Protein AF-0000000084683099 (afdb_homodimer)

Structure (mmCIF, N/CA/C/O backbone):
data_AF-0000000084683099-model_v1
#
loop_
_entity.id
_entity.type
_entity.pdbx_description
1 polymer 'Molybdenum transport system permease'
#
loop_
_atom_site.group_PDB
_atom_site.id
_atom_site.type_symbol
_atom_site.label_atom_id
_atom_site.label_alt_id
_atom_site.label_comp_id
_atom_site.label_asym_id
_atom_site.label_entity_id
_atom_site.label_seq_id
_atom_site.pdbx_PDB_ins_code
_atom_site.Cartn_x
_atom_site.Cartn_y
_atom_site.Cartn_z
_atom_site.occupancy
_atom_site.B_iso_or_equiv
_atom_site.auth_seq_id
_atom_site.auth_comp_id
_atom_site.auth_asym_id
_atom_site.auth_atom_id
_atom_site.pdbx_PDB_model_num
ATOM 1 N N . MET A 1 1 ? -29.109 8.812 14.789 1 76 1 MET A N 1
ATOM 2 C CA . MET A 1 1 ? -28.219 8.734 13.641 1 76 1 MET A CA 1
ATOM 3 C C . MET A 1 1 ? -29 8.383 12.375 1 76 1 MET A C 1
ATOM 5 O O . MET A 1 1 ? -29.906 7.551 12.406 1 76 1 MET A O 1
ATOM 9 N N . PRO A 1 2 ? -28.844 9.148 11.367 1 84.19 2 PRO A N 1
ATOM 10 C CA . PRO A 1 2 ? -29.641 8.844 10.172 1 84.19 2 PRO A CA 1
ATOM 11 C C . PRO A 1 2 ? -29.359 7.445 9.617 1 84.19 2 PRO A C 1
ATOM 13 O O . PRO A 1 2 ? -28.203 7.086 9.391 1 84.19 2 PRO A O 1
ATOM 16 N N . LEU A 1 3 ? -30.359 6.676 9.523 1 85.44 3 LEU A N 1
ATOM 17 C CA . LEU A 1 3 ? -30.297 5.273 9.117 1 85.44 3 LEU A CA 1
ATOM 18 C C . LEU A 1 3 ? -29.531 5.121 7.805 1 85.44 3 LEU A C 1
ATOM 20 O O . LEU A 1 3 ? -28.734 4.191 7.648 1 85.44 3 LEU A O 1
ATOM 24 N N . PRO A 1 4 ? -29.719 6.059 6.949 1 89.31 4 PRO A N 1
ATOM 25 C CA . PRO A 1 4 ? -29.047 5.914 5.664 1 89.31 4 PRO A CA 1
ATOM 26 C C . PRO A 1 4 ? -27.516 6.016 5.793 1 89.31 4 PRO A C 1
ATOM 28 O O . PRO A 1 4 ? -26.797 5.629 4.875 1 89.31 4 PRO A O 1
ATOM 31 N N . LEU A 1 5 ? -27.047 6.52 6.82 1 91.62 5 LEU A N 1
ATOM 32 C CA . LEU A 1 5 ? -25.609 6.578 7.066 1 91.62 5 LEU A CA 1
ATOM 33 C C . LEU A 1 5 ? -25.172 5.449 7.996 1 91.62 5 LEU A C 1
ATOM 35 O O . LEU A 1 5 ? -24.078 4.891 7.828 1 91.62 5 LEU A O 1
ATOM 39 N N . LEU A 1 6 ? -26 5.094 8.875 1 93.75 6 LEU A N 1
ATOM 40 C CA . LEU A 1 6 ? -25.656 4.082 9.875 1 93.75 6 LEU A CA 1
ATOM 41 C C . LEU A 1 6 ? -25.516 2.709 9.227 1 93.75 6 LEU A C 1
ATOM 43 O O . LEU A 1 6 ? -24.531 2.002 9.477 1 93.75 6 LEU A O 1
ATOM 47 N N . VAL A 1 7 ? -26.391 2.312 8.391 1 96.25 7 VAL A N 1
ATOM 48 C CA . VAL A 1 7 ? -26.438 0.964 7.836 1 96.25 7 VAL A CA 1
ATOM 49 C C . VAL A 1 7 ? -25.219 0.741 6.945 1 96.25 7 VAL A C 1
ATOM 51 O O . VAL A 1 7 ? -24.422 -0.183 7.172 1 96.25 7 VAL A O 1
ATOM 54 N N . PRO A 1 8 ? -24.969 1.624 5.988 1 96.81 8 PRO A N 1
ATOM 55 C CA . PRO A 1 8 ? -23.766 1.396 5.176 1 96.81 8 PRO A CA 1
ATOM 56 C C . PRO A 1 8 ? -22.469 1.484 5.988 1 96.81 8 PRO A C 1
ATOM 58 O O . PRO A 1 8 ? -21.516 0.77 5.703 1 96.81 8 PRO A O 1
ATOM 61 N N . GLY A 1 9 ? -22.438 2.375 6.957 1 97.06 9 GLY A N 1
ATOM 62 C CA . GLY A 1 9 ? -21.281 2.459 7.832 1 97.06 9 GLY A CA 1
ATOM 63 C C . GLY A 1 9 ? -21 1.171 8.586 1 97.06 9 GLY A C 1
ATOM 64 O O . GLY A 1 9 ? -19.859 0.729 8.68 1 97.06 9 GLY A O 1
ATOM 65 N N . LEU A 1 10 ? -22.078 0.554 9.086 1 96.75 10 LEU A N 1
ATOM 66 C CA . LEU A 1 10 ? -21.953 -0.705 9.805 1 96.75 10 LEU A CA 1
ATOM 67 C C . LEU A 1 10 ? -21.562 -1.838 8.859 1 96.75 10 LEU A C 1
ATOM 69 O O . LEU A 1 10 ? -20.812 -2.736 9.234 1 96.75 10 LEU A O 1
ATOM 73 N N . VAL A 1 11 ? -22.062 -1.804 7.699 1 97.94 11 VAL A N 1
ATOM 74 C CA . VAL A 1 11 ? -21.703 -2.797 6.691 1 97.94 11 VAL A CA 1
ATOM 75 C C . VAL A 1 11 ? -20.234 -2.67 6.34 1 97.94 11 VAL A C 1
ATOM 77 O O . VAL A 1 11 ? -19.531 -3.676 6.184 1 97.94 11 VAL A O 1
ATOM 80 N N . ALA A 1 12 ? -19.766 -1.422 6.242 1 98.44 12 ALA A N 1
ATOM 81 C CA . ALA A 1 12 ? -18.344 -1.188 5.98 1 98.44 12 ALA A CA 1
ATOM 82 C C . ALA A 1 12 ? -17.484 -1.75 7.102 1 98.44 12 ALA A C 1
ATOM 84 O O . ALA A 1 12 ? -16.453 -2.371 6.848 1 98.44 12 ALA A O 1
ATOM 85 N N . LEU A 1 13 ? -17.938 -1.525 8.281 1 97.69 13 LEU A N 1
ATOM 86 C CA . LEU A 1 13 ? -17.219 -2.023 9.438 1 97.69 13 LEU A CA 1
ATOM 87 C C . LEU A 1 13 ? -17.156 -3.547 9.438 1 97.69 13 LEU A C 1
ATOM 89 O O . LEU A 1 13 ? -16.094 -4.133 9.656 1 97.69 13 LEU A O 1
ATOM 93 N N . ALA A 1 14 ? -18.281 -4.152 9.188 1 97.75 14 ALA A N 1
ATOM 94 C CA . ALA A 1 14 ? -18.328 -5.609 9.094 1 97.75 14 ALA A CA 1
ATOM 95 C C . ALA A 1 14 ? -17.438 -6.121 7.965 1 97.75 14 ALA A C 1
ATOM 97 O O . ALA A 1 14 ? -16.766 -7.141 8.109 1 97.75 14 ALA A O 1
ATOM 98 N N . PHE A 1 15 ? -17.516 -5.434 6.879 1 98.19 15 PHE A N 1
ATOM 99 C CA . PHE A 1 15 ? -16.734 -5.789 5.699 1 98.19 15 PHE A CA 1
ATOM 100 C C . PHE A 1 15 ? -15.25 -5.82 6.023 1 98.19 15 PHE A C 1
ATOM 102 O O . PHE A 1 15 ? -14.523 -6.711 5.574 1 98.19 15 PHE A O 1
ATOM 109 N N . LEU A 1 16 ? -14.719 -4.895 6.816 1 98.25 16 LEU A N 1
ATOM 110 C CA . LEU A 1 16 ? -13.305 -4.777 7.148 1 98.25 16 LEU A CA 1
ATOM 111 C C . LEU A 1 16 ? -12.93 -5.742 8.266 1 98.25 16 LEU A C 1
ATOM 113 O O . LEU A 1 16 ? -11.82 -6.273 8.289 1 98.25 16 LEU A O 1
ATOM 117 N N . LEU A 1 17 ? -13.898 -6.086 9.188 1 97.62 17 LEU A N 1
ATOM 118 C CA . LEU A 1 17 ? -13.562 -6.848 10.383 1 97.62 17 LEU A CA 1
ATOM 119 C C . LEU A 1 17 ? -13.82 -8.336 10.172 1 97.62 17 LEU A C 1
ATOM 121 O O . LEU A 1 17 ? -13.125 -9.18 10.75 1 97.62 17 LEU A O 1
ATOM 125 N N . LEU A 1 18 ? -14.766 -8.688 9.352 1 97.81 18 LEU A N 1
ATOM 126 C CA . LEU A 1 18 ? -15.188 -10.078 9.188 1 97.81 18 LEU A CA 1
ATOM 127 C C . LEU A 1 18 ? -14.023 -10.945 8.727 1 97.81 18 LEU A C 1
ATOM 129 O O . LEU A 1 18 ? -13.805 -12.031 9.266 1 97.81 18 LEU A O 1
ATOM 133 N N . PRO A 1 19 ? -13.258 -10.516 7.719 1 98.19 19 PRO A N 1
ATOM 134 C CA . PRO A 1 19 ? -12.133 -11.352 7.301 1 98.19 19 PRO A CA 1
ATOM 135 C C . PRO A 1 19 ? -11.109 -11.57 8.414 1 98.19 19 PRO A C 1
ATOM 137 O O . PRO A 1 19 ? -10.555 -12.664 8.547 1 98.19 19 PRO A O 1
ATOM 140 N N . LEU A 1 20 ? -10.875 -10.562 9.188 1 97.56 20 LEU A N 1
ATOM 141 C CA . LEU A 1 20 ? -9.906 -10.672 10.281 1 97.56 20 LEU A CA 1
ATOM 142 C C . LEU A 1 20 ? -10.406 -11.641 11.352 1 97.56 20 LEU A C 1
ATOM 144 O O . LEU A 1 20 ? -9.641 -12.445 11.875 1 97.56 20 LEU A O 1
ATOM 148 N N . VAL A 1 21 ? -11.688 -11.555 11.656 1 97.44 21 VAL A N 1
ATOM 149 C CA . VAL A 1 21 ? -12.305 -12.469 12.617 1 97.44 21 VAL A CA 1
ATOM 150 C C . VAL A 1 21 ? -12.258 -13.891 12.062 1 97.44 21 VAL A C 1
ATOM 152 O O . VAL A 1 21 ? -11.992 -14.844 12.805 1 97.44 21 VAL A O 1
ATOM 155 N N . ALA A 1 22 ? -12.531 -14.039 10.773 1 98.06 22 ALA A N 1
ATOM 156 C CA . ALA A 1 22 ? -12.492 -15.352 10.141 1 98.06 22 ALA A CA 1
ATOM 157 C C . ALA A 1 22 ? -11.102 -15.977 10.25 1 98.06 22 ALA A C 1
ATOM 159 O O . ALA A 1 22 ? -10.969 -17.188 10.469 1 98.06 22 ALA A O 1
ATOM 160 N N . LEU A 1 23 ? -10.109 -15.148 10.047 1 97.5 23 LEU A N 1
ATOM 161 C CA . LEU A 1 23 ? -8.734 -15.625 10.188 1 97.5 23 LEU A CA 1
ATOM 162 C C . LEU A 1 23 ? -8.484 -16.172 11.586 1 97.5 23 LEU A C 1
ATOM 164 O O . LEU A 1 23 ? -7.859 -17.219 11.75 1 97.5 23 LEU A O 1
ATOM 168 N N . LEU A 1 24 ? -9 -15.516 12.641 1 96.88 24 LEU A N 1
ATOM 169 C CA . LEU A 1 24 ? -8.836 -15.945 14.023 1 96.88 24 LEU A CA 1
ATOM 170 C C . LEU A 1 24 ? -9.641 -17.203 14.305 1 96.88 24 LEU A C 1
ATOM 172 O O . LEU A 1 24 ? -9.148 -18.141 14.953 1 96.88 24 LEU A O 1
ATOM 176 N N . VAL A 1 25 ? -10.82 -17.281 13.766 1 96 25 VAL A N 1
ATOM 177 C CA . VAL A 1 25 ? -11.742 -18.375 14.039 1 96 25 VAL A CA 1
ATOM 178 C C . VAL A 1 25 ? -11.242 -19.656 13.359 1 96 25 VAL A C 1
ATOM 180 O O . VAL A 1 25 ? -11.359 -20.75 13.914 1 96 25 VAL A O 1
ATOM 183 N N . ARG A 1 26 ? -10.617 -19.484 12.203 1 95.31 26 ARG A N 1
ATOM 184 C CA . ARG A 1 26 ? -10.25 -20.641 11.406 1 95.31 26 ARG A CA 1
ATOM 185 C C . ARG A 1 26 ? -8.797 -21.031 11.641 1 95.31 26 ARG A C 1
ATOM 187 O O . ARG A 1 26 ? -8.281 -21.953 11.008 1 95.31 26 ARG A O 1
ATOM 194 N N . ALA A 1 27 ? -8.156 -20.344 12.508 1 94.62 27 ALA A N 1
ATOM 195 C CA . ALA A 1 27 ? -6.758 -20.641 12.812 1 94.62 27 ALA A CA 1
ATOM 196 C C . ALA A 1 27 ? -6.621 -22.016 13.445 1 94.62 27 ALA A C 1
ATOM 198 O O . ALA A 1 27 ? -7.465 -22.438 14.25 1 94.62 27 ALA A O 1
ATOM 199 N N . PRO A 1 28 ? -5.566 -22.734 13.055 1 92.88 28 PRO A N 1
ATOM 200 C CA . PRO A 1 28 ? -5.285 -24.016 13.711 1 92.88 28 PRO A CA 1
ATOM 201 C C . PRO A 1 28 ? -4.645 -23.844 15.086 1 92.88 28 PRO A C 1
ATOM 203 O O . PRO A 1 28 ? -3.479 -24.203 15.273 1 92.88 28 PRO A O 1
ATOM 206 N N . TRP A 1 29 ? -5.402 -23.547 16 1 94.44 29 TRP A N 1
ATOM 207 C CA . TRP A 1 29 ? -4.902 -23.156 17.312 1 94.44 29 TRP A CA 1
ATOM 208 C C . TRP A 1 29 ? -4.207 -24.328 18 1 94.44 29 TRP A C 1
ATOM 210 O O . TRP A 1 29 ? -3.191 -24.156 18.672 1 94.44 29 TRP A O 1
ATOM 220 N N . ARG A 1 30 ? -4.621 -25.5 17.812 1 93.06 30 ARG A N 1
ATOM 221 C CA . ARG A 1 30 ? -4.059 -26.688 18.453 1 93.06 30 ARG A CA 1
ATOM 222 C C . ARG A 1 30 ? -2.689 -27.031 17.875 1 93.06 30 ARG A C 1
ATOM 224 O O . ARG A 1 30 ? -1.77 -27.391 18.609 1 93.06 30 ARG A O 1
ATOM 231 N N . SER A 1 31 ? -2.6 -26.859 16.594 1 91.81 31 SER A N 1
ATOM 232 C CA . SER A 1 31 ? -1.352 -27.25 15.938 1 91.81 31 SER A CA 1
ATOM 233 C C . SER A 1 31 ? -0.467 -26.031 15.688 1 91.81 31 SER A C 1
ATOM 235 O O . SER A 1 31 ? 0.607 -26.141 15.094 1 91.81 31 SER A O 1
ATOM 237 N N . LEU A 1 32 ? -0.895 -24.906 16.109 1 92.44 32 LEU A N 1
ATOM 238 C CA . LEU A 1 32 ? -0.211 -23.641 15.828 1 92.44 32 LEU A CA 1
ATOM 239 C C . LEU A 1 32 ? 1.23 -23.688 16.328 1 92.44 32 LEU A C 1
ATOM 241 O O . LEU A 1 32 ? 2.152 -23.312 15.602 1 92.44 32 LEU A O 1
ATOM 245 N N . PRO A 1 33 ? 1.473 -24.203 17.562 1 91.31 33 PRO A N 1
ATOM 246 C CA . PRO A 1 33 ? 2.865 -24.234 18.016 1 91.31 33 PRO A CA 1
ATOM 247 C C . PRO A 1 33 ? 3.752 -25.094 17.109 1 91.31 33 PRO A C 1
ATOM 249 O O . PRO A 1 33 ? 4.898 -24.719 16.828 1 91.31 33 PRO A O 1
ATOM 252 N N . GLU A 1 34 ? 3.219 -26.172 16.625 1 90.12 34 GLU A N 1
ATOM 253 C CA . GLU A 1 34 ? 3.959 -27.031 15.703 1 90.12 34 GLU A CA 1
ATOM 254 C C . GLU A 1 34 ? 4.195 -26.344 14.359 1 90.12 34 GLU A C 1
ATOM 256 O O . GLU A 1 34 ? 5.266 -26.469 13.773 1 90.12 34 GLU A O 1
ATOM 261 N N . GLN A 1 35 ? 3.168 -25.641 13.891 1 87.5 35 GLN A N 1
ATOM 262 C CA . GLN A 1 35 ? 3.297 -24.906 12.633 1 87.5 35 GLN A CA 1
ATOM 263 C C . GLN A 1 35 ? 4.359 -23.812 12.742 1 87.5 35 GLN A C 1
ATOM 265 O O . GLN A 1 35 ? 5.117 -23.578 11.797 1 87.5 35 GLN A O 1
ATOM 270 N N . LEU A 1 36 ? 4.438 -23.203 13.867 1 89.88 36 LEU A N 1
ATOM 271 C CA . LEU A 1 36 ? 5.324 -22.062 14.055 1 89.88 36 LEU A CA 1
ATOM 272 C C . LEU A 1 36 ? 6.742 -22.516 14.375 1 89.88 36 LEU A C 1
ATOM 274 O O . LEU A 1 36 ? 7.688 -21.734 14.281 1 89.88 36 LEU A O 1
ATOM 278 N N . ALA A 1 37 ? 6.887 -23.719 14.758 1 86.94 37 ALA A N 1
ATOM 279 C CA . ALA A 1 37 ? 8.188 -24.25 15.141 1 86.94 37 ALA A CA 1
ATOM 280 C C . ALA A 1 37 ? 8.992 -24.672 13.914 1 86.94 37 ALA A C 1
ATOM 282 O O . ALA A 1 37 ? 10.195 -24.922 14.008 1 86.94 37 ALA A O 1
ATOM 283 N N . GLY A 1 38 ? 8.406 -24.703 12.82 1 87.25 38 GLY A N 1
ATOM 284 C CA . GLY A 1 38 ? 9.117 -25.094 11.617 1 87.25 38 GLY A CA 1
ATOM 285 C C . GLY A 1 38 ? 10.227 -24.141 11.234 1 87.25 38 GLY A C 1
ATOM 286 O O . GLY A 1 38 ? 10.078 -22.922 11.383 1 87.25 38 GLY A O 1
ATOM 287 N N . ALA A 1 39 ? 11.305 -24.719 10.75 1 85.5 39 ALA A N 1
ATOM 288 C CA . ALA A 1 39 ? 12.484 -23.938 10.375 1 85.5 39 ALA A CA 1
ATOM 289 C C . ALA A 1 39 ? 12.148 -22.938 9.281 1 85.5 39 ALA A C 1
ATOM 291 O O . ALA A 1 39 ? 12.664 -21.812 9.281 1 85.5 39 ALA A O 1
ATOM 292 N N . GLU A 1 40 ? 11.25 -23.312 8.445 1 85.62 40 GLU A N 1
ATOM 293 C CA . GLU A 1 40 ? 10.898 -22.438 7.32 1 85.62 40 GLU A CA 1
ATOM 294 C C . GLU A 1 40 ? 10.164 -21.188 7.793 1 85.62 40 GLU A C 1
ATOM 296 O O . GLU A 1 40 ? 10.383 -20.109 7.266 1 85.62 40 GLU A O 1
ATOM 301 N N . VAL A 1 41 ? 9.328 -21.391 8.758 1 87.94 41 VAL A N 1
ATOM 302 C CA . VAL A 1 41 ? 8.562 -20.281 9.297 1 87.94 41 VAL A CA 1
ATOM 303 C C . VAL A 1 41 ? 9.508 -19.297 10.008 1 87.94 41 VAL A C 1
ATOM 305 O O . VAL A 1 41 ? 9.43 -18.094 9.789 1 87.94 41 VAL A O 1
ATOM 308 N N . TRP A 1 42 ? 10.438 -19.828 10.695 1 90.81 42 TRP A N 1
ATOM 309 C CA . TRP A 1 42 ? 11.367 -18.984 11.438 1 90.81 42 TRP A CA 1
ATOM 310 C C . TRP A 1 42 ? 12.312 -18.25 10.5 1 90.81 42 TRP A C 1
ATOM 312 O O . TRP A 1 42 ? 12.641 -17.078 10.727 1 90.81 42 TRP A O 1
ATOM 322 N N . GLN A 1 43 ? 12.727 -18.922 9.484 1 93.94 43 GLN A N 1
ATOM 323 C CA . GLN A 1 43 ? 13.602 -18.297 8.5 1 93.94 43 GLN A CA 1
ATOM 324 C C . GLN A 1 43 ? 12.898 -17.141 7.797 1 93.94 43 GLN A C 1
ATOM 326 O O . GLN A 1 43 ? 13.484 -16.062 7.617 1 93.94 43 GLN A O 1
ATOM 331 N N . ALA A 1 44 ? 11.68 -17.359 7.426 1 95.75 44 ALA A N 1
ATOM 332 C CA . ALA A 1 44 ? 10.898 -16.312 6.762 1 95.75 44 ALA A CA 1
ATOM 333 C C . ALA A 1 44 ? 10.648 -15.141 7.699 1 95.75 44 ALA A C 1
ATOM 335 O O . ALA A 1 44 ? 10.75 -13.984 7.289 1 95.75 44 ALA A O 1
ATOM 336 N N . LEU A 1 45 ? 10.352 -15.484 8.953 1 94.81 45 LEU A N 1
ATOM 337 C CA . LEU A 1 45 ? 10.094 -14.445 9.945 1 94.81 45 LEU A CA 1
ATOM 338 C C . LEU A 1 45 ? 11.344 -13.609 10.195 1 94.81 45 LEU A C 1
ATOM 340 O O . LEU A 1 45 ? 11.289 -12.383 10.18 1 94.81 45 LEU A O 1
ATOM 344 N N . ARG A 1 46 ? 12.438 -14.273 10.406 1 96.31 46 ARG A N 1
ATOM 345 C CA . ARG A 1 46 ? 13.695 -13.578 10.656 1 96.31 46 ARG A CA 1
ATOM 346 C C . ARG A 1 46 ? 14.078 -12.703 9.469 1 96.31 46 ARG A C 1
ATOM 348 O O . ARG A 1 46 ? 14.445 -11.539 9.641 1 96.31 46 ARG A O 1
ATOM 355 N N . LEU A 1 47 ? 14.008 -13.258 8.289 1 97.94 47 LEU A N 1
ATOM 356 C CA . LEU A 1 47 ? 14.344 -12.5 7.094 1 97.94 47 LEU A CA 1
ATOM 357 C C . LEU A 1 47 ? 13.445 -11.273 6.953 1 97.94 47 LEU A C 1
ATOM 359 O O . LEU A 1 47 ? 13.922 -10.188 6.609 1 97.94 47 LEU A O 1
ATOM 363 N N . SER A 1 48 ? 12.133 -11.453 7.195 1 98.12 48 SER A N 1
ATOM 364 C CA . SER A 1 48 ? 11.188 -10.352 7.086 1 98.12 48 SER A CA 1
ATOM 365 C C . SER A 1 48 ? 11.516 -9.234 8.07 1 98.12 48 SER A C 1
ATOM 367 O O . SER A 1 48 ? 11.5 -8.055 7.719 1 98.12 48 SER A O 1
ATOM 369 N N . LEU A 1 49 ? 11.828 -9.594 9.312 1 97.25 49 LEU A N 1
ATOM 370 C CA . LEU A 1 49 ? 12.141 -8.609 10.344 1 97.25 49 LEU A CA 1
ATOM 371 C C . LEU A 1 49 ? 13.445 -7.895 10.039 1 97.25 49 LEU A C 1
ATOM 373 O O . LEU A 1 49 ? 13.531 -6.668 10.141 1 97.25 49 LEU A O 1
ATOM 377 N N . VAL A 1 50 ? 14.43 -8.625 9.602 1 98.25 50 VAL A N 1
ATOM 378 C CA . VAL A 1 50 ? 15.742 -8.062 9.312 1 98.25 50 VAL A CA 1
ATOM 379 C C . VAL A 1 50 ? 15.664 -7.16 8.086 1 98.25 50 VAL A C 1
ATOM 381 O O . VAL A 1 50 ? 16.172 -6.035 8.094 1 98.25 50 VAL A O 1
ATOM 384 N N . SER A 1 51 ? 15.055 -7.625 7.059 1 98.62 51 SER A N 1
ATOM 385 C CA . SER A 1 51 ? 15.008 -6.852 5.82 1 98.62 51 SER A CA 1
ATOM 386 C C . SER A 1 51 ? 14.141 -5.605 5.977 1 98.62 51 SER A C 1
ATOM 388 O O . SER A 1 51 ? 14.508 -4.527 5.508 1 98.62 51 SER A O 1
ATOM 390 N N . ALA A 1 52 ? 12.961 -5.734 6.648 1 98.62 52 ALA A N 1
ATOM 391 C CA . ALA A 1 52 ? 12.109 -4.57 6.863 1 98.62 52 ALA A CA 1
ATOM 392 C C . ALA A 1 52 ? 12.82 -3.512 7.699 1 98.62 52 ALA A C 1
ATOM 394 O O . ALA A 1 52 ? 12.703 -2.314 7.422 1 98.62 52 ALA A O 1
ATOM 395 N N . THR A 1 53 ? 13.539 -3.973 8.703 1 98.62 53 THR A N 1
ATOM 396 C CA . THR A 1 53 ? 14.266 -3.049 9.562 1 98.62 53 THR A CA 1
ATOM 397 C C . THR A 1 53 ? 15.414 -2.395 8.805 1 98.62 53 THR A C 1
ATOM 399 O O . THR A 1 53 ? 15.633 -1.186 8.922 1 98.62 53 THR A O 1
ATOM 402 N N . ALA A 1 54 ? 16.141 -3.174 8.055 1 98.88 54 ALA A N 1
ATOM 403 C CA . ALA A 1 54 ? 17.234 -2.629 7.234 1 98.88 54 ALA A CA 1
ATOM 404 C C . ALA A 1 54 ? 16.688 -1.646 6.199 1 98.88 54 ALA A C 1
ATOM 406 O O . ALA A 1 54 ? 17.297 -0.596 5.961 1 98.88 54 ALA A O 1
ATOM 407 N N . ALA A 1 55 ? 15.609 -1.997 5.562 1 98.88 55 ALA A N 1
ATOM 408 C CA . ALA A 1 55 ? 14.977 -1.103 4.59 1 98.88 55 ALA A CA 1
ATOM 409 C C . ALA A 1 55 ? 14.555 0.209 5.246 1 98.88 55 ALA A C 1
ATOM 411 O O . ALA A 1 55 ? 14.742 1.285 4.676 1 98.88 55 ALA A O 1
ATOM 412 N N . THR A 1 56 ? 14.008 0.107 6.441 1 98.75 56 THR A N 1
ATOM 413 C CA . THR A 1 56 ? 13.594 1.3 7.168 1 98.75 56 THR A CA 1
ATOM 414 C C . THR A 1 56 ? 14.797 2.16 7.531 1 98.75 56 THR A C 1
ATOM 416 O O . THR A 1 56 ? 14.75 3.387 7.434 1 98.75 56 THR A O 1
ATOM 419 N N . ALA A 1 57 ? 15.883 1.525 7.938 1 98.81 57 ALA A N 1
ATOM 420 C CA . ALA A 1 57 ? 17.125 2.252 8.227 1 98.81 57 ALA A CA 1
ATOM 421 C C . ALA A 1 57 ? 17.609 2.996 6.988 1 98.81 57 ALA A C 1
ATOM 423 O O . ALA A 1 57 ? 18.031 4.156 7.078 1 98.81 57 ALA A O 1
ATOM 424 N N . LEU A 1 58 ? 17.578 2.33 5.902 1 98.81 58 LEU A N 1
ATOM 425 C CA . LEU A 1 58 ? 17.953 2.955 4.641 1 98.81 58 LEU A CA 1
ATOM 426 C C . LEU A 1 58 ? 17.062 4.148 4.332 1 98.81 58 LEU A C 1
ATOM 428 O O . LEU A 1 58 ? 17.547 5.195 3.898 1 98.81 58 LEU A O 1
ATOM 432 N N . CYS A 1 59 ? 15.75 4.016 4.531 1 98.81 59 CYS A N 1
ATOM 433 C CA . CYS A 1 59 ? 14.797 5.094 4.312 1 98.81 59 CYS A CA 1
ATOM 434 C C . CYS A 1 59 ? 15.086 6.273 5.238 1 98.81 59 CYS A C 1
ATOM 436 O O . CYS A 1 59 ? 14.938 7.43 4.844 1 98.81 59 CYS A O 1
ATOM 438 N N . LEU A 1 60 ? 15.477 5.961 6.473 1 98.62 60 LEU A N 1
ATOM 439 C CA . LEU A 1 60 ? 15.781 7.027 7.418 1 98.62 60 LEU A CA 1
ATOM 440 C C . LEU A 1 60 ? 17.016 7.809 6.973 1 98.62 60 LEU A C 1
ATOM 442 O O . LEU A 1 60 ? 17 9.039 6.957 1 98.62 60 LEU A O 1
ATOM 446 N N . VAL A 1 61 ? 18.016 7.137 6.566 1 98.31 61 VAL A N 1
ATOM 447 C CA . VAL A 1 61 ? 19.297 7.75 6.215 1 98.31 61 VAL A CA 1
ATOM 448 C C . VAL A 1 61 ? 19.141 8.57 4.938 1 98.31 61 VAL A C 1
ATOM 450 O O . VAL A 1 61 ? 19.703 9.664 4.824 1 98.31 61 VAL A O 1
ATOM 453 N N . LEU A 1 62 ? 18.344 8.117 4.012 1 98.62 62 LEU A N 1
ATOM 454 C CA . LEU A 1 62 ? 18.234 8.773 2.713 1 98.62 62 LEU A CA 1
ATOM 455 C C . LEU A 1 62 ? 16.984 9.641 2.637 1 98.62 62 LEU A C 1
ATOM 457 O O . LEU A 1 62 ? 17.016 10.742 2.084 1 98.62 62 LEU A O 1
ATOM 461 N N . GLY A 1 63 ? 15.906 9.164 3.211 1 98.5 63 GLY A N 1
ATOM 462 C CA . GLY A 1 63 ? 14.609 9.805 3.068 1 98.5 63 GLY A CA 1
ATOM 463 C C . GLY A 1 63 ? 14.477 11.062 3.906 1 98.5 63 GLY A C 1
ATOM 464 O O . GLY A 1 63 ? 13.812 12.016 3.498 1 98.5 63 GLY A O 1
ATOM 465 N N . VAL A 1 64 ? 15.039 11.055 5.109 1 97.88 64 VAL A N 1
ATOM 466 C CA . VAL A 1 64 ? 14.945 12.227 5.977 1 97.88 64 VAL A CA 1
ATOM 467 C C . VAL A 1 64 ? 15.648 13.414 5.32 1 97.88 64 VAL A C 1
ATOM 469 O O . VAL A 1 64 ? 15.078 14.5 5.203 1 97.88 64 VAL A O 1
ATOM 472 N N . PRO A 1 65 ? 16.906 13.242 4.828 1 97.12 65 PRO A N 1
ATOM 473 C CA . PRO A 1 65 ? 17.531 14.344 4.102 1 97.12 65 PRO A CA 1
ATOM 474 C C . PRO A 1 65 ? 16.734 14.789 2.883 1 97.12 65 PRO A C 1
ATOM 476 O O . PRO A 1 65 ? 16.641 15.984 2.598 1 97.12 65 PRO A O 1
ATOM 479 N N . LEU A 1 66 ? 16.125 13.844 2.156 1 97.81 66 LEU A N 1
ATOM 480 C CA . LEU A 1 66 ? 15.32 14.203 1 1 97.81 66 LEU A CA 1
ATOM 481 C C . LEU A 1 66 ? 14.117 15.039 1.422 1 97.81 66 LEU A C 1
ATOM 483 O O . LEU A 1 66 ? 13.805 16.047 0.787 1 97.81 66 LEU A O 1
ATOM 487 N N . ALA A 1 67 ? 13.461 14.594 2.48 1 97.19 67 ALA A N 1
ATOM 488 C CA . ALA A 1 67 ? 12.328 15.359 3.002 1 97.19 67 ALA A CA 1
ATOM 489 C C . ALA A 1 67 ? 12.75 16.766 3.393 1 97.19 67 ALA A C 1
ATOM 491 O O . ALA A 1 67 ? 12.023 17.734 3.139 1 97.19 67 ALA A O 1
ATOM 492 N N . TRP A 1 68 ? 13.852 16.891 4.008 1 94.5 68 TRP A N 1
ATOM 493 C CA . TRP A 1 68 ? 14.383 18.203 4.398 1 94.5 68 TRP A CA 1
ATOM 494 C C . TRP A 1 68 ? 14.617 19.078 3.174 1 94.5 68 TRP A C 1
ATOM 496 O O . TRP A 1 68 ? 14.242 20.25 3.166 1 94.5 68 TRP A O 1
ATOM 506 N N . LEU A 1 69 ? 15.219 18.484 2.176 1 94.19 69 LEU A N 1
ATOM 507 C CA . LEU A 1 69 ? 15.484 19.234 0.95 1 94.19 69 LEU A CA 1
ATOM 508 C C . LEU A 1 69 ? 14.188 19.75 0.334 1 94.19 69 LEU A C 1
ATOM 510 O O . LEU A 1 69 ? 14.109 20.891 -0.095 1 94.19 69 LEU A O 1
ATOM 514 N N . LEU A 1 70 ? 13.219 18.984 0.352 1 94.62 70 LEU A N 1
ATOM 515 C CA . LEU A 1 70 ? 11.945 19.328 -0.269 1 94.62 70 LEU A CA 1
ATOM 516 C C . LEU A 1 70 ? 11.203 20.375 0.568 1 94.62 70 LEU A C 1
ATOM 518 O O . LEU A 1 70 ? 10.492 21.219 0.025 1 94.62 70 LEU A O 1
ATOM 522 N N . ALA A 1 71 ? 11.414 20.344 1.851 1 92.94 71 ALA A N 1
ATOM 523 C CA . ALA A 1 71 ? 10.664 21.219 2.752 1 92.94 71 ALA A CA 1
ATOM 524 C C . ALA A 1 71 ? 11.367 22.562 2.93 1 92.94 71 ALA A C 1
ATOM 526 O O . ALA A 1 71 ? 10.719 23.578 3.141 1 92.94 71 ALA A O 1
ATOM 527 N N . ARG A 1 72 ? 12.695 22.578 2.852 1 89.62 72 ARG A N 1
ATOM 528 C CA . ARG A 1 72 ? 13.414 23.766 3.316 1 89.62 72 ARG A CA 1
ATOM 529 C C . ARG A 1 72 ? 14.156 24.438 2.17 1 89.62 72 ARG A C 1
ATOM 531 O O . ARG A 1 72 ? 14.75 25.5 2.35 1 89.62 72 ARG A O 1
ATOM 538 N N . THR A 1 73 ? 14.18 23.859 1.065 1 89.06 73 THR A N 1
ATOM 539 C CA . THR A 1 73 ? 14.883 24.469 -0.057 1 89.06 73 THR A CA 1
ATOM 540 C C . THR A 1 73 ? 13.898 24.875 -1.154 1 89.06 73 THR A C 1
ATOM 542 O O . THR A 1 73 ? 12.93 24.156 -1.42 1 89.06 73 THR A O 1
ATOM 545 N N . ASP A 1 74 ? 14.156 26.062 -1.677 1 89.25 74 ASP A N 1
ATOM 546 C CA . ASP A 1 74 ? 13.367 26.531 -2.814 1 89.25 74 ASP A CA 1
ATOM 547 C C . ASP A 1 74 ? 14.172 26.438 -4.109 1 89.25 74 ASP A C 1
ATOM 549 O O . ASP A 1 74 ? 15.297 26.938 -4.188 1 89.25 74 ASP A O 1
ATOM 553 N N . PHE A 1 75 ? 13.758 25.594 -5.012 1 91.25 75 PHE A N 1
ATOM 554 C CA . PHE A 1 75 ? 14.414 25.469 -6.305 1 91.25 75 PHE A CA 1
ATOM 555 C C . PHE A 1 75 ? 13.398 25.234 -7.41 1 91.25 75 PHE A C 1
ATOM 557 O O . PHE A 1 75 ? 12.289 24.75 -7.152 1 91.25 75 PHE A O 1
ATOM 564 N N . PRO A 1 76 ? 13.797 25.734 -8.633 1 92.62 76 PRO A N 1
ATOM 565 C CA . PRO A 1 76 ? 12.898 25.484 -9.758 1 92.62 76 PRO A CA 1
ATOM 566 C C . PRO A 1 76 ? 12.625 24 -9.992 1 92.62 76 PRO A C 1
ATOM 568 O O . PRO A 1 76 ? 13.547 23.188 -9.93 1 92.62 76 PRO A O 1
ATOM 571 N N . GLY A 1 77 ? 11.312 23.578 -10.148 1 92.88 77 GLY A N 1
ATOM 572 C CA . GLY A 1 77 ? 10.938 22.188 -10.414 1 92.88 77 GLY A CA 1
ATOM 573 C C . GLY A 1 77 ? 10.617 21.406 -9.156 1 92.88 77 GLY A C 1
ATOM 574 O O . GLY A 1 77 ? 10.422 20.188 -9.211 1 92.88 77 GLY A O 1
ATOM 575 N N . ARG A 1 78 ? 10.617 22.047 -8.078 1 93.12 78 ARG A N 1
ATOM 576 C CA . ARG A 1 78 ? 10.367 21.391 -6.797 1 93.12 78 ARG A CA 1
ATOM 577 C C . ARG A 1 78 ? 9.047 20.641 -6.809 1 93.12 78 ARG A C 1
ATOM 579 O O . ARG A 1 78 ? 8.961 19.531 -6.289 1 93.12 78 ARG A O 1
ATOM 586 N N . ARG A 1 79 ? 8.062 21.203 -7.418 1 90.31 79 ARG A N 1
ATOM 587 C CA . ARG A 1 79 ? 6.754 20.562 -7.5 1 90.31 79 ARG A CA 1
ATOM 588 C C . ARG A 1 79 ? 6.84 19.25 -8.273 1 90.31 79 ARG A C 1
ATOM 590 O O . ARG A 1 79 ? 6.211 18.25 -7.902 1 90.31 79 ARG A O 1
ATOM 597 N N . LEU A 1 80 ? 7.602 19.297 -9.336 1 92.88 80 LEU A N 1
ATOM 598 C CA . LEU A 1 80 ? 7.785 18.109 -10.141 1 92.88 80 LEU A CA 1
ATOM 599 C C . LEU A 1 80 ? 8.539 17.031 -9.359 1 92.88 80 LEU A C 1
ATOM 601 O O . LEU A 1 80 ? 8.195 15.852 -9.422 1 92.88 80 LEU A O 1
ATOM 605 N N . VAL A 1 81 ? 9.531 17.453 -8.656 1 94.44 81 VAL A N 1
ATOM 606 C CA . VAL A 1 81 ? 10.32 16.516 -7.863 1 94.44 81 VAL A CA 1
ATOM 607 C C . VAL A 1 81 ? 9.438 15.875 -6.793 1 94.44 81 VAL A C 1
ATOM 609 O O . VAL A 1 81 ? 9.5 14.656 -6.566 1 94.44 81 VAL A O 1
ATOM 612 N N . ARG A 1 82 ? 8.602 16.625 -6.184 1 93.31 82 ARG A N 1
ATOM 613 C CA . ARG A 1 82 ? 7.68 16.109 -5.18 1 93.31 82 ARG A CA 1
ATOM 614 C C . ARG A 1 82 ? 6.734 15.07 -5.781 1 93.31 82 ARG A C 1
ATOM 616 O O . ARG A 1 82 ? 6.484 14.031 -5.18 1 93.31 82 ARG A O 1
ATOM 623 N N . ALA A 1 83 ? 6.289 15.352 -6.957 1 92.62 83 ALA A N 1
ATOM 624 C CA . ALA A 1 83 ? 5.406 14.422 -7.648 1 92.62 83 ALA A CA 1
ATOM 625 C C . ALA A 1 83 ? 6.121 13.109 -7.949 1 92.62 83 ALA A C 1
ATOM 627 O O . ALA A 1 83 ? 5.562 12.023 -7.738 1 92.62 83 ALA A O 1
ATOM 628 N N . LEU A 1 84 ? 7.324 13.234 -8.336 1 94 84 LEU A N 1
ATOM 629 C CA . LEU A 1 84 ? 8.094 12.055 -8.719 1 94 84 LEU A CA 1
ATOM 630 C C . LEU A 1 84 ? 8.438 11.211 -7.496 1 94 84 LEU A C 1
ATOM 632 O O . LEU A 1 84 ? 8.477 9.977 -7.578 1 94 84 LEU A O 1
ATOM 636 N N . VAL A 1 85 ? 8.672 11.867 -6.414 1 95.44 85 VAL A N 1
ATOM 637 C CA . VAL A 1 85 ? 8.992 11.18 -5.164 1 95.44 85 VAL A CA 1
ATOM 638 C C . VAL A 1 85 ? 7.777 10.398 -4.676 1 95.44 85 VAL A C 1
ATOM 640 O O . VAL A 1 85 ? 7.918 9.336 -4.07 1 95.44 85 VAL A O 1
ATOM 643 N N . THR A 1 86 ? 6.582 10.844 -5.031 1 93 86 THR A N 1
ATOM 644 C CA . THR A 1 86 ? 5.359 10.195 -4.559 1 93 86 THR A CA 1
ATOM 645 C C . THR A 1 86 ? 4.867 9.172 -5.574 1 93 86 THR A C 1
ATOM 647 O O . THR A 1 86 ? 3.912 8.438 -5.309 1 93 86 THR A O 1
ATOM 650 N N . LEU A 1 87 ? 5.523 9.016 -6.648 1 95.19 87 LEU A N 1
ATOM 651 C CA . LEU A 1 87 ? 5.086 8.125 -7.723 1 95.19 87 LEU A CA 1
ATOM 652 C C . LEU A 1 87 ? 5.055 6.68 -7.25 1 95.19 87 LEU A C 1
ATOM 654 O O . LEU A 1 87 ? 4.102 5.949 -7.535 1 95.19 87 LEU A O 1
ATOM 658 N N . PRO A 1 88 ? 6.047 6.184 -6.445 1 94.94 88 PRO A N 1
ATOM 659 C CA . PRO A 1 88 ? 6 4.789 -5.992 1 94.94 88 PRO A CA 1
ATOM 660 C C . PRO A 1 88 ? 4.797 4.5 -5.102 1 94.94 88 PRO A C 1
ATOM 662 O O . PRO A 1 88 ? 4.414 3.338 -4.93 1 94.94 88 PRO A O 1
ATOM 665 N N . LEU A 1 89 ? 4.16 5.559 -4.512 1 92 89 LEU A N 1
ATOM 666 C CA . LEU A 1 89 ? 2.969 5.367 -3.691 1 92 89 LEU A CA 1
ATOM 667 C C . LEU A 1 89 ? 1.787 4.922 -4.547 1 92 89 LEU A C 1
ATOM 669 O O . LEU A 1 89 ? 0.902 4.207 -4.062 1 92 89 LEU A O 1
ATOM 673 N N . VAL A 1 90 ? 1.763 5.375 -5.797 1 93.31 90 VAL A N 1
ATOM 674 C CA . VAL A 1 90 ? 0.636 5.117 -6.688 1 93.31 90 VAL A CA 1
ATOM 675 C C . VAL A 1 90 ? 0.985 3.984 -7.648 1 93.31 90 VAL A C 1
ATOM 677 O O . VAL A 1 90 ? 0.095 3.334 -8.203 1 93.31 90 VAL A O 1
ATOM 680 N N . LEU A 1 91 ? 2.295 3.768 -7.816 1 96.81 91 LEU A N 1
ATOM 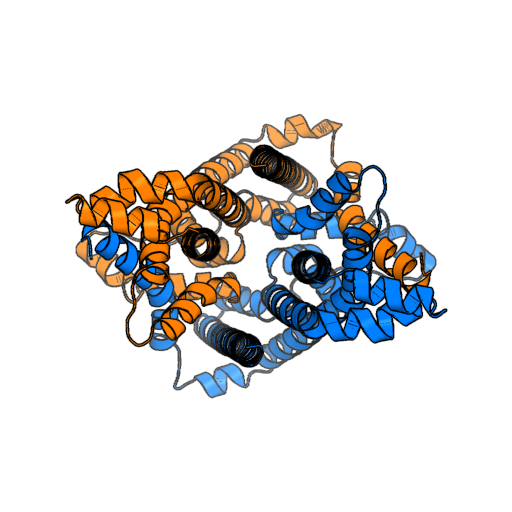681 C CA . LEU A 1 91 ? 2.795 2.74 -8.727 1 96.81 91 LEU A CA 1
ATOM 682 C C . LEU A 1 91 ? 2.57 1.349 -8.141 1 96.81 91 LEU A C 1
ATOM 684 O O . LEU A 1 91 ? 2.947 1.078 -7 1 96.81 91 LEU A O 1
ATOM 688 N N . PRO A 1 92 ? 1.894 0.469 -8.93 1 97.44 92 PRO A N 1
ATOM 689 C CA . PRO A 1 92 ? 1.8 -0.909 -8.445 1 97.44 92 PRO A CA 1
ATOM 690 C C . PRO A 1 92 ? 3.162 -1.505 -8.094 1 97.44 92 PRO A C 1
ATOM 692 O O . PRO A 1 92 ? 4.113 -1.376 -8.867 1 97.44 92 PRO A O 1
ATOM 695 N N . PRO A 1 93 ? 3.262 -2.143 -6.988 1 97.75 93 PRO A N 1
ATOM 696 C CA . PRO A 1 93 ? 4.559 -2.654 -6.539 1 97.75 93 PRO A CA 1
ATOM 697 C C . PRO A 1 93 ? 5.191 -3.615 -7.547 1 97.75 93 PRO A C 1
ATOM 699 O O . PRO A 1 93 ? 6.418 -3.639 -7.695 1 97.75 93 PRO A O 1
ATOM 702 N N . VAL A 1 94 ? 4.41 -4.379 -8.258 1 97.88 94 VAL A N 1
ATOM 703 C CA . VAL A 1 94 ? 4.941 -5.309 -9.25 1 97.88 94 VAL A CA 1
ATOM 704 C C . VAL A 1 94 ? 5.691 -4.535 -10.328 1 97.88 94 VAL A C 1
ATOM 706 O O . VAL A 1 94 ? 6.727 -4.992 -10.82 1 97.88 94 VAL A O 1
ATOM 709 N N . VAL A 1 95 ? 5.168 -3.402 -10.672 1 97.88 95 VAL A N 1
ATOM 710 C CA . VAL A 1 95 ? 5.816 -2.551 -11.664 1 97.88 95 VAL A CA 1
ATOM 711 C C . VAL A 1 95 ? 7.117 -1.989 -11.086 1 97.88 95 VAL A C 1
ATOM 713 O O . VAL A 1 95 ? 8.117 -1.881 -11.797 1 97.88 95 VAL A O 1
ATOM 716 N N . GLY A 1 96 ? 7.062 -1.607 -9.828 1 98.19 96 GLY A N 1
ATOM 717 C CA . GLY A 1 96 ? 8.289 -1.196 -9.156 1 98.19 96 GLY A CA 1
ATOM 718 C C . GLY A 1 96 ? 9.375 -2.252 -9.203 1 98.19 96 GLY A C 1
ATOM 719 O O . GLY A 1 96 ? 10.547 -1.934 -9.422 1 98.19 96 GLY A O 1
ATOM 720 N N . GLY A 1 97 ? 8.977 -3.496 -9.023 1 98.31 97 GLY A N 1
ATOM 721 C CA . GLY A 1 97 ? 9.93 -4.59 -9.102 1 98.31 97 GLY A CA 1
ATOM 722 C C . GLY A 1 97 ? 10.539 -4.75 -10.484 1 98.31 97 GLY A C 1
ATOM 723 O O . GLY A 1 97 ? 11.75 -4.965 -10.617 1 98.31 97 GLY A O 1
ATOM 724 N N . VAL A 1 98 ? 9.695 -4.66 -11.484 1 97.94 98 VAL A N 1
ATOM 725 C CA . VAL A 1 98 ? 10.18 -4.738 -12.859 1 97.94 98 VAL A CA 1
ATOM 726 C C . VAL A 1 98 ? 11.164 -3.598 -13.125 1 97.94 98 VAL A C 1
ATOM 728 O O . VAL A 1 98 ? 12.227 -3.809 -13.711 1 97.94 98 VAL A O 1
ATOM 731 N N . ALA A 1 99 ? 10.789 -2.434 -12.719 1 98.44 99 ALA A N 1
ATOM 732 C CA . ALA A 1 99 ? 11.641 -1.259 -12.898 1 98.44 99 ALA A CA 1
ATOM 733 C C . ALA A 1 99 ? 12.984 -1.44 -12.195 1 98.44 99 ALA A C 1
ATOM 735 O O . ALA A 1 99 ? 14.031 -1.111 -12.75 1 98.44 99 ALA A O 1
ATOM 736 N N . LEU A 1 100 ? 12.953 -1.945 -11 1 98.56 100 LEU A N 1
ATOM 737 C CA . LEU A 1 100 ? 14.18 -2.199 -10.25 1 98.56 100 LEU A CA 1
ATOM 738 C C . LEU A 1 100 ? 15.062 -3.209 -10.977 1 98.56 100 LEU A C 1
ATOM 740 O O . LEU A 1 100 ? 16.281 -3.057 -11.008 1 98.56 100 LEU A O 1
ATOM 744 N N . LEU A 1 101 ? 14.406 -4.25 -11.539 1 97.75 101 LEU A N 1
ATOM 745 C CA . LEU A 1 101 ? 15.156 -5.258 -12.281 1 97.75 101 LEU A CA 1
ATOM 746 C C . LEU A 1 101 ? 15.883 -4.629 -13.461 1 97.75 101 LEU A C 1
ATOM 748 O O . LEU A 1 101 ? 17.062 -4.926 -13.703 1 97.75 101 LEU A O 1
ATOM 752 N N . LEU A 1 102 ? 15.234 -3.746 -14.125 1 97.69 102 LEU A N 1
ATOM 753 C CA . LEU A 1 102 ? 15.805 -3.115 -15.312 1 97.69 102 LEU A CA 1
ATOM 754 C C . LEU A 1 102 ? 16.891 -2.115 -14.93 1 97.69 102 LEU A C 1
ATOM 756 O O . LEU A 1 102 ? 17.781 -1.833 -15.727 1 97.69 102 LEU A O 1
ATOM 760 N N . ALA A 1 103 ? 16.844 -1.623 -13.742 1 98.38 103 ALA A N 1
ATOM 761 C CA . ALA A 1 103 ? 17.828 -0.646 -13.281 1 98.38 103 ALA A CA 1
ATOM 762 C C . ALA A 1 103 ? 19.031 -1.335 -12.633 1 98.38 103 ALA A C 1
ATOM 764 O O . ALA A 1 103 ? 20.172 -1.019 -12.945 1 98.38 103 ALA A O 1
ATOM 765 N N . LEU A 1 104 ? 18.703 -2.312 -11.789 1 98.25 104 LEU A N 1
ATOM 766 C CA . LEU A 1 104 ? 19.734 -2.791 -10.875 1 98.25 104 LEU A CA 1
ATOM 767 C C . LEU A 1 104 ? 20.016 -4.273 -11.102 1 98.25 104 LEU A C 1
ATOM 769 O O . LEU A 1 104 ? 20.891 -4.852 -10.438 1 98.25 104 LEU A O 1
ATOM 773 N N . GLY A 1 105 ? 19.266 -4.906 -11.984 1 97.06 105 GLY A N 1
ATOM 774 C CA . GLY A 1 105 ? 19.625 -6.27 -12.352 1 97.06 105 GLY A CA 1
ATOM 775 C C . GLY A 1 105 ? 21.016 -6.383 -12.945 1 97.06 105 GLY A C 1
ATOM 776 O O . GLY A 1 105 ? 21.656 -5.371 -13.227 1 97.06 105 GLY A O 1
ATOM 777 N N . ARG A 1 106 ? 21.422 -7.629 -13.094 1 95 106 ARG A N 1
ATOM 778 C CA . ARG A 1 106 ? 22.781 -7.875 -13.562 1 95 106 ARG A CA 1
ATOM 779 C C . ARG A 1 106 ? 23.031 -7.164 -14.891 1 95 106 ARG A C 1
ATOM 781 O O . ARG A 1 106 ? 24.125 -6.645 -15.117 1 95 106 ARG A O 1
ATOM 788 N N . ASN A 1 107 ? 22.062 -7.113 -15.758 1 93.94 107 ASN A N 1
ATOM 789 C CA . ASN A 1 107 ? 22.203 -6.449 -17.047 1 93.94 107 ASN A CA 1
ATOM 790 C C . ASN A 1 107 ? 21.438 -5.129 -17.094 1 93.94 107 ASN A C 1
ATOM 792 O O . ASN A 1 107 ? 21.109 -4.625 -18.172 1 93.94 107 ASN A O 1
ATOM 796 N N . GLY A 1 108 ? 21.047 -4.629 -15.898 1 96.31 108 GLY A N 1
ATOM 797 C CA . GLY A 1 108 ? 20.297 -3.385 -15.82 1 96.31 108 GLY A CA 1
ATOM 798 C C . GLY A 1 108 ? 21.156 -2.16 -16.125 1 96.31 108 GLY A C 1
ATOM 799 O O . GLY A 1 108 ? 22.359 -2.268 -16.297 1 96.31 108 GLY A O 1
ATOM 800 N N . VAL A 1 109 ? 20.562 -1.031 -16.156 1 96.19 109 VAL A N 1
ATOM 801 C CA . VAL A 1 109 ? 21.188 0.233 -16.531 1 96.19 109 VAL A CA 1
ATOM 802 C C . VAL A 1 109 ? 22.359 0.53 -15.602 1 96.19 109 VAL A C 1
ATOM 804 O O . VAL A 1 109 ? 23.453 0.852 -16.062 1 96.19 109 VAL A O 1
ATOM 807 N N . VAL A 1 110 ? 22.141 0.336 -14.344 1 96.81 110 VAL A N 1
ATOM 808 C CA . VAL A 1 110 ? 23.188 0.595 -13.359 1 96.81 110 VAL A CA 1
ATOM 809 C C . VAL A 1 110 ? 23.766 -0.728 -12.859 1 96.81 110 VAL A C 1
ATOM 811 O O . VAL A 1 110 ? 24.953 -0.805 -12.523 1 96.81 110 VAL A O 1
ATOM 814 N N . GLY A 1 111 ? 22.938 -1.761 -12.891 1 96.75 111 GLY A N 1
ATOM 815 C CA . GLY A 1 111 ? 23.375 -3.059 -12.391 1 96.75 111 GLY A CA 1
ATOM 816 C C . GLY A 1 111 ? 24.547 -3.635 -13.156 1 96.75 111 GLY A C 1
ATOM 817 O O . GLY A 1 111 ? 25.422 -4.285 -12.57 1 96.75 111 GLY A O 1
ATOM 818 N N . ALA A 1 112 ? 24.594 -3.344 -14.422 1 95.94 112 ALA A N 1
ATOM 819 C CA . ALA A 1 112 ? 25.688 -3.836 -15.25 1 95.94 112 ALA A CA 1
ATOM 820 C C . ALA A 1 112 ? 27.031 -3.252 -14.797 1 95.94 112 ALA A C 1
ATOM 822 O O . ALA A 1 112 ? 28.047 -3.947 -14.789 1 95.94 112 ALA A O 1
ATOM 823 N N . TRP A 1 113 ? 26.984 -2.033 -14.445 1 96.12 113 TRP A N 1
ATOM 824 C CA . TRP A 1 113 ? 28.188 -1.38 -13.969 1 96.12 113 TRP A CA 1
ATOM 825 C C . TRP A 1 113 ? 28.562 -1.874 -12.57 1 96.12 113 TRP A C 1
ATOM 827 O O . TRP A 1 113 ? 29.734 -2.084 -12.273 1 96.12 113 TRP A O 1
ATOM 837 N N . LEU A 1 114 ? 27.594 -2.064 -11.75 1 95.94 114 LEU A N 1
ATOM 838 C CA . LEU A 1 114 ? 27.844 -2.59 -10.414 1 95.94 114 LEU A CA 1
ATOM 839 C C . LEU A 1 114 ? 28.5 -3.969 -10.484 1 95.94 114 LEU A C 1
ATOM 841 O O . LEU A 1 114 ? 29.438 -4.258 -9.734 1 95.94 114 LEU A O 1
ATOM 845 N N . ASP A 1 115 ? 27.953 -4.758 -11.383 1 95.38 115 ASP A N 1
ATOM 846 C CA . ASP A 1 115 ? 28.5 -6.109 -11.547 1 95.38 115 ASP A CA 1
ATOM 847 C C . ASP A 1 115 ? 29.906 -6.07 -12.117 1 95.38 115 ASP A C 1
ATOM 849 O O . ASP A 1 115 ? 30.812 -6.727 -11.586 1 95.38 115 ASP A O 1
ATOM 853 N N . SER A 1 116 ? 30.156 -5.262 -13.125 1 96.19 116 SER A N 1
ATOM 854 C CA . SER A 1 116 ? 31.438 -5.223 -13.812 1 96.19 116 SER A CA 1
ATOM 855 C C . SER A 1 116 ? 32.531 -4.621 -12.93 1 96.19 116 SER A C 1
ATOM 857 O O . SER A 1 116 ? 33.656 -5.09 -12.93 1 96.19 116 SER A O 1
ATOM 859 N N . TRP A 1 117 ? 32.125 -3.625 -12.156 1 96.81 117 TRP A N 1
ATOM 860 C CA . TRP A 1 117 ? 33.156 -2.896 -11.398 1 96.81 117 TRP A CA 1
ATOM 861 C C . TRP A 1 117 ? 33.375 -3.537 -10.039 1 96.81 117 TRP A C 1
ATOM 863 O O . TRP A 1 117 ? 34.5 -3.545 -9.523 1 96.81 117 TRP A O 1
ATOM 873 N N . PHE A 1 118 ? 32.344 -4.133 -9.453 1 96.25 118 PHE A N 1
ATOM 874 C CA . PHE A 1 118 ? 32.438 -4.547 -8.062 1 96.25 118 PHE A CA 1
ATOM 875 C C . PHE A 1 118 ? 32 -5.996 -7.891 1 96.25 118 PHE A C 1
ATOM 877 O O . PHE A 1 118 ? 32.156 -6.574 -6.812 1 96.25 118 PHE A O 1
ATOM 884 N N . GLY A 1 119 ? 31.406 -6.586 -8.914 1 94.88 119 GLY A N 1
ATOM 885 C CA . GLY A 1 119 ? 30.906 -7.949 -8.828 1 94.88 119 GLY A CA 1
ATOM 886 C C . GLY A 1 119 ? 29.641 -8.062 -8.008 1 94.88 119 GLY A C 1
ATOM 887 O O . GLY A 1 119 ? 29.328 -9.133 -7.477 1 94.88 119 GLY A O 1
ATOM 888 N N . ILE A 1 120 ? 28.953 -6.957 -7.91 1 94.69 120 ILE A N 1
ATOM 889 C CA . ILE A 1 120 ? 27.75 -6.922 -7.07 1 94.69 120 ILE A CA 1
ATOM 890 C C . ILE A 1 120 ? 26.516 -7.105 -7.934 1 94.69 120 ILE A C 1
ATOM 892 O O . ILE A 1 120 ? 26.312 -6.383 -8.914 1 94.69 120 ILE A O 1
ATOM 896 N N . THR A 1 121 ? 25.688 -8.164 -7.633 1 96.31 121 THR A N 1
ATOM 897 C CA . THR A 1 121 ? 24.375 -8.391 -8.227 1 96.31 121 THR A CA 1
ATOM 898 C C . THR A 1 121 ? 23.297 -8.438 -7.148 1 96.31 121 THR A C 1
ATOM 900 O O . THR A 1 121 ? 23.406 -9.203 -6.188 1 96.31 121 THR A O 1
ATOM 903 N N . LEU A 1 122 ? 22.25 -7.699 -7.309 1 96.69 122 LEU A N 1
ATOM 904 C CA . LEU A 1 122 ? 21.281 -7.5 -6.227 1 96.69 122 LEU A CA 1
ATOM 905 C C . LEU A 1 122 ? 20.125 -8.484 -6.34 1 96.69 122 LEU A C 1
ATOM 907 O O . LEU A 1 122 ? 19.688 -9.047 -5.332 1 96.69 122 LEU A O 1
ATOM 911 N N . PRO A 1 123 ? 19.562 -8.805 -7.562 1 95 123 PRO A N 1
ATOM 912 C CA . PRO A 1 123 ? 18.438 -9.734 -7.633 1 95 123 PRO A CA 1
ATOM 913 C C . PRO A 1 123 ? 18.75 -11.078 -6.961 1 95 123 PRO A C 1
ATOM 915 O O . PRO A 1 123 ? 19.875 -11.547 -6.996 1 95 123 PRO A O 1
ATOM 918 N N . PHE A 1 124 ? 17.766 -11.625 -6.238 1 95.75 124 PHE A N 1
ATOM 919 C CA . PHE A 1 124 ? 17.766 -12.938 -5.609 1 95.75 124 PHE A CA 1
ATOM 920 C C . PHE A 1 124 ? 18.641 -12.938 -4.363 1 95.75 124 PHE A C 1
ATOM 922 O O . PHE A 1 124 ? 19.047 -14 -3.879 1 95.75 124 PHE A O 1
ATOM 929 N N . THR A 1 125 ? 18.969 -11.75 -3.879 1 98.06 125 THR A N 1
ATOM 930 C CA . THR A 1 125 ? 19.719 -11.633 -2.635 1 98.06 125 THR A CA 1
ATOM 931 C C . THR A 1 125 ? 18.891 -10.93 -1.565 1 98.06 125 THR A C 1
ATOM 933 O O . THR A 1 125 ? 17.906 -10.273 -1.876 1 98.06 125 THR A O 1
ATOM 936 N N . THR A 1 126 ? 19.375 -11.117 -0.307 1 98.31 126 THR A N 1
ATOM 937 C CA . THR A 1 126 ? 18.734 -10.414 0.803 1 98.31 126 THR A CA 1
ATOM 938 C C . THR A 1 126 ? 18.859 -8.898 0.626 1 98.31 126 THR A C 1
ATOM 940 O O . THR A 1 126 ? 17.938 -8.156 0.956 1 98.31 126 THR A O 1
ATOM 943 N N . ALA A 1 127 ? 19.953 -8.461 0.087 1 98.44 127 ALA A N 1
ATOM 944 C CA . ALA A 1 127 ? 20.125 -7.039 -0.201 1 98.44 127 ALA A CA 1
ATOM 945 C C . ALA A 1 127 ? 19.094 -6.562 -1.232 1 98.44 127 ALA A C 1
ATOM 947 O O . ALA A 1 127 ? 18.625 -5.43 -1.161 1 98.44 127 ALA A O 1
ATOM 948 N N . GLY A 1 128 ? 18.828 -7.445 -2.219 1 98.62 128 GLY A N 1
ATOM 949 C CA . GLY A 1 128 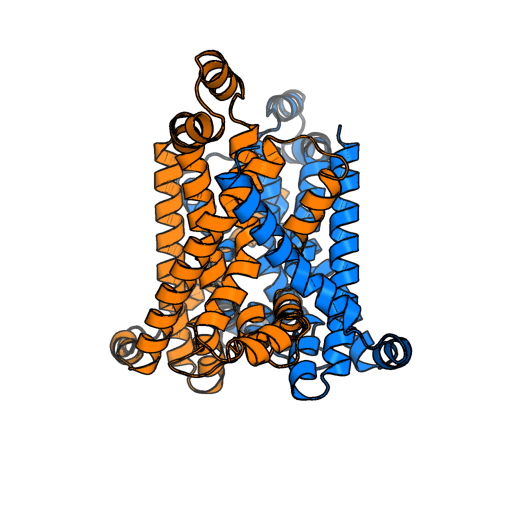? 17.781 -7.129 -3.18 1 98.62 128 GLY A CA 1
ATOM 950 C C . GLY A 1 128 ? 16.422 -6.93 -2.537 1 98.62 128 GLY A C 1
ATOM 951 O O . GLY A 1 128 ? 15.656 -6.043 -2.936 1 98.62 128 GLY A O 1
ATOM 952 N N . VAL A 1 129 ? 16.109 -7.793 -1.513 1 98.81 129 VAL A N 1
ATOM 953 C CA . VAL A 1 129 ? 14.875 -7.664 -0.762 1 98.81 129 VAL A CA 1
ATOM 954 C C . VAL A 1 129 ? 14.828 -6.305 -0.069 1 98.81 129 VAL A C 1
ATOM 956 O O . VAL A 1 129 ? 13.82 -5.594 -0.149 1 98.81 129 VAL A O 1
ATOM 959 N N . VAL A 1 130 ? 15.914 -5.91 0.527 1 98.88 130 VAL A N 1
ATOM 960 C CA . VAL A 1 130 ? 16 -4.652 1.255 1 98.88 130 VAL A CA 1
ATOM 961 C C . VAL A 1 130 ? 15.781 -3.482 0.297 1 98.88 130 VAL A C 1
ATOM 963 O O . VAL A 1 130 ? 15.031 -2.551 0.608 1 98.88 130 VAL A O 1
ATOM 966 N N . VAL A 1 131 ? 16.359 -3.551 -0.856 1 98.81 131 VAL A N 1
ATOM 967 C CA . VAL A 1 131 ? 16.25 -2.49 -1.854 1 98.81 131 VAL A CA 1
ATOM 968 C C . VAL A 1 131 ? 14.812 -2.371 -2.344 1 98.81 131 VAL A C 1
ATOM 970 O O . VAL A 1 131 ? 14.273 -1.266 -2.441 1 98.81 131 VAL A O 1
ATOM 973 N N . ALA A 1 132 ? 14.203 -3.514 -2.65 1 98.75 132 ALA A N 1
ATOM 974 C CA . ALA A 1 132 ? 12.812 -3.512 -3.104 1 98.75 132 ALA A CA 1
ATOM 975 C C . ALA A 1 132 ? 11.891 -2.92 -2.041 1 98.75 132 ALA A C 1
ATOM 977 O O . ALA A 1 132 ? 11.039 -2.082 -2.348 1 98.75 132 ALA A O 1
ATOM 978 N N . GLU A 1 133 ? 12.078 -3.316 -0.784 1 98.81 133 GLU A N 1
ATOM 979 C CA . GLU A 1 133 ? 11.273 -2.826 0.329 1 98.81 133 GLU A CA 1
ATOM 980 C C . GLU A 1 133 ? 11.477 -1.329 0.542 1 98.81 133 GLU A C 1
ATOM 982 O O . GLU A 1 133 ? 10.516 -0.592 0.764 1 98.81 133 GLU A O 1
ATOM 987 N N . ALA A 1 134 ? 12.695 -0.893 0.45 1 98.88 134 ALA A N 1
ATOM 988 C CA . ALA A 1 134 ? 12.992 0.523 0.646 1 98.88 134 ALA A CA 1
ATOM 989 C C . ALA A 1 134 ? 12.359 1.374 -0.449 1 98.88 134 ALA A C 1
ATOM 991 O O . ALA A 1 134 ? 11.859 2.471 -0.182 1 98.88 134 ALA A O 1
ATOM 992 N N . PHE A 1 135 ? 12.398 0.919 -1.654 1 98.75 135 PHE A N 1
ATOM 993 C CA . PHE A 1 135 ? 11.836 1.643 -2.789 1 98.75 135 PHE A CA 1
ATOM 994 C C . PHE A 1 135 ? 10.352 1.922 -2.576 1 98.75 135 PHE A C 1
ATOM 996 O O . PHE A 1 135 ? 9.883 3.031 -2.834 1 98.75 135 PHE A O 1
ATOM 1003 N N . VAL A 1 136 ? 9.68 0.91 -2.057 1 97.88 136 VAL A N 1
ATOM 1004 C CA . VAL A 1 136 ? 8.234 1.019 -1.901 1 97.88 136 VAL A CA 1
ATOM 1005 C C . VAL A 1 136 ? 7.906 1.797 -0.628 1 97.88 136 VAL A C 1
ATOM 1007 O O . VAL A 1 136 ? 6.918 2.535 -0.581 1 97.88 136 VAL A O 1
ATOM 1010 N N . ALA A 1 137 ? 8.734 1.754 0.362 1 98.25 137 ALA A N 1
ATOM 1011 C CA . ALA A 1 137 ? 8.438 2.285 1.689 1 98.25 137 ALA A CA 1
ATOM 1012 C C . ALA A 1 137 ? 8.898 3.736 1.816 1 98.25 137 ALA A C 1
ATOM 1014 O O . ALA A 1 137 ? 8.312 4.516 2.57 1 98.25 137 ALA A O 1
ATOM 1015 N N . MET A 1 138 ? 9.844 4.172 1.068 1 98.62 138 MET A N 1
ATOM 1016 C CA . MET A 1 138 ? 10.539 5.438 1.311 1 98.62 138 MET A CA 1
ATOM 1017 C C . MET A 1 138 ? 9.586 6.617 1.148 1 98.62 138 MET A C 1
ATOM 1019 O O . MET A 1 138 ? 9.609 7.551 1.954 1 98.62 138 MET A O 1
ATOM 1023 N N . PRO A 1 139 ? 8.719 6.586 0.132 1 97.38 139 PRO A N 1
ATOM 1024 C CA . PRO A 1 139 ? 7.832 7.738 -0.017 1 97.38 139 PRO A CA 1
ATOM 1025 C C . PRO A 1 139 ? 6.957 7.973 1.214 1 97.38 139 PRO A C 1
ATOM 1027 O O . PRO A 1 139 ? 6.637 9.117 1.538 1 97.38 139 PRO A O 1
ATOM 1030 N N . PHE A 1 140 ? 6.582 6.941 1.951 1 95 140 PHE A N 1
ATOM 1031 C CA . PHE A 1 140 ? 5.773 7.082 3.158 1 95 140 PHE A CA 1
ATOM 1032 C C . PHE A 1 140 ? 6.523 7.871 4.223 1 95 140 PHE A C 1
ATOM 1034 O O . PHE A 1 140 ? 5.957 8.766 4.852 1 95 140 PHE A O 1
ATOM 1041 N N . LEU A 1 141 ? 7.77 7.539 4.355 1 97.56 141 LEU A N 1
ATOM 1042 C CA . LEU A 1 141 ? 8.586 8.273 5.316 1 97.56 141 LEU A CA 1
ATOM 1043 C C . LEU A 1 141 ? 8.781 9.719 4.871 1 97.56 141 LEU A C 1
ATOM 1045 O O . LEU A 1 141 ? 8.648 10.641 5.676 1 97.56 141 LEU A O 1
ATOM 1049 N N . VAL A 1 142 ? 9.047 9.922 3.596 1 97.81 142 VAL A N 1
ATOM 1050 C CA . VAL A 1 142 ? 9.367 11.25 3.076 1 97.81 142 VAL A CA 1
ATOM 1051 C C . VAL A 1 142 ? 8.164 12.172 3.234 1 97.81 142 VAL A C 1
ATOM 1053 O O . VAL A 1 142 ? 8.305 13.305 3.689 1 97.81 142 VAL A O 1
ATOM 1056 N N . ILE A 1 143 ? 7.02 11.672 2.932 1 93.88 143 ILE A N 1
ATOM 1057 C CA . ILE A 1 143 ? 5.82 12.5 3.012 1 93.88 143 ILE A CA 1
ATOM 1058 C C . ILE A 1 143 ? 5.523 12.844 4.469 1 93.88 143 ILE A C 1
ATOM 1060 O O . ILE A 1 143 ? 5.188 13.984 4.789 1 93.88 143 ILE A O 1
ATOM 1064 N N . SER A 1 144 ? 5.645 11.883 5.344 1 93.69 144 SER A N 1
ATOM 1065 C CA . SER A 1 144 ? 5.414 12.109 6.77 1 93.69 144 SER A CA 1
ATOM 1066 C C . SER A 1 144 ? 6.379 13.148 7.324 1 93.69 144 SER A C 1
ATOM 1068 O O . SER A 1 144 ? 5.957 14.109 7.977 1 93.69 144 SER A O 1
ATOM 1070 N N . VAL A 1 145 ? 7.645 13.047 7.008 1 96.5 145 VAL A N 1
ATOM 1071 C CA . VAL A 1 145 ? 8.68 13.938 7.523 1 96.5 145 VAL A CA 1
ATOM 1072 C C . VAL A 1 145 ? 8.539 15.32 6.891 1 96.5 145 VAL A C 1
ATOM 1074 O O . VAL A 1 145 ? 8.648 16.344 7.574 1 96.5 145 VAL A O 1
ATOM 1077 N N . GLU A 1 146 ? 8.344 15.328 5.586 1 95.44 146 GLU A N 1
ATOM 1078 C CA . GLU A 1 146 ? 8.164 16.609 4.902 1 95.44 146 GLU A CA 1
ATOM 1079 C C . GLU A 1 146 ? 6.98 17.375 5.484 1 95.44 146 GLU A C 1
ATOM 1081 O O . GLU A 1 146 ? 7.07 18.594 5.703 1 95.44 146 GLU A O 1
ATOM 1086 N N . GLY A 1 147 ? 5.871 16.672 5.758 1 92.12 147 GLY A N 1
ATOM 1087 C CA . GLY A 1 147 ? 4.719 17.312 6.371 1 92.12 147 GLY A CA 1
ATOM 1088 C C . GLY A 1 147 ? 5.02 17.891 7.742 1 92.12 147 GLY A C 1
ATOM 1089 O O . GLY A 1 147 ? 4.602 19 8.055 1 92.12 147 GLY A O 1
ATOM 1090 N N . THR A 1 148 ? 5.695 17.188 8.523 1 93.81 148 THR A N 1
ATOM 1091 C CA . THR A 1 148 ? 6.062 17.656 9.859 1 93.81 148 THR A CA 1
ATOM 1092 C C . THR A 1 148 ? 7.008 18.844 9.781 1 93.81 148 THR A C 1
ATOM 1094 O O . THR A 1 148 ? 6.902 19.781 10.578 1 93.81 148 THR A O 1
ATOM 1097 N N . LEU A 1 149 ? 7.934 18.844 8.883 1 94 149 LEU A N 1
ATOM 1098 C CA . LEU A 1 149 ? 8.867 19.953 8.68 1 94 149 LEU A CA 1
ATOM 1099 C C . LEU A 1 149 ? 8.125 21.219 8.273 1 94 149 LEU A C 1
ATOM 1101 O O . LEU A 1 149 ? 8.438 22.312 8.766 1 94 149 LEU A O 1
ATOM 1105 N N . ARG A 1 150 ? 7.168 21.031 7.484 1 91.44 150 ARG A N 1
ATOM 1106 C CA . ARG A 1 150 ? 6.414 22.188 7 1 91.44 150 ARG A CA 1
ATOM 1107 C C . ARG A 1 150 ? 5.523 22.75 8.102 1 91.44 150 ARG A C 1
ATOM 1109 O O . ARG A 1 150 ? 5.277 23.969 8.141 1 91.44 150 ARG A O 1
ATOM 1116 N N . ALA A 1 151 ? 5.105 21.891 8.914 1 88.94 151 ALA A N 1
ATOM 1117 C CA . ALA A 1 151 ? 4.27 22.344 10.031 1 88.94 151 ALA A CA 1
ATOM 1118 C C . ALA A 1 151 ? 5.109 23.016 11.102 1 88.94 151 ALA A C 1
ATOM 1120 O O . ALA A 1 151 ? 4.59 23.812 11.891 1 88.94 151 ALA A O 1
ATOM 1121 N N . ALA A 1 152 ? 6.34 22.703 11.133 1 87.5 152 ALA A N 1
ATOM 1122 C CA . ALA A 1 152 ? 7.238 23.266 12.133 1 87.5 152 ALA A CA 1
ATOM 1123 C C . ALA A 1 152 ? 7.68 24.672 11.727 1 87.5 152 ALA A C 1
ATOM 1125 O O . ALA A 1 152 ? 7.984 24.922 10.562 1 87.5 152 ALA A O 1
ATOM 1126 N N . ASP A 1 153 ? 7.688 25.594 12.594 1 81.25 153 ASP A N 1
ATOM 1127 C CA . ASP A 1 153 ? 8.07 26.984 12.375 1 81.25 153 ASP A CA 1
ATOM 1128 C C . ASP A 1 153 ? 9.555 27.094 12.031 1 81.25 153 ASP A C 1
ATOM 1130 O O . ASP A 1 153 ? 10.414 26.719 12.828 1 81.25 153 ASP A O 1
ATOM 1134 N N . PRO A 1 154 ? 9.719 27.609 10.898 1 81.38 154 PRO A N 1
ATOM 1135 C CA . PRO A 1 154 ? 11.125 27.734 10.492 1 81.38 154 PRO A CA 1
ATOM 1136 C C . PRO A 1 154 ? 11.898 28.734 11.344 1 81.38 154 PRO A C 1
ATOM 1138 O O . PRO A 1 154 ? 13.133 28.781 11.281 1 81.38 154 PRO A O 1
ATOM 1141 N N . ARG A 1 155 ? 11.289 29.438 12.156 1 83.81 155 ARG A N 1
ATOM 1142 C CA . ARG A 1 155 ? 11.922 30.484 12.938 1 83.81 155 ARG A CA 1
ATOM 1143 C C . ARG A 1 155 ? 12.953 29.922 13.898 1 83.81 155 ARG A C 1
ATOM 1145 O O . ARG A 1 155 ? 13.953 30.578 14.203 1 83.81 155 ARG A O 1
ATOM 1152 N N . PHE A 1 156 ? 12.672 28.766 14.352 1 82.12 156 PHE A N 1
ATOM 1153 C CA . PHE A 1 156 ? 13.617 28.172 15.281 1 82.12 156 PHE A CA 1
ATOM 1154 C C . PHE A 1 156 ? 14.938 27.875 14.586 1 82.12 156 PHE A C 1
ATOM 1156 O O . PHE A 1 156 ? 16.016 28.094 15.156 1 82.12 156 PHE A O 1
ATOM 1163 N N . GLU A 1 157 ? 14.828 27.359 13.383 1 82.19 157 GLU A N 1
ATOM 1164 C CA . GLU A 1 157 ? 16.016 27.078 12.594 1 82.19 157 GLU A CA 1
ATOM 1165 C C . GLU A 1 157 ? 16.734 28.375 12.211 1 82.19 157 GLU A C 1
ATOM 1167 O O . GLU A 1 157 ? 17.969 28.438 12.234 1 82.19 157 GLU A O 1
ATOM 1172 N N . GLU A 1 158 ? 16.031 29.359 11.922 1 84.19 158 GLU A N 1
ATOM 1173 C CA . GLU A 1 158 ? 16.578 30.656 11.547 1 84.19 158 GLU A CA 1
ATOM 1174 C C . GLU A 1 158 ? 17.281 31.312 12.727 1 84.19 158 GLU A C 1
ATOM 1176 O O . GLU A 1 158 ? 18.359 31.906 12.562 1 84.19 158 GLU A O 1
ATOM 1181 N N . ALA A 1 159 ? 16.688 31.172 13.836 1 85.5 159 ALA A N 1
ATOM 1182 C CA . ALA A 1 159 ? 17.297 31.734 15.039 1 85.5 159 ALA A CA 1
ATOM 1183 C C . ALA A 1 159 ? 18.656 31.094 15.32 1 85.5 159 ALA A C 1
ATOM 1185 O O . ALA A 1 159 ? 19.609 31.781 15.664 1 85.5 159 ALA A O 1
ATOM 1186 N N . ALA A 1 160 ? 18.719 29.844 15.148 1 86.62 160 ALA A N 1
ATOM 1187 C CA . ALA A 1 160 ? 19.969 29.125 15.383 1 86.62 160 ALA A CA 1
ATOM 1188 C C . ALA A 1 160 ? 21.047 29.578 14.398 1 86.62 160 ALA A C 1
ATOM 1190 O O . ALA A 1 160 ? 22.219 29.75 14.781 1 86.62 160 ALA A O 1
ATOM 1191 N N . THR A 1 161 ? 20.656 29.844 13.219 1 85 161 THR A N 1
ATOM 1192 C CA . THR A 1 161 ? 21.609 30.281 12.211 1 85 161 THR A CA 1
ATOM 1193 C C . THR A 1 161 ? 22.031 31.719 12.461 1 85 161 THR A C 1
ATOM 1195 O O . THR A 1 161 ? 23.188 32.094 12.219 1 85 161 THR A O 1
ATOM 1198 N N . THR A 1 162 ? 21.125 32.438 12.898 1 87.06 162 THR A N 1
ATOM 1199 C CA . THR A 1 162 ? 21.453 33.812 13.258 1 87.06 162 THR A CA 1
ATOM 1200 C C . THR A 1 162 ? 22.453 33.844 14.414 1 87.06 162 THR A C 1
ATOM 1202 O O . THR A 1 162 ? 23.297 34.719 14.477 1 87.06 162 THR A O 1
ATOM 1205 N N . LEU A 1 163 ? 22.406 32.875 15.25 1 91 163 LEU A N 1
ATOM 1206 C CA . LEU A 1 163 ? 23.297 32.781 16.406 1 91 163 LEU A CA 1
ATOM 1207 C C . LEU A 1 163 ? 24.625 32.125 16.031 1 91 163 LEU A C 1
ATOM 1209 O O . LEU A 1 163 ? 25.484 31.922 16.875 1 91 163 LEU A O 1
ATOM 1213 N N . GLY A 1 164 ? 24.812 31.812 14.742 1 90.06 164 GLY A N 1
ATOM 1214 C CA . GLY A 1 164 ? 26.094 31.391 14.234 1 90.06 164 GLY A CA 1
ATOM 1215 C C . GLY A 1 164 ? 26.172 29.906 13.953 1 90.06 164 GLY A C 1
ATOM 1216 O O . GLY A 1 164 ? 27.203 29.391 13.523 1 90.06 164 GLY A O 1
ATOM 1217 N N . ALA A 1 165 ? 25.156 29.234 14.211 1 88.25 165 ALA A N 1
ATOM 1218 C CA . ALA A 1 165 ? 25.172 27.797 13.953 1 88.25 165 ALA A CA 1
ATOM 1219 C C . ALA A 1 165 ? 25.141 27.516 12.453 1 88.25 165 ALA A C 1
ATOM 1221 O O . ALA A 1 165 ? 24.531 28.25 11.688 1 88.25 165 ALA A O 1
ATOM 1222 N N . SER A 1 166 ? 25.891 26.469 12.078 1 89.44 166 SER A N 1
ATOM 1223 C CA . SER A 1 166 ? 25.781 26.031 10.688 1 89.44 166 SER A CA 1
ATOM 1224 C C . SER A 1 166 ? 24.406 25.422 10.414 1 89.44 166 SER A C 1
ATOM 1226 O O . SER A 1 166 ? 23.688 25.062 11.344 1 89.44 166 SER A O 1
ATOM 1228 N N . ARG A 1 167 ? 24.078 25.328 9.188 1 84.94 167 ARG A N 1
ATOM 1229 C CA . ARG A 1 167 ? 22.781 24.766 8.812 1 84.94 167 ARG A CA 1
ATOM 1230 C C . ARG A 1 167 ? 22.672 23.312 9.273 1 84.94 167 ARG A C 1
ATOM 1232 O O . ARG A 1 167 ? 21.578 22.859 9.664 1 84.94 167 ARG A O 1
ATOM 1239 N N . PHE A 1 168 ? 23.734 22.625 9.164 1 90.44 168 PHE A N 1
ATOM 1240 C CA . PHE A 1 168 ? 23.719 21.234 9.602 1 90.44 168 PHE A CA 1
ATOM 1241 C C . PHE A 1 168 ? 23.578 21.141 11.117 1 90.44 168 PHE A C 1
ATOM 1243 O O . PHE A 1 168 ? 22.891 20.25 11.625 1 90.44 168 PHE A O 1
ATOM 1250 N N . THR A 1 169 ? 24.266 22.031 11.773 1 90.12 169 THR A N 1
ATOM 1251 C CA . THR A 1 169 ? 24.141 22.062 13.227 1 90.12 169 THR A CA 1
ATOM 1252 C C . THR A 1 169 ? 22.719 22.422 13.641 1 90.12 169 THR A C 1
ATOM 1254 O O . THR A 1 169 ? 22.172 21.828 14.57 1 90.12 169 THR A O 1
ATOM 1257 N N . ALA A 1 170 ? 22.188 23.391 12.93 1 90.69 170 ALA A N 1
ATOM 1258 C CA . ALA A 1 170 ? 20.797 23.75 13.195 1 90.69 170 ALA A CA 1
ATOM 1259 C C . ALA A 1 170 ? 19.859 22.578 12.945 1 90.69 170 ALA A C 1
ATOM 1261 O O . ALA A 1 170 ? 18.938 22.344 13.719 1 90.69 170 ALA A O 1
ATOM 1262 N N . PHE A 1 171 ? 20.094 21.844 11.859 1 91.5 171 PHE A N 1
ATOM 1263 C CA . PHE A 1 171 ? 19.297 20.672 11.547 1 91.5 171 PHE A CA 1
ATOM 1264 C C . PHE A 1 171 ? 19.422 19.625 12.648 1 91.5 171 PHE A C 1
ATOM 1266 O O . PHE A 1 171 ? 18.422 19.109 13.141 1 91.5 171 PHE A O 1
ATOM 1273 N N . ARG A 1 172 ? 20.562 19.312 13.07 1 92 172 ARG A N 1
ATOM 1274 C CA . ARG A 1 172 ? 20.844 18.203 13.984 1 92 172 ARG A CA 1
ATOM 1275 C C . ARG A 1 172 ? 20.391 18.531 15.398 1 92 172 ARG A C 1
ATOM 1277 O O . ARG A 1 172 ? 19.859 17.672 16.109 1 92 172 ARG A O 1
ATOM 1284 N N . ARG A 1 173 ? 20.438 19.797 15.789 1 92.06 173 ARG A N 1
ATOM 1285 C CA . ARG A 1 173 ? 20.234 20.141 17.203 1 92.06 173 ARG A CA 1
ATOM 1286 C C . ARG A 1 173 ? 18.875 20.781 17.422 1 92.06 173 ARG A C 1
ATOM 1288 O O . ARG A 1 173 ? 18.359 20.797 18.531 1 92.06 173 ARG A O 1
ATOM 1295 N N . VAL A 1 174 ? 18.344 21.344 16.406 1 90.5 174 VAL A N 1
ATOM 1296 C CA . VAL A 1 174 ? 17.078 22.047 16.578 1 90.5 174 VAL A CA 1
ATOM 1297 C C . VAL A 1 174 ? 15.984 21.328 15.781 1 90.5 174 VAL A C 1
ATOM 1299 O O . VAL A 1 174 ? 15.008 20.859 16.359 1 90.5 174 VAL A O 1
ATOM 1302 N N . THR A 1 175 ? 16.188 21.156 14.508 1 91.69 175 THR A N 1
ATOM 1303 C CA . THR A 1 175 ? 15.156 20.641 13.617 1 91.69 175 THR A CA 1
ATOM 1304 C C . THR A 1 175 ? 14.859 19.172 13.945 1 91.69 175 THR A C 1
ATOM 1306 O O . THR A 1 175 ? 13.695 18.797 14.133 1 91.69 175 THR A O 1
ATOM 1309 N N . LEU A 1 176 ? 15.883 18.375 14.031 1 93.56 176 LEU A N 1
ATOM 1310 C CA . LEU A 1 176 ? 15.727 16.938 14.203 1 93.56 176 LEU A CA 1
ATOM 1311 C C . LEU A 1 176 ? 14.953 16.609 15.477 1 93.56 176 LEU A C 1
ATOM 1313 O O . LEU A 1 176 ? 14.008 15.828 15.453 1 93.56 176 LEU A O 1
ATOM 1317 N N . PRO A 1 177 ? 15.367 17.234 16.594 1 93.12 177 PRO A N 1
ATOM 1318 C CA . PRO A 1 177 ? 14.594 16.984 17.812 1 93.12 177 PRO A CA 1
ATOM 1319 C C . PRO A 1 177 ? 13.141 17.453 17.688 1 93.12 177 PRO A C 1
ATOM 1321 O O . PRO A 1 177 ? 12.234 16.812 18.234 1 93.12 177 PRO A O 1
ATOM 1324 N N . LEU A 1 178 ? 12.93 18.531 17 1 91.19 178 LEU A N 1
ATOM 1325 C CA . LEU A 1 178 ? 11.602 19.109 16.859 1 91.19 178 LEU A CA 1
ATOM 1326 C C . LEU A 1 178 ? 10.703 18.203 16.031 1 91.19 178 LEU A C 1
ATOM 1328 O O . LEU A 1 178 ? 9.5 18.094 16.281 1 91.19 178 LEU A O 1
ATOM 1332 N N . ILE A 1 179 ? 11.234 17.516 15.062 1 94.44 179 ILE A N 1
ATOM 1333 C CA . ILE A 1 179 ? 10.398 16.75 14.148 1 94.44 179 ILE A CA 1
ATOM 1334 C C . ILE A 1 179 ? 10.508 15.258 14.469 1 94.44 179 ILE A C 1
ATOM 1336 O O . ILE A 1 179 ? 9.992 14.414 13.727 1 94.44 179 ILE A O 1
ATOM 1340 N N . ALA A 1 180 ? 11.141 14.898 15.531 1 95.5 180 ALA A N 1
ATOM 1341 C CA . ALA A 1 180 ? 11.398 13.516 15.922 1 95.5 180 ALA A CA 1
ATOM 1342 C C . ALA A 1 180 ? 10.109 12.703 15.961 1 95.5 180 ALA A C 1
ATOM 1344 O O . ALA A 1 180 ? 10.07 11.562 15.508 1 95.5 180 ALA A O 1
ATOM 1345 N N . PRO A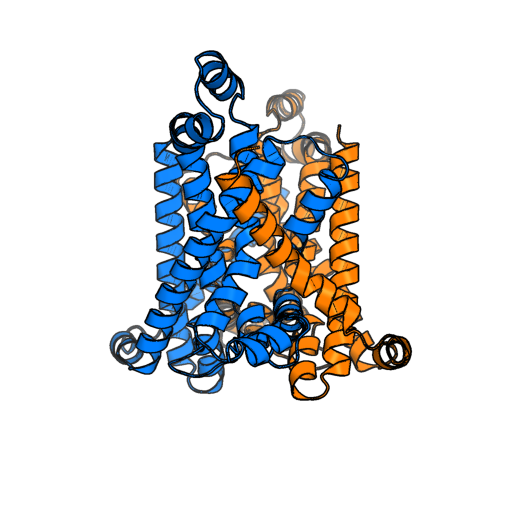 1 181 ? 9.008 13.281 16.453 1 91.94 181 PRO A N 1
ATOM 1346 C CA . PRO A 1 181 ? 7.758 12.516 16.453 1 91.94 181 PRO A CA 1
ATOM 1347 C C . PRO A 1 181 ? 7.277 12.188 15.039 1 91.94 181 PRO A C 1
ATOM 1349 O O . PRO A 1 181 ? 6.77 11.086 14.789 1 91.94 181 PRO A O 1
ATOM 1352 N N . GLY A 1 182 ? 7.461 13.164 14.164 1 93.12 182 GLY A N 1
ATOM 1353 C CA . GLY A 1 182 ? 7.109 12.922 12.773 1 93.12 182 GLY A CA 1
ATOM 1354 C C . GLY A 1 182 ? 7.988 11.883 12.109 1 93.12 182 GLY A C 1
ATOM 1355 O O . GLY A 1 182 ? 7.504 11.062 11.32 1 93.12 182 GLY A O 1
ATOM 1356 N N . ILE A 1 183 ? 9.273 11.867 12.406 1 97.06 183 ILE A N 1
ATOM 1357 C CA . ILE A 1 183 ? 10.211 10.875 11.883 1 97.06 183 ILE A CA 1
ATOM 1358 C C . ILE A 1 183 ? 9.836 9.492 12.398 1 97.06 183 ILE A C 1
ATOM 1360 O O . ILE A 1 183 ? 9.797 8.523 11.633 1 97.06 183 ILE A O 1
ATOM 1364 N N . ALA A 1 184 ? 9.5 9.43 13.695 1 95.38 184 ALA A N 1
ATOM 1365 C CA . ALA A 1 184 ? 9.125 8.156 14.297 1 95.38 184 ALA A CA 1
ATOM 1366 C C . ALA A 1 184 ? 7.855 7.598 13.656 1 95.38 184 ALA A C 1
ATOM 1368 O O . ALA A 1 184 ? 7.789 6.41 13.328 1 95.38 184 ALA A O 1
ATOM 1369 N N . ALA A 1 185 ? 6.863 8.453 13.477 1 92.25 185 ALA A N 1
ATOM 1370 C CA . ALA A 1 185 ? 5.617 8.031 12.836 1 92.25 185 ALA A CA 1
ATOM 1371 C C . ALA A 1 185 ? 5.871 7.543 11.414 1 92.25 185 ALA A C 1
ATOM 1373 O O . ALA A 1 185 ? 5.371 6.492 11.016 1 92.25 185 ALA A O 1
ATOM 1374 N N . GLY A 1 186 ? 6.672 8.328 10.688 1 95 186 GLY A N 1
ATOM 1375 C CA . GLY A 1 186 ? 7.035 7.93 9.336 1 95 186 GLY A CA 1
ATOM 1376 C C . GLY A 1 186 ? 7.812 6.629 9.281 1 95 186 GLY A C 1
ATOM 1377 O O . GLY A 1 186 ? 7.605 5.809 8.383 1 95 186 GLY A O 1
ATOM 1378 N N . ALA A 1 187 ? 8.688 6.441 10.227 1 97.19 187 ALA A N 1
ATOM 1379 C CA . ALA A 1 187 ? 9.508 5.23 10.281 1 97.19 187 ALA A CA 1
ATOM 1380 C C . ALA A 1 187 ? 8.648 3.998 10.539 1 97.19 187 ALA A C 1
ATOM 1382 O O . ALA A 1 187 ? 8.867 2.941 9.945 1 97.19 187 ALA A O 1
ATOM 1383 N N . VAL A 1 188 ? 7.703 4.125 11.414 1 94.38 188 VAL A N 1
ATOM 1384 C CA . VAL A 1 188 ? 6.82 3.012 11.734 1 94.38 188 VAL A CA 1
ATOM 1385 C C . VAL A 1 188 ? 5.984 2.646 10.508 1 94.38 188 VAL A C 1
ATOM 1387 O O . VAL A 1 188 ? 5.816 1.467 10.195 1 94.38 188 VAL A O 1
ATOM 1390 N N . LEU A 1 189 ? 5.477 3.674 9.836 1 92.06 189 LEU A N 1
ATOM 1391 C CA . LEU A 1 189 ? 4.688 3.43 8.633 1 92.06 189 LEU A CA 1
ATOM 1392 C C . LEU A 1 189 ? 5.543 2.783 7.547 1 92.06 189 LEU A C 1
ATOM 1394 O O . LEU A 1 189 ? 5.094 1.855 6.867 1 92.06 189 LEU A O 1
ATOM 1398 N N . ALA A 1 190 ? 6.754 3.293 7.391 1 97.06 190 ALA A N 1
ATOM 1399 C CA . ALA A 1 190 ? 7.672 2.723 6.406 1 97.06 190 ALA A CA 1
ATOM 1400 C C . ALA A 1 190 ? 8.008 1.273 6.746 1 97.06 190 ALA A C 1
ATOM 1402 O O . ALA A 1 190 ? 8.078 0.423 5.855 1 97.06 190 ALA A O 1
ATOM 1403 N N . TRP A 1 191 ? 8.227 1.011 8 1 97.44 191 TRP A N 1
ATOM 1404 C CA . TRP A 1 191 ? 8.547 -0.344 8.438 1 97.44 191 TRP A CA 1
ATOM 1405 C C . TRP A 1 191 ? 7.387 -1.294 8.172 1 97.44 191 TRP A C 1
ATOM 1407 O O . TRP A 1 191 ? 7.582 -2.402 7.668 1 97.44 191 TRP A O 1
ATO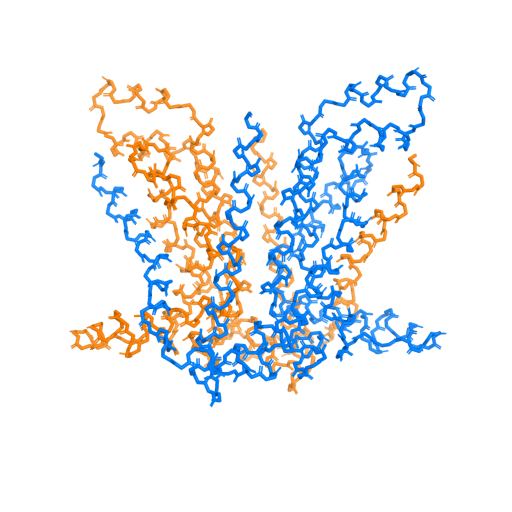M 1417 N N . ALA A 1 192 ? 6.211 -0.883 8.516 1 95.06 192 ALA A N 1
ATOM 1418 C CA . ALA A 1 192 ? 5.02 -1.69 8.266 1 95.06 192 ALA A CA 1
ATOM 1419 C C . ALA A 1 192 ? 4.844 -1.957 6.77 1 95.06 192 ALA A C 1
ATOM 1421 O O . ALA A 1 192 ? 4.52 -3.076 6.367 1 95.06 192 ALA A O 1
ATOM 1422 N N . ARG A 1 193 ? 5.059 -0.885 5.98 1 96 193 ARG A N 1
ATOM 1423 C CA . ARG A 1 193 ? 4.949 -1.027 4.531 1 96 193 ARG A CA 1
ATOM 1424 C C . ARG A 1 193 ? 5.992 -2.004 4 1 96 193 ARG A C 1
ATOM 1426 O O . ARG A 1 193 ? 5.703 -2.807 3.109 1 96 193 ARG A O 1
ATOM 1433 N N . ALA A 1 194 ? 7.172 -1.918 4.535 1 98.38 194 ALA A N 1
ATOM 1434 C CA . ALA A 1 194 ? 8.25 -2.811 4.129 1 98.38 194 ALA A CA 1
ATOM 1435 C C . ALA A 1 194 ? 7.949 -4.254 4.52 1 98.38 194 ALA A C 1
ATOM 1437 O O . ALA A 1 194 ? 8.164 -5.176 3.729 1 98.38 194 ALA A O 1
ATOM 1438 N N . LEU A 1 195 ? 7.453 -4.438 5.688 1 97.38 195 LEU A N 1
ATOM 1439 C CA . LEU A 1 195 ? 7.141 -5.77 6.191 1 97.38 195 LEU A CA 1
ATOM 1440 C C . LEU A 1 195 ? 6.09 -6.449 5.32 1 97.38 195 LEU A C 1
ATOM 1442 O O . LEU A 1 195 ? 6.145 -7.66 5.105 1 97.38 195 LEU A O 1
ATOM 1446 N N . GLY A 1 196 ? 5.176 -5.703 4.852 1 97.06 196 GLY A N 1
ATOM 1447 C CA . GLY A 1 196 ? 4.062 -6.258 4.102 1 97.06 196 GLY A CA 1
ATOM 1448 C C . GLY A 1 196 ? 4.316 -6.297 2.605 1 97.06 196 GLY A C 1
ATOM 1449 O O . GLY A 1 196 ? 3.436 -6.684 1.833 1 97.06 196 GLY A O 1
ATOM 1450 N N . GLU A 1 197 ? 5.531 -5.844 2.201 1 98 197 GLU A N 1
ATOM 1451 C CA . GLU A 1 197 ? 5.832 -5.777 0.776 1 98 197 GLU A CA 1
ATOM 1452 C C . GLU A 1 197 ? 5.863 -7.168 0.149 1 98 197 GLU A C 1
ATOM 1454 O O . GLU A 1 197 ? 6.41 -8.102 0.73 1 98 197 GLU A O 1
ATOM 1459 N N . PHE A 1 198 ? 5.215 -7.348 -1.029 1 98.31 198 PHE A N 1
ATOM 1460 C CA . PHE A 1 198 ? 5.074 -8.625 -1.721 1 98.31 198 PHE A CA 1
ATOM 1461 C C . PHE A 1 198 ? 5.438 -8.484 -3.193 1 98.31 198 PHE A C 1
ATOM 1463 O O . PHE A 1 198 ? 6.352 -9.156 -3.678 1 98.31 198 PHE A O 1
ATOM 1470 N N . GLY A 1 199 ? 4.84 -7.559 -3.881 1 97.62 199 GLY A N 1
ATOM 1471 C CA . GLY A 1 199 ? 4.918 -7.461 -5.328 1 97.62 199 GLY A CA 1
ATOM 1472 C C . GLY A 1 199 ? 6.301 -7.094 -5.828 1 97.62 199 GLY A C 1
ATOM 1473 O O . GLY A 1 199 ? 6.848 -7.77 -6.707 1 97.62 199 GLY A O 1
ATOM 1474 N N . ALA A 1 200 ? 6.852 -6.035 -5.27 1 98.38 200 ALA A N 1
ATOM 1475 C CA . ALA A 1 200 ? 8.188 -5.609 -5.695 1 98.38 200 ALA A CA 1
ATOM 1476 C C . ALA A 1 200 ? 9.234 -6.645 -5.316 1 98.38 200 ALA A C 1
ATOM 1478 O O . ALA A 1 200 ? 10.172 -6.895 -6.078 1 98.38 200 ALA A O 1
ATOM 1479 N N . THR A 1 201 ? 9.055 -7.273 -4.18 1 98.38 201 THR A N 1
ATOM 1480 C CA . THR A 1 201 ? 10.023 -8.242 -3.676 1 98.38 201 THR A CA 1
ATOM 1481 C C . THR A 1 201 ? 10.039 -9.492 -4.551 1 98.38 201 THR A C 1
ATOM 1483 O O . THR A 1 201 ? 11.109 -9.938 -4.973 1 98.38 201 THR A O 1
ATOM 1486 N N . ILE A 1 202 ? 8.852 -9.992 -4.836 1 97.62 202 ILE A N 1
ATOM 1487 C CA . ILE A 1 202 ? 8.805 -11.242 -5.578 1 97.62 202 ILE A CA 1
ATOM 1488 C C . ILE A 1 202 ? 9.32 -11.023 -7 1 97.62 202 ILE A C 1
ATOM 1490 O O . ILE A 1 202 ? 9.961 -11.898 -7.578 1 97.62 202 ILE A O 1
ATOM 1494 N N . THR A 1 203 ? 9.094 -9.859 -7.578 1 96.88 203 THR A N 1
ATOM 1495 C CA . THR A 1 203 ? 9.469 -9.617 -8.969 1 96.88 203 THR A CA 1
ATOM 1496 C C . THR A 1 203 ? 10.938 -9.234 -9.07 1 96.88 203 THR A C 1
ATOM 1498 O O . THR A 1 203 ? 11.609 -9.578 -10.047 1 96.88 203 THR A O 1
ATOM 1501 N N . PHE A 1 204 ? 11.508 -8.617 -8.062 1 98 204 PHE A N 1
ATOM 1502 C CA . PHE A 1 204 ? 12.883 -8.141 -8.141 1 98 204 PHE A CA 1
ATOM 1503 C C . PHE A 1 204 ? 13.828 -9.125 -7.465 1 98 204 PHE A C 1
ATOM 1505 O O . PHE A 1 204 ? 14.898 -9.43 -8 1 98 204 PHE A O 1
ATOM 1512 N N . ALA A 1 205 ? 13.406 -9.672 -6.293 1 97.5 205 ALA A N 1
ATOM 1513 C CA . ALA A 1 205 ? 14.336 -10.445 -5.477 1 97.5 205 ALA A CA 1
ATOM 1514 C C . ALA A 1 205 ? 14.023 -11.938 -5.551 1 97.5 205 ALA A C 1
ATOM 1516 O O . ALA A 1 205 ? 14.836 -12.766 -5.133 1 97.5 205 ALA A O 1
ATOM 1517 N N . GLY A 1 206 ? 12.914 -12.328 -6.027 1 96.44 206 GLY A N 1
ATOM 1518 C CA . GLY A 1 206 ? 12.547 -13.734 -6.109 1 96.44 206 GLY A CA 1
ATOM 1519 C C . GLY A 1 206 ? 12.008 -14.281 -4.805 1 96.44 206 GLY A C 1
ATOM 1520 O O . GLY A 1 206 ? 11.641 -13.523 -3.904 1 96.44 206 GLY A O 1
ATOM 1521 N N . ASN A 1 207 ? 11.812 -15.547 -4.781 1 96.5 207 ASN A N 1
ATOM 1522 C CA . ASN A 1 207 ? 11.203 -16.25 -3.66 1 96.5 207 ASN A CA 1
ATOM 1523 C C . ASN A 1 207 ? 12.016 -17.484 -3.27 1 96.5 207 ASN A C 1
ATOM 1525 O O . ASN A 1 207 ? 11.562 -18.609 -3.459 1 96.5 207 ASN A O 1
ATOM 1529 N N . PHE A 1 208 ? 13.172 -17.266 -2.68 1 96.06 208 PHE A N 1
ATOM 1530 C CA . PHE A 1 208 ? 14.086 -18.344 -2.303 1 96.06 208 PHE A CA 1
ATOM 1531 C C . PHE A 1 208 ? 14.156 -18.484 -0.786 1 96.06 208 PHE A C 1
ATOM 1533 O O . PHE A 1 208 ? 14.586 -17.562 -0.09 1 96.06 208 PHE A O 1
ATOM 1540 N N . PRO A 1 209 ? 13.805 -19.656 -0.272 1 93.44 209 PRO A N 1
ATOM 1541 C CA . PRO A 1 209 ? 13.844 -19.859 1.178 1 93.44 209 PRO A CA 1
ATOM 1542 C C . PRO A 1 209 ? 15.211 -19.547 1.781 1 93.44 209 PRO A C 1
ATOM 1544 O O . PRO A 1 209 ? 16.234 -19.938 1.216 1 93.44 209 PRO A O 1
ATOM 1547 N N . GLY A 1 210 ? 15.211 -18.797 2.812 1 92.19 210 GLY A N 1
ATOM 1548 C CA . GLY A 1 210 ? 16.438 -18.484 3.533 1 92.19 210 GLY A CA 1
ATOM 1549 C C . GLY A 1 210 ? 17.172 -17.297 2.955 1 92.19 210 GLY A C 1
AT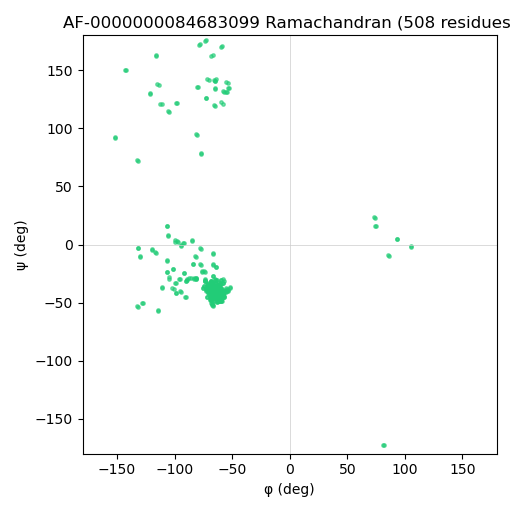OM 1550 O O . GLY A 1 210 ? 18.109 -16.781 3.576 1 92.19 210 GLY A O 1
ATOM 1551 N N . ARG A 1 211 ? 16.688 -16.906 1.826 1 96.12 211 ARG A N 1
ATOM 1552 C CA . ARG A 1 211 ? 17.438 -15.836 1.177 1 96.12 211 ARG A CA 1
ATOM 1553 C C . ARG A 1 211 ? 16.547 -14.664 0.8 1 96.12 211 ARG A C 1
ATOM 1555 O O . ARG A 1 211 ? 16.859 -13.516 1.103 1 96.12 211 ARG A O 1
ATOM 1562 N N . THR A 1 212 ? 15.461 -14.906 0.143 1 98.25 212 THR A N 1
ATOM 1563 C CA . THR A 1 212 ? 14.609 -13.812 -0.31 1 98.25 212 THR A CA 1
ATOM 1564 C C . THR A 1 212 ? 13.148 -14.078 0.05 1 98.25 212 THR A C 1
ATOM 1566 O O . THR A 1 212 ? 12.289 -13.219 -0.156 1 98.25 212 THR A O 1
ATOM 1569 N N . GLN A 1 213 ? 12.836 -15.25 0.646 1 98.25 213 GLN A N 1
ATOM 1570 C CA . GLN A 1 213 ? 11.461 -15.586 0.985 1 98.25 213 GLN A CA 1
ATOM 1571 C C . GLN A 1 213 ? 11.039 -14.922 2.293 1 98.25 213 GLN A C 1
ATOM 1573 O O . GLN A 1 213 ? 11.156 -15.523 3.363 1 98.25 213 GLN A O 1
ATOM 1578 N N . THR A 1 214 ? 10.414 -13.781 2.119 1 98.31 214 THR A N 1
ATOM 1579 C CA . THR A 1 214 ? 9.859 -13.086 3.275 1 98.31 214 THR A CA 1
ATOM 1580 C C . THR A 1 214 ? 8.539 -13.719 3.699 1 98.31 214 THR A C 1
ATOM 1582 O O . THR A 1 214 ? 8.023 -14.609 3.02 1 98.31 214 THR A O 1
ATOM 1585 N N . MET A 1 215 ? 8 -13.297 4.84 1 97.62 215 MET A N 1
ATOM 1586 C CA . MET A 1 215 ? 6.777 -13.875 5.387 1 97.62 215 MET A CA 1
ATOM 1587 C C . MET A 1 215 ? 5.629 -13.773 4.383 1 97.62 215 MET A C 1
ATOM 1589 O O . MET A 1 215 ? 4.922 -14.75 4.137 1 97.62 215 MET A O 1
ATOM 1593 N N . PRO A 1 216 ? 5.395 -12.617 3.697 1 98.06 216 PRO A N 1
ATOM 1594 C CA . PRO A 1 216 ? 4.32 -12.57 2.701 1 98.06 216 PRO A CA 1
ATOM 1595 C C . PRO A 1 216 ? 4.516 -13.578 1.572 1 98.06 216 PRO A C 1
ATOM 1597 O O . PRO A 1 216 ? 3.559 -14.227 1.143 1 98.06 216 PRO A O 1
ATOM 1600 N N . LEU A 1 217 ? 5.75 -13.742 1.108 1 98.06 217 LEU A N 1
ATOM 1601 C CA . LEU A 1 217 ? 6.047 -14.719 0.062 1 98.06 217 LEU A CA 1
ATOM 1602 C C . LEU A 1 217 ? 5.805 -16.141 0.557 1 98.06 217 LEU A C 1
ATOM 1604 O O . LEU A 1 217 ? 5.316 -16.984 -0.194 1 98.06 217 LEU A O 1
ATOM 1608 N N . ALA A 1 218 ? 6.152 -16.391 1.823 1 97.44 218 ALA A N 1
ATOM 1609 C CA . ALA A 1 218 ? 5.934 -17.703 2.424 1 97.44 218 ALA A CA 1
ATOM 1610 C C . ALA A 1 218 ? 4.441 -18.016 2.543 1 97.44 218 ALA A C 1
ATOM 1612 O O . ALA A 1 218 ? 4.02 -19.156 2.338 1 97.44 218 ALA A O 1
ATOM 1613 N N . VAL A 1 219 ? 3.633 -17.047 2.918 1 97.06 219 VAL A N 1
ATOM 1614 C CA . VAL A 1 219 ? 2.186 -17.219 2.998 1 97.06 219 VAL A CA 1
ATOM 1615 C C . VAL A 1 219 ? 1.638 -17.625 1.634 1 97.06 219 VAL A C 1
ATOM 1617 O O . VAL A 1 219 ? 0.849 -18.562 1.533 1 97.06 219 VAL A O 1
ATOM 1620 N N . TYR A 1 220 ? 2.096 -16.938 0.631 1 96.38 220 TYR A N 1
ATOM 1621 C CA . TYR A 1 220 ? 1.635 -17.203 -0.727 1 96.38 220 TYR A CA 1
ATOM 1622 C C . TYR A 1 220 ? 1.994 -18.625 -1.152 1 96.38 220 TYR A C 1
ATOM 1624 O O . TYR A 1 220 ? 1.154 -19.344 -1.692 1 96.38 220 TYR A O 1
ATOM 1632 N N . LEU A 1 221 ? 3.203 -18.984 -0.915 1 94.56 221 LEU A N 1
ATOM 1633 C CA . LEU A 1 221 ? 3.641 -20.328 -1.265 1 94.56 221 LEU A CA 1
ATOM 1634 C C . LEU A 1 221 ? 2.869 -21.375 -0.466 1 94.56 221 LEU A C 1
ATOM 1636 O O . LEU A 1 221 ? 2.457 -22.406 -1.012 1 94.56 221 LEU A O 1
ATOM 1640 N N . ALA A 1 222 ? 2.637 -21.125 0.797 1 94.12 222 ALA A N 1
ATOM 1641 C CA . ALA A 1 222 ? 1.966 -22.078 1.687 1 94.12 222 ALA A CA 1
ATOM 1642 C C . ALA A 1 222 ? 0.503 -22.25 1.292 1 94.12 222 ALA A C 1
ATOM 1644 O O . ALA A 1 222 ? -0.07 -23.328 1.484 1 94.12 222 ALA A O 1
ATOM 1645 N N . LEU A 1 223 ? -0.125 -21.234 0.76 1 92.62 223 LEU A N 1
ATOM 1646 C CA . LEU A 1 223 ? -1.516 -21.344 0.334 1 92.62 223 LEU A CA 1
ATOM 1647 C C . LEU A 1 223 ? -1.683 -22.469 -0.69 1 92.62 223 LEU A C 1
ATOM 1649 O O . LEU A 1 223 ? -2.734 -23.109 -0.75 1 92.62 223 LEU A O 1
ATOM 1653 N N . GLN A 1 224 ? -0.688 -22.688 -1.455 1 89.06 224 GLN A N 1
ATOM 1654 C CA . GLN A 1 224 ? -0.731 -23.703 -2.51 1 89.06 224 GLN A CA 1
ATOM 1655 C C . GLN A 1 224 ? -0.356 -25.078 -1.971 1 89.06 224 GLN A C 1
ATOM 1657 O O . GLN A 1 224 ? -0.871 -26.094 -2.439 1 89.06 224 GLN A O 1
ATOM 1662 N N . ASN A 1 225 ? 0.459 -25.141 -0.949 1 90.5 225 ASN A N 1
ATOM 1663 C CA . ASN A 1 225 ? 1.062 -26.406 -0.535 1 90.5 225 ASN A CA 1
ATOM 1664 C C . ASN A 1 225 ? 0.506 -26.891 0.805 1 90.5 225 ASN A C 1
ATOM 1666 O O . ASN A 1 225 ? 0.349 -28.094 1.025 1 90.5 225 ASN A O 1
ATOM 1670 N N . ASP A 1 226 ? 0.263 -25.953 1.664 1 92.19 226 ASP A N 1
ATOM 1671 C CA . ASP A 1 226 ? -0.155 -26.234 3.035 1 92.19 226 ASP A CA 1
ATOM 1672 C C . ASP A 1 226 ? -0.998 -25.094 3.594 1 92.19 226 ASP A C 1
ATOM 1674 O O . ASP A 1 226 ? -0.492 -24.25 4.336 1 92.19 226 ASP A O 1
ATOM 1678 N N . PRO A 1 227 ? -2.289 -25.219 3.432 1 92 227 PRO A N 1
ATOM 1679 C CA . PRO A 1 227 ? -3.168 -24.125 3.816 1 92 227 PRO A CA 1
ATOM 1680 C C . PRO A 1 227 ? -3.125 -23.828 5.316 1 92 227 PRO A C 1
ATOM 1682 O O . PRO A 1 227 ? -3.293 -22.672 5.727 1 92 227 PRO A O 1
ATOM 1685 N N . GLU A 1 228 ? -2.889 -24.812 6.094 1 92.31 228 GLU A N 1
ATOM 1686 C CA . GLU A 1 228 ? -2.797 -24.578 7.531 1 92.31 228 GLU A CA 1
ATOM 1687 C C . GLU A 1 228 ? -1.573 -23.75 7.879 1 92.31 228 GLU A C 1
ATOM 1689 O O . GLU A 1 228 ? -1.643 -22.859 8.742 1 92.31 228 GLU A O 1
ATOM 1694 N N . ALA A 1 229 ? -0.491 -24.062 7.188 1 92.31 229 ALA A N 1
ATOM 1695 C CA . ALA A 1 229 ? 0.718 -23.266 7.395 1 92.31 229 ALA A CA 1
ATOM 1696 C C . ALA A 1 229 ? 0.504 -21.828 6.957 1 92.31 229 ALA A C 1
ATOM 1698 O O . ALA A 1 229 ? 1 -20.891 7.598 1 92.31 229 ALA A O 1
ATOM 1699 N N . ALA A 1 230 ? -0.226 -21.641 5.871 1 95.19 230 ALA A N 1
ATOM 1700 C CA . ALA A 1 230 ? -0.526 -20.297 5.371 1 95.19 230 ALA A CA 1
ATOM 1701 C C . ALA A 1 230 ? -1.309 -19.5 6.406 1 95.19 230 ALA A C 1
ATOM 1703 O O . ALA A 1 230 ? -1.014 -18.312 6.637 1 95.19 230 ALA A O 1
ATOM 1704 N N . ILE A 1 231 ? -2.26 -20.094 7.02 1 96.25 231 ILE A N 1
ATOM 1705 C CA . ILE A 1 231 ? -3.078 -19.438 8.031 1 96.25 231 ILE A CA 1
ATOM 1706 C C . ILE A 1 231 ? -2.217 -19.078 9.242 1 96.25 231 ILE A C 1
ATOM 1708 O O . ILE A 1 231 ? -2.311 -17.984 9.781 1 96.25 231 ILE A O 1
ATOM 1712 N N . ALA A 1 232 ? -1.379 -20.031 9.633 1 94.44 232 ALA A N 1
ATOM 1713 C CA . ALA A 1 232 ? -0.502 -19.797 10.781 1 94.44 232 ALA A CA 1
ATOM 1714 C C . ALA A 1 232 ? 0.418 -18.594 10.531 1 94.44 232 ALA A C 1
ATOM 1716 O O . ALA A 1 232 ? 0.547 -17.719 11.383 1 94.44 232 ALA A O 1
ATOM 1717 N N . LEU A 1 233 ? 1.053 -18.609 9.352 1 95.06 233 LEU A N 1
ATOM 1718 C CA . LEU A 1 233 ? 1.932 -17.516 8.977 1 95.06 233 LEU A CA 1
ATOM 1719 C C . LEU A 1 233 ? 1.165 -16.188 8.938 1 95.06 233 LEU A C 1
ATOM 1721 O O . LEU A 1 233 ? 1.675 -15.156 9.383 1 95.06 233 LEU A O 1
ATOM 1725 N N . SER A 1 234 ? -0.04 -16.188 8.445 1 97.62 234 SER A N 1
ATOM 1726 C CA . SER A 1 234 ? -0.887 -15.008 8.375 1 97.62 234 SER A CA 1
ATOM 1727 C C . SER A 1 234 ? -1.226 -14.484 9.766 1 97.62 234 SER A C 1
ATOM 1729 O O . SER A 1 234 ? -1.271 -13.273 9.984 1 97.62 234 SER A O 1
ATOM 1731 N N . LEU A 1 235 ? -1.425 -15.391 10.688 1 96.69 235 LEU A N 1
ATOM 1732 C CA . LEU A 1 235 ? -1.733 -15.008 12.062 1 96.69 235 LEU A CA 1
ATOM 1733 C C . LEU A 1 235 ? -0.551 -14.289 12.703 1 96.69 235 LEU A C 1
ATOM 1735 O O . LEU A 1 235 ? -0.738 -13.336 13.469 1 96.69 235 LEU A O 1
ATOM 1739 N N . VAL A 1 236 ? 0.626 -14.766 12.406 1 95.25 236 VAL A N 1
ATOM 1740 C CA . VAL A 1 236 ? 1.824 -14.117 12.922 1 95.25 236 VAL A CA 1
ATOM 1741 C C . VAL A 1 236 ? 1.912 -12.688 12.391 1 95.25 236 VAL A C 1
ATOM 1743 O O . VAL A 1 236 ? 2.146 -11.742 13.148 1 95.25 236 VAL A O 1
ATOM 1746 N N . LEU A 1 237 ? 1.684 -12.547 11.133 1 96.62 237 LEU A N 1
ATOM 1747 C CA . LEU A 1 237 ? 1.743 -11.227 10.516 1 96.62 237 LEU A CA 1
ATOM 1748 C C . LEU A 1 237 ? 0.624 -10.328 11.031 1 96.62 237 LEU A C 1
ATOM 1750 O O . LEU A 1 237 ? 0.816 -9.125 11.203 1 96.62 237 LEU A O 1
ATOM 1754 N N . LEU A 1 238 ? -0.561 -10.898 11.281 1 96.81 238 LEU A N 1
ATOM 1755 C CA . LEU A 1 238 ? -1.651 -10.133 11.883 1 96.81 238 LEU A CA 1
ATOM 1756 C C . LEU A 1 238 ? -1.266 -9.633 13.273 1 96.81 238 LEU A C 1
ATOM 1758 O O . LEU A 1 238 ? -1.484 -8.469 13.594 1 96.81 238 LEU A O 1
ATOM 1762 N N . ALA A 1 239 ? -0.663 -10.492 14.055 1 95.56 239 ALA A N 1
ATOM 1763 C CA . ALA A 1 239 ? -0.218 -10.117 15.391 1 95.56 239 ALA A CA 1
ATOM 1764 C C . ALA A 1 239 ? 0.809 -8.992 15.336 1 95.56 239 ALA A C 1
ATOM 1766 O O . ALA A 1 239 ? 0.738 -8.039 16.125 1 95.56 239 ALA A O 1
ATOM 1767 N N . VAL A 1 240 ? 1.707 -9.102 14.391 1 93.81 240 VAL A N 1
ATOM 1768 C CA . VAL A 1 240 ? 2.723 -8.062 14.234 1 93.81 240 VAL A CA 1
ATOM 1769 C C . VAL A 1 240 ? 2.061 -6.75 13.812 1 93.81 240 VAL A C 1
ATOM 1771 O O . VAL A 1 240 ? 2.4 -5.684 14.328 1 93.81 240 VAL A O 1
ATOM 1774 N N . SER A 1 241 ? 1.096 -6.812 12.867 1 95.06 241 SER A N 1
ATOM 1775 C CA . SER A 1 241 ? 0.377 -5.629 12.414 1 95.06 241 SER A CA 1
ATOM 1776 C C . SER A 1 241 ? -0.361 -4.953 13.562 1 95.06 241 SER A C 1
ATOM 1778 O O . SER A 1 241 ? -0.336 -3.727 13.688 1 95.06 241 SER A O 1
ATOM 1780 N N . ILE A 1 242 ? -0.972 -5.719 14.43 1 94.62 242 ILE A N 1
ATOM 1781 C CA . ILE A 1 242 ? -1.679 -5.195 15.594 1 94.62 242 ILE A CA 1
ATOM 1782 C C . ILE A 1 242 ? -0.686 -4.535 16.547 1 94.62 242 ILE A C 1
ATOM 1784 O O . ILE A 1 242 ? -0.953 -3.461 17.094 1 94.62 242 ILE A O 1
ATOM 1788 N N . ALA A 1 243 ? 0.426 -5.156 16.734 1 92.81 243 ALA A N 1
ATOM 1789 C CA . ALA A 1 243 ? 1.46 -4.605 17.609 1 92.81 243 ALA A CA 1
ATOM 1790 C C . ALA A 1 243 ? 1.968 -3.268 17.078 1 92.81 243 ALA A C 1
ATOM 1792 O O . ALA A 1 243 ? 2.195 -2.332 17.844 1 92.81 243 ALA A O 1
ATOM 1793 N N . VAL A 1 244 ? 2.129 -3.186 15.773 1 89.06 244 VAL A N 1
ATOM 1794 C CA . VAL A 1 244 ? 2.57 -1.949 15.133 1 89.06 244 VAL A CA 1
ATOM 1795 C C . VAL A 1 244 ? 1.537 -0.85 15.367 1 89.06 244 VAL A C 1
ATOM 1797 O O . VAL A 1 244 ? 1.887 0.267 15.758 1 89.06 244 VAL A O 1
ATOM 1800 N N . LEU A 1 245 ? 0.281 -1.141 15.172 1 89.81 245 LEU A N 1
ATOM 1801 C CA . LEU A 1 245 ? -0.791 -0.169 15.359 1 89.81 245 LEU A CA 1
ATOM 1802 C C . LEU A 1 245 ? -0.858 0.291 16.812 1 89.81 245 LEU A C 1
ATOM 1804 O O . LEU A 1 245 ? -1.053 1.479 17.078 1 89.81 245 LEU A O 1
ATOM 1808 N N . ALA A 1 246 ? -0.71 -0.638 17.734 1 88 246 ALA A N 1
ATOM 1809 C CA . ALA A 1 246 ? -0.718 -0.311 19.156 1 88 246 ALA A CA 1
ATOM 1810 C C . ALA A 1 246 ? 0.441 0.615 19.516 1 88 246 ALA A C 1
ATOM 1812 O O . ALA A 1 246 ? 0.282 1.537 20.312 1 88 246 ALA A O 1
ATOM 1813 N N . GLY A 1 247 ? 1.529 0.399 18.922 1 82.25 247 GLY A N 1
ATOM 1814 C CA . GLY A 1 247 ? 2.686 1.252 19.141 1 82.25 247 GLY A CA 1
ATOM 1815 C C . GLY A 1 247 ? 2.514 2.652 18.578 1 82.25 247 GLY A C 1
ATOM 1816 O O . GLY A 1 247 ? 2.973 3.627 19.188 1 82.25 247 GLY A O 1
ATOM 1817 N N . LEU A 1 248 ? 1.872 2.771 17.469 1 80.19 248 LEU A N 1
ATOM 1818 C CA . LEU A 1 248 ? 1.61 4.062 16.844 1 80.19 248 LEU A CA 1
ATOM 1819 C C . LEU A 1 248 ? 0.625 4.879 17.672 1 80.19 248 LEU A C 1
ATOM 1821 O O . LEU A 1 248 ? 0.75 6.102 17.766 1 80.19 248 LEU A O 1
ATOM 1825 N N . ARG A 1 249 ? -0.357 4.262 18.203 1 74.75 249 ARG A N 1
ATOM 1826 C CA . ARG A 1 249 ? -1.363 4.93 19.016 1 74.75 249 ARG A CA 1
ATOM 1827 C C . ARG A 1 249 ? -0.734 5.539 20.266 1 74.75 249 ARG A C 1
ATOM 1829 O O . ARG A 1 249 ? -1.079 6.656 20.656 1 74.75 249 ARG A O 1
ATOM 1836 N N . ASP A 1 250 ? 0.033 4.773 20.938 1 64.75 250 ASP A N 1
ATOM 1837 C CA . ASP A 1 250 ? 0.664 5.258 22.156 1 64.75 250 ASP A CA 1
ATOM 1838 C C . ASP A 1 250 ? 1.542 6.477 21.875 1 64.75 250 ASP A C 1
ATOM 1840 O O . ASP A 1 250 ? 1.589 7.414 22.672 1 64.75 250 ASP A O 1
ATOM 1844 N N . ARG A 1 251 ? 2.148 6.414 20.781 1 58.44 251 ARG A N 1
ATOM 1845 C CA . ARG A 1 251 ? 2.967 7.57 20.422 1 58.44 251 ARG A CA 1
ATOM 1846 C C . ARG A 1 251 ? 2.094 8.773 20.078 1 58.44 251 ARG A C 1
ATOM 1848 O O . ARG A 1 251 ? 2.461 9.914 20.375 1 58.44 251 ARG A O 1
ATOM 1855 N N . TRP A 1 252 ? 1.016 8.469 19.312 1 50.75 252 TRP A N 1
ATOM 1856 C CA . TRP A 1 252 ? 0.096 9.57 19.031 1 50.75 252 TRP A CA 1
ATOM 1857 C C . TRP A 1 252 ? -0.58 10.047 20.312 1 50.75 252 TRP A C 1
ATOM 1859 O O . TRP A 1 252 ? -0.9 11.234 20.453 1 50.75 252 TRP A O 1
ATOM 1869 N N . LEU A 1 253 ? -0.871 9.18 21.156 1 43.34 253 LEU A N 1
ATOM 1870 C CA . LEU A 1 253 ? -1.483 9.602 22.406 1 43.34 253 LEU A CA 1
ATOM 1871 C C . LEU A 1 253 ? -0.468 10.312 23.297 1 43.34 253 LEU A C 1
ATOM 1873 O O . LEU A 1 253 ? -0.835 11.18 24.094 1 43.34 253 LEU A O 1
ATOM 1877 N N . THR A 1 254 ? 0.687 9.844 23.234 1 41.47 254 THR A N 1
ATOM 1878 C CA . THR A 1 254 ? 1.559 10.539 24.188 1 41.47 254 THR A CA 1
ATOM 1879 C C . THR A 1 254 ? 1.966 11.898 23.641 1 41.47 254 THR A C 1
ATOM 1881 O O . THR A 1 254 ? 2.596 12.695 24.344 1 41.47 254 THR A O 1
ATOM 1884 N N . GLY A 1 255 ? 1.811 12.164 22.328 1 37.59 255 GLY A N 1
ATOM 1885 C CA . GLY A 1 255 ? 2.105 13.539 21.984 1 37.59 255 GLY A CA 1
ATOM 1886 C C . GLY A 1 255 ? 0.989 14.5 22.344 1 37.59 255 GLY A C 1
ATOM 1887 O O . GLY A 1 255 ? 0.951 15.633 21.859 1 37.59 255 GLY A O 1
ATOM 1888 N N . SER A 1 256 ? -0.122 14.188 22.844 1 29.36 256 SER A N 1
ATOM 1889 C CA . SER A 1 256 ? -0.829 15.273 23.516 1 29.36 256 SER A CA 1
ATOM 1890 C C . SER A 1 256 ? -0.061 15.766 24.734 1 29.36 256 SER A C 1
ATOM 1892 O O . SER A 1 256 ? 0.637 14.984 25.391 1 29.36 256 SER A O 1
ATOM 1894 N N . MET B 1 1 ? 23.641 24.812 1.186 1 76.12 1 MET B N 1
ATOM 1895 C CA . MET B 1 1 ? 22.953 23.656 1.737 1 76.12 1 MET B CA 1
ATOM 1896 C C . MET B 1 1 ? 23.953 22.688 2.373 1 76.12 1 MET B C 1
ATOM 1898 O O . MET B 1 1 ? 25.047 22.484 1.848 1 76.12 1 MET B O 1
ATOM 1902 N N . PRO B 1 2 ? 23.734 22.328 3.572 1 84.12 2 PRO B N 1
ATOM 1903 C CA . PRO B 1 2 ? 24.719 21.453 4.215 1 84.12 2 PRO B CA 1
ATOM 1904 C C . PRO B 1 2 ? 24.938 20.141 3.459 1 84.12 2 PRO B C 1
ATOM 1906 O O . PRO B 1 2 ? 23.969 19.422 3.168 1 84.12 2 PRO B O 1
ATOM 1909 N N . LEU B 1 3 ? 26.109 19.891 3.061 1 85.38 3 LEU B N 1
ATOM 1910 C CA . LEU B 1 3 ? 26.5 18.75 2.242 1 85.38 3 LEU B CA 1
ATOM 1911 C C . LEU B 1 3 ? 26 17.453 2.854 1 85.38 3 LEU B C 1
ATOM 1913 O O . LEU B 1 3 ? 25.531 16.562 2.137 1 85.38 3 LEU B O 1
ATOM 1917 N N . PRO B 1 4 ? 26.031 17.406 4.141 1 89.25 4 PRO B N 1
ATOM 1918 C CA . PRO B 1 4 ? 25.594 16.141 4.754 1 89.25 4 PRO B CA 1
ATOM 1919 C C . PRO B 1 4 ? 24.109 15.867 4.543 1 89.25 4 PRO B C 1
ATOM 1921 O O . PRO B 1 4 ? 23.641 14.742 4.734 1 89.25 4 PRO B O 1
ATOM 1924 N N . LEU B 1 5 ? 23.375 16.812 4.199 1 91.62 5 LEU B N 1
ATOM 1925 C CA . LEU B 1 5 ? 21.953 16.625 3.895 1 91.62 5 LEU B CA 1
ATOM 1926 C C . LEU B 1 5 ? 21.734 16.547 2.389 1 91.62 5 LEU B C 1
ATOM 1928 O O . LEU B 1 5 ? 20.875 15.797 1.922 1 91.62 5 LEU B O 1
ATOM 1932 N N . LEU B 1 6 ? 22.5 17.234 1.667 1 93.75 6 LEU B N 1
ATOM 1933 C CA . LEU B 1 6 ? 22.344 17.312 0.219 1 93.75 6 LEU B CA 1
ATOM 1934 C C . LEU B 1 6 ? 22.672 15.977 -0.433 1 93.75 6 LEU B C 1
ATOM 1936 O O . LEU B 1 6 ? 21.922 15.469 -1.26 1 93.75 6 LEU B O 1
ATOM 1940 N N . VAL B 1 7 ? 23.75 15.359 -0.085 1 96.19 7 VAL B N 1
ATOM 1941 C CA . VAL B 1 7 ? 24.234 14.164 -0.753 1 96.19 7 VAL B CA 1
ATOM 1942 C C . VAL B 1 7 ? 23.266 13.008 -0.521 1 96.19 7 VAL B C 1
ATOM 1944 O O . VAL B 1 7 ? 22.75 12.422 -1.476 1 96.19 7 VAL B O 1
ATOM 1947 N N . PRO B 1 8 ? 22.906 12.727 0.721 1 96.88 8 PRO B N 1
ATOM 1948 C CA . PRO B 1 8 ? 21.938 11.641 0.901 1 96.88 8 PRO B CA 1
ATOM 1949 C C . PRO B 1 8 ? 20.578 11.945 0.274 1 96.88 8 PRO B C 1
ATOM 1951 O O . PRO B 1 8 ? 19.906 11.031 -0.218 1 96.88 8 PRO B O 1
ATOM 1954 N N . GLY B 1 9 ? 20.156 13.188 0.331 1 97.06 9 GLY B N 1
ATOM 1955 C CA . GLY B 1 9 ? 18.922 13.57 -0.32 1 97.06 9 GLY B CA 1
ATOM 1956 C C . GLY B 1 9 ? 18.922 13.32 -1.815 1 97.06 9 GLY B C 1
ATOM 1957 O O . GLY B 1 9 ? 17.953 12.805 -2.367 1 97.06 9 GLY B O 1
ATOM 1958 N N . LEU B 1 10 ? 20.062 13.641 -2.453 1 96.75 10 LEU B N 1
ATOM 1959 C CA . LEU B 1 10 ? 20.188 13.414 -3.889 1 96.75 10 LEU B CA 1
ATOM 1960 C C . LEU B 1 10 ? 20.281 11.93 -4.199 1 96.75 10 LEU B C 1
ATOM 1962 O O . LEU B 1 10 ? 19.766 11.469 -5.223 1 96.75 10 LEU B O 1
ATOM 1966 N N . VAL B 1 11 ? 20.906 11.203 -3.365 1 98 11 VAL B N 1
ATOM 1967 C CA . VAL B 1 11 ? 20.984 9.758 -3.525 1 98 11 VAL B CA 1
ATOM 1968 C C . VAL B 1 11 ? 19.594 9.141 -3.41 1 98 11 VAL B C 1
ATOM 1970 O O . VAL B 1 11 ? 19.234 8.242 -4.172 1 98 11 VAL B O 1
ATOM 1973 N N . ALA B 1 12 ? 18.812 9.664 -2.467 1 98.44 12 ALA B N 1
ATOM 1974 C CA . ALA B 1 12 ? 17.422 9.195 -2.316 1 98.44 12 ALA B CA 1
ATOM 1975 C C . ALA B 1 12 ? 16.609 9.477 -3.574 1 98.44 12 ALA B C 1
ATOM 1977 O O . ALA B 1 12 ? 15.844 8.625 -4.027 1 98.44 12 ALA B O 1
ATOM 1978 N N . LEU B 1 13 ? 16.828 10.641 -4.086 1 97.69 13 LEU B N 1
ATOM 1979 C CA . LEU B 1 13 ? 16.109 11.023 -5.305 1 97.69 13 LEU B CA 1
ATOM 1980 C C . LEU B 1 13 ? 16.5 10.117 -6.465 1 97.69 13 LEU B C 1
ATOM 1982 O O . LEU B 1 13 ? 15.625 9.641 -7.195 1 97.69 13 LEU B O 1
ATOM 1986 N N . ALA B 1 14 ? 17.766 9.883 -6.613 1 97.75 14 ALA B N 1
ATOM 1987 C CA . ALA B 1 14 ? 18.234 8.977 -7.656 1 97.75 14 ALA B CA 1
ATOM 1988 C C . ALA B 1 14 ? 17.703 7.566 -7.445 1 97.75 14 ALA B C 1
ATOM 1990 O O . ALA B 1 14 ? 17.328 6.891 -8.406 1 97.75 14 ALA B O 1
ATOM 1991 N N . PHE B 1 15 ? 17.719 7.168 -6.23 1 98.19 15 PHE B N 1
ATOM 1992 C CA . PHE B 1 15 ? 17.234 5.84 -5.859 1 98.19 15 PHE B CA 1
ATOM 1993 C C . PHE B 1 15 ? 15.789 5.648 -6.289 1 98.19 15 PHE B C 1
ATOM 1995 O O . PHE B 1 15 ? 15.414 4.578 -6.777 1 98.19 15 PHE B O 1
ATOM 2002 N N . LEU B 1 16 ? 14.93 6.641 -6.16 1 98.25 16 LEU B N 1
ATOM 2003 C CA . LEU B 1 16 ? 13.508 6.559 -6.477 1 98.25 16 LEU B CA 1
ATOM 2004 C C . LEU B 1 16 ? 13.266 6.738 -7.973 1 98.25 16 LEU B C 1
ATOM 2006 O O . LEU B 1 16 ? 12.367 6.125 -8.539 1 98.25 16 LEU B O 1
ATOM 2010 N N . LEU B 1 17 ? 14.156 7.523 -8.68 1 97.62 17 LEU B N 1
ATOM 2011 C CA . LEU B 1 17 ? 13.891 7.895 -10.07 1 97.62 17 LEU B CA 1
ATOM 2012 C C . LEU B 1 17 ? 14.586 6.938 -11.031 1 97.62 17 LEU B C 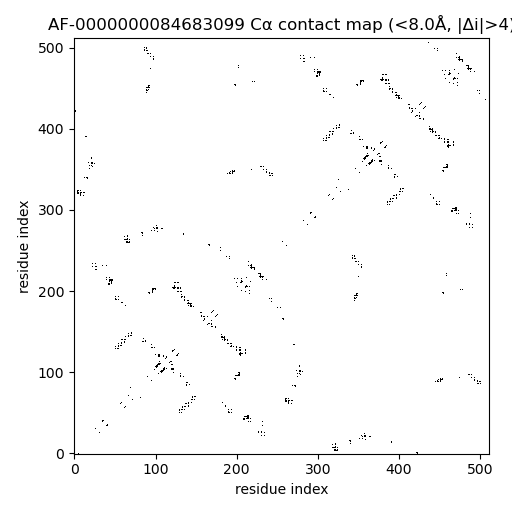1
ATOM 2014 O O . LEU B 1 17 ? 14.094 6.691 -12.133 1 97.62 17 LEU B O 1
ATOM 2018 N N . LEU B 1 18 ? 15.695 6.371 -10.648 1 97.81 18 LEU B N 1
ATOM 2019 C CA . LEU B 1 18 ? 16.516 5.555 -11.539 1 97.81 18 LEU B CA 1
ATOM 2020 C C . LEU B 1 18 ? 15.719 4.367 -12.062 1 97.81 18 LEU B C 1
ATOM 2022 O O . LEU B 1 18 ? 15.75 4.078 -13.266 1 97.81 18 LEU B O 1
ATOM 2026 N N . PRO B 1 19 ? 15.008 3.631 -11.211 1 98.19 19 PRO B N 1
ATOM 2027 C CA . PRO B 1 19 ? 14.234 2.502 -11.734 1 98.19 19 PRO B CA 1
ATOM 2028 C C . PRO B 1 19 ? 13.172 2.932 -12.75 1 98.19 19 PRO B C 1
ATOM 2030 O O . PRO B 1 19 ? 12.938 2.23 -13.734 1 98.19 19 PRO B O 1
ATOM 2033 N N . LEU B 1 20 ? 12.547 4.047 -12.5 1 97.5 20 LEU B N 1
ATOM 2034 C CA . LEU B 1 20 ? 11.523 4.535 -13.414 1 97.5 20 LEU B CA 1
ATOM 2035 C C . LEU B 1 20 ? 12.125 4.922 -14.758 1 97.5 20 LEU B C 1
ATOM 2037 O O . LEU B 1 20 ? 11.555 4.629 -15.812 1 97.5 20 LEU B O 1
ATOM 2041 N N . VAL B 1 21 ? 13.281 5.57 -14.711 1 97.44 21 VAL B N 1
ATOM 2042 C CA . VAL B 1 21 ? 13.992 5.934 -15.93 1 97.44 21 VAL B CA 1
ATOM 2043 C C . VAL B 1 21 ? 14.43 4.672 -16.672 1 97.44 21 VAL B C 1
ATOM 2045 O O . VAL B 1 21 ? 14.352 4.602 -17.906 1 97.44 21 VAL B O 1
ATOM 2048 N N . ALA B 1 22 ? 14.898 3.682 -15.922 1 98 22 ALA B N 1
ATOM 2049 C CA . ALA B 1 22 ? 15.32 2.42 -16.516 1 98 22 ALA B CA 1
ATOM 2050 C C . ALA B 1 22 ? 14.172 1.745 -17.25 1 98 22 ALA B C 1
ATOM 2052 O O . ALA B 1 22 ? 14.359 1.167 -18.328 1 98 22 ALA B O 1
ATOM 2053 N N . LEU B 1 23 ? 13.016 1.789 -16.641 1 97.44 23 LEU B N 1
ATOM 2054 C CA . LEU B 1 23 ? 11.828 1.225 -17.266 1 97.44 23 LEU B CA 1
ATOM 2055 C C . LEU B 1 23 ? 11.555 1.902 -18.609 1 97.44 23 LEU B C 1
ATOM 2057 O O . LEU B 1 23 ? 11.242 1.233 -19.594 1 97.44 23 LEU B O 1
ATOM 2061 N N . LEU B 1 24 ? 11.719 3.219 -18.719 1 96.88 24 LEU B N 1
ATOM 2062 C CA . LEU B 1 24 ? 11.5 3.975 -19.953 1 96.88 24 LEU B CA 1
ATOM 2063 C C . LEU B 1 24 ? 12.586 3.678 -20.969 1 96.88 24 LEU B C 1
ATOM 2065 O O . LEU B 1 24 ? 12.289 3.484 -22.156 1 96.88 24 LEU B O 1
ATOM 2069 N N . VAL B 1 25 ? 13.805 3.58 -20.516 1 96 25 VAL B N 1
ATOM 2070 C CA . VAL B 1 25 ? 14.953 3.412 -21.391 1 96 25 VAL B CA 1
ATOM 2071 C C . VAL B 1 25 ? 14.938 2.008 -22 1 96 25 VAL B C 1
ATOM 2073 O O . VAL B 1 25 ? 15.289 1.825 -23.172 1 96 25 VAL B O 1
ATOM 2076 N N . ARG B 1 26 ? 14.453 1.047 -21.219 1 95.31 26 ARG B N 1
ATOM 2077 C CA . ARG B 1 26 ? 14.547 -0.345 -21.641 1 95.31 26 ARG B CA 1
ATOM 2078 C C . ARG B 1 26 ? 13.242 -0.809 -22.281 1 95.31 26 ARG B C 1
ATOM 2080 O O . ARG B 1 26 ? 13.102 -1.979 -22.641 1 95.31 26 ARG B O 1
ATOM 2087 N N . ALA B 1 27 ? 12.312 0.067 -22.406 1 94.75 27 ALA B N 1
ATOM 2088 C CA . ALA B 1 27 ? 11.031 -0.278 -23.016 1 94.75 27 ALA B CA 1
ATOM 2089 C C . ALA B 1 27 ? 11.211 -0.646 -24.484 1 94.75 27 ALA B C 1
ATOM 2091 O O . ALA B 1 27 ? 12.016 -0.041 -25.203 1 94.75 27 ALA B O 1
ATOM 2092 N N . PRO B 1 28 ? 10.461 -1.661 -24.922 1 92.94 28 PRO B N 1
ATOM 2093 C CA . PRO B 1 28 ? 10.469 -1.999 -26.344 1 92.94 28 PRO B CA 1
ATOM 2094 C C . PRO B 1 28 ? 9.625 -1.042 -27.188 1 92.94 28 PRO B C 1
ATOM 2096 O O . PRO B 1 28 ? 8.594 -1.438 -27.734 1 92.94 28 PRO B O 1
ATOM 2099 N N . TRP B 1 29 ? 10.141 0.051 -27.438 1 94.44 29 TRP B N 1
ATOM 2100 C CA . TRP B 1 29 ? 9.375 1.131 -28.062 1 94.44 29 TRP B CA 1
ATOM 2101 C C . TRP B 1 29 ? 8.961 0.759 -29.484 1 94.44 29 TRP B C 1
ATOM 2103 O O . TRP B 1 29 ? 7.852 1.083 -29.906 1 94.44 29 TRP B O 1
ATOM 2113 N N . ARG B 1 30 ? 9.703 0.052 -30.172 1 93.06 30 ARG B N 1
ATOM 2114 C CA . ARG B 1 30 ? 9.422 -0.314 -31.562 1 93.06 30 ARG B CA 1
ATOM 2115 C C . ARG B 1 30 ? 8.297 -1.345 -31.641 1 93.06 30 ARG B C 1
ATOM 2117 O O . ARG B 1 30 ? 7.426 -1.258 -32.5 1 93.06 30 ARG B O 1
ATOM 2124 N N . SER B 1 31 ? 8.352 -2.252 -30.703 1 91.94 31 SER B N 1
ATOM 2125 C CA . SER B 1 31 ? 7.359 -3.324 -30.75 1 91.94 31 SER B CA 1
ATOM 2126 C C . SER B 1 31 ? 6.207 -3.049 -29.781 1 91.94 31 SER B C 1
ATOM 2128 O O . SER B 1 31 ? 5.297 -3.871 -29.641 1 91.94 31 SER B O 1
ATOM 2130 N N . LEU B 1 32 ? 6.234 -1.948 -29.156 1 92.44 32 LEU B N 1
ATOM 2131 C CA . LEU B 1 32 ? 5.27 -1.62 -28.109 1 92.44 32 LEU B CA 1
ATOM 2132 C C . LEU B 1 32 ? 3.844 -1.68 -28.656 1 92.44 32 LEU B C 1
ATOM 2134 O O . LEU B 1 32 ? 2.963 -2.279 -28.031 1 92.44 32 LEU B O 1
ATOM 2138 N N . PRO B 1 33 ? 3.596 -1.114 -29.859 1 91.31 33 PRO B N 1
ATOM 2139 C CA . PRO B 1 33 ? 2.223 -1.193 -30.359 1 91.31 33 PRO B CA 1
ATOM 2140 C C . PRO B 1 33 ? 1.747 -2.633 -30.562 1 91.31 33 PRO B C 1
ATOM 2142 O O . PRO B 1 33 ? 0.594 -2.951 -30.25 1 91.31 33 PRO B O 1
ATOM 2145 N N . GLU B 1 34 ? 2.615 -3.473 -31 1 90.19 34 GLU B N 1
ATOM 2146 C CA . GLU B 1 34 ? 2.283 -4.883 -31.172 1 90.19 34 GLU B CA 1
ATOM 2147 C C . GLU B 1 34 ? 2.045 -5.566 -29.828 1 90.19 34 GLU B C 1
ATOM 2149 O O . GLU B 1 34 ? 1.145 -6.398 -29.688 1 90.19 34 GLU B O 1
ATOM 2154 N N . GLN B 1 35 ? 2.879 -5.223 -28.844 1 87.81 35 GLN B N 1
ATOM 2155 C CA . GLN B 1 35 ? 2.717 -5.785 -27.516 1 87.81 35 GLN B CA 1
ATOM 2156 C C . GLN B 1 35 ? 1.385 -5.367 -26.891 1 87.81 35 GLN B C 1
ATOM 2158 O O . GLN B 1 35 ? 0.731 -6.16 -26.219 1 87.81 35 GLN B O 1
ATOM 2163 N N . LEU B 1 36 ? 0.984 -4.176 -27.156 1 90 36 LEU B N 1
ATOM 2164 C CA . LEU B 1 36 ? -0.206 -3.615 -26.531 1 90 36 LEU B CA 1
ATOM 2165 C C . LEU B 1 36 ? -1.467 -4.039 -27.281 1 90 36 LEU B C 1
ATOM 2167 O O . LEU B 1 36 ? -2.574 -3.922 -26.75 1 90 36 LEU B O 1
ATOM 2171 N N . ALA B 1 37 ? -1.316 -4.488 -28.453 1 87.19 37 ALA B N 1
ATOM 2172 C CA . ALA B 1 37 ? -2.451 -4.883 -29.281 1 87.19 37 ALA B CA 1
ATOM 2173 C C . ALA B 1 37 ? -2.928 -6.289 -28.922 1 87.19 37 ALA B C 1
ATOM 2175 O O . ALA B 1 37 ? -4.012 -6.703 -29.344 1 87.19 37 ALA B O 1
ATOM 2176 N N . GLY B 1 38 ? -2.223 -6.965 -28.172 1 87.31 38 GLY B N 1
ATOM 2177 C CA . GLY B 1 38 ? -2.623 -8.312 -27.812 1 87.31 38 GLY B CA 1
ATOM 2178 C C . GLY B 1 38 ? -3.898 -8.359 -26.984 1 87.31 38 GLY B C 1
ATOM 2179 O O . GLY B 1 38 ? -4.129 -7.488 -26.141 1 87.31 38 GLY B O 1
ATOM 2180 N N . ALA B 1 39 ? -4.691 -9.367 -27.281 1 85.62 39 ALA B N 1
ATOM 2181 C CA . ALA B 1 39 ? -5.984 -9.531 -26.609 1 85.62 39 ALA B CA 1
ATOM 2182 C C . ALA B 1 39 ? -5.805 -9.672 -25.094 1 85.62 39 ALA B C 1
ATOM 2184 O O . ALA B 1 39 ? -6.613 -9.164 -24.328 1 85.62 39 ALA B O 1
ATOM 2185 N N . GLU B 1 40 ? -4.746 -10.281 -24.734 1 85.81 40 GLU B N 1
ATOM 2186 C CA . GLU B 1 40 ? -4.504 -10.531 -23.312 1 85.81 40 GLU B CA 1
ATOM 2187 C C . GLU B 1 40 ? -4.223 -9.234 -22.562 1 85.81 40 GLU B C 1
ATOM 2189 O O . GLU B 1 40 ? -4.668 -9.055 -21.438 1 85.81 40 GLU B O 1
ATOM 2194 N N . VAL B 1 41 ? -3.504 -8.383 -23.219 1 88.12 41 VAL B N 1
ATOM 2195 C CA . VAL B 1 41 ? -3.168 -7.098 -22.609 1 88.12 41 VAL B CA 1
ATOM 2196 C C . VAL B 1 41 ? -4.434 -6.258 -22.453 1 88.12 41 VAL B C 1
ATOM 2198 O O . VAL B 1 41 ? -4.676 -5.691 -21.375 1 88.12 41 VAL B O 1
ATOM 2201 N N . TRP B 1 42 ? -5.258 -6.297 -23.406 1 90.94 42 TRP B N 1
ATOM 2202 C CA . TRP B 1 42 ? -6.48 -5.5 -23.375 1 90.94 42 TRP B CA 1
ATOM 2203 C C . TRP B 1 42 ? -7.457 -6.051 -22.344 1 90.94 42 TRP B C 1
ATOM 2205 O O . TRP B 1 42 ? -8.125 -5.289 -21.641 1 90.94 42 TRP B O 1
ATOM 2215 N N . GLN B 1 43 ? -7.527 -7.336 -22.266 1 94 43 GLN B N 1
ATOM 2216 C CA . GLN B 1 43 ? -8.398 -7.965 -21.281 1 94 43 GLN B CA 1
ATOM 2217 C C . GLN B 1 43 ? -7.965 -7.617 -19.859 1 94 43 GLN B C 1
ATOM 2219 O O . GLN B 1 43 ? -8.797 -7.293 -19.016 1 94 43 GLN B O 1
ATOM 2224 N N . ALA B 1 44 ? -6.691 -7.691 -19.625 1 95.75 44 ALA B N 1
ATOM 2225 C CA . ALA B 1 44 ? -6.16 -7.367 -18.297 1 95.75 44 ALA B CA 1
ATOM 2226 C C . ALA B 1 44 ? -6.379 -5.895 -17.969 1 95.75 44 ALA B C 1
ATOM 2228 O O . ALA B 1 44 ? -6.746 -5.551 -16.844 1 95.75 44 ALA B O 1
ATOM 2229 N N . LEU B 1 45 ? -6.168 -5.059 -19 1 94.81 45 LEU B N 1
ATOM 2230 C CA . LEU B 1 45 ? -6.352 -3.625 -18.797 1 94.81 45 LEU B CA 1
ATOM 2231 C C . LEU B 1 45 ? -7.809 -3.299 -18.5 1 94.81 45 LEU B C 1
ATOM 2233 O O . LEU B 1 45 ? -8.102 -2.574 -17.547 1 94.81 45 LEU B O 1
ATOM 2237 N N . ARG B 1 46 ? -8.688 -3.828 -19.281 1 96.31 46 ARG B N 1
ATOM 2238 C CA . ARG B 1 46 ? -10.117 -3.596 -19.078 1 96.31 46 ARG B CA 1
ATOM 2239 C C . ARG B 1 46 ? -10.562 -4.094 -17.719 1 96.31 46 ARG B C 1
ATOM 2241 O O . ARG B 1 46 ? -11.273 -3.389 -16.984 1 96.31 46 ARG B O 1
ATOM 2248 N N . LEU B 1 47 ? -10.18 -5.293 -17.375 1 97.94 47 LEU B N 1
ATOM 2249 C CA . LEU B 1 47 ? -10.547 -5.859 -16.078 1 97.94 47 LEU B CA 1
ATOM 2250 C C . LEU B 1 47 ? -10.031 -4.992 -14.945 1 97.94 47 LEU B C 1
ATOM 2252 O O . LEU B 1 47 ? -10.742 -4.754 -13.961 1 97.94 47 LEU B O 1
ATOM 2256 N N . SER B 1 48 ? -8.766 -4.539 -15.047 1 98.12 48 SER B N 1
ATOM 2257 C CA . SER B 1 48 ? -8.164 -3.707 -14.008 1 98.12 48 SER B CA 1
ATOM 2258 C C . SER B 1 48 ? -8.93 -2.4 -13.836 1 98.12 48 SER B C 1
ATOM 2260 O O . SER B 1 48 ? -9.211 -1.981 -12.711 1 98.12 48 SER B O 1
ATOM 2262 N N . LEU B 1 49 ? -9.297 -1.755 -14.945 1 97.25 49 LEU B N 1
ATOM 2263 C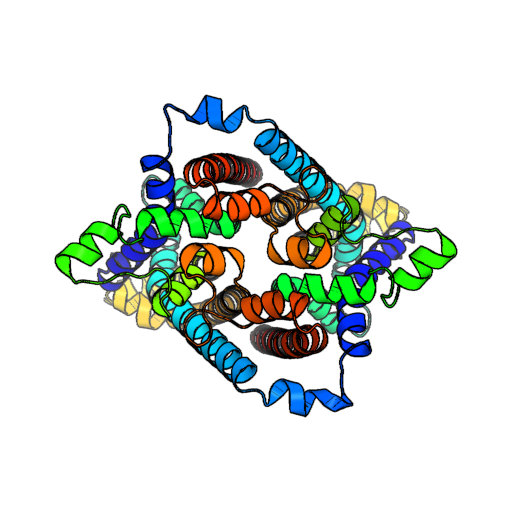 CA . LEU B 1 49 ? -10.008 -0.484 -14.891 1 97.25 49 LEU B CA 1
ATOM 2264 C C . LEU B 1 49 ? -11.414 -0.672 -14.328 1 97.25 49 LEU B C 1
ATOM 2266 O O . LEU B 1 49 ? -11.852 0.099 -13.477 1 97.25 49 LEU B O 1
ATOM 2270 N N . VAL B 1 50 ? -12.07 -1.715 -14.742 1 98.19 50 VAL B N 1
ATOM 2271 C CA . VAL B 1 50 ? -13.438 -1.974 -14.312 1 98.19 50 VAL B CA 1
ATOM 2272 C C . VAL B 1 50 ? -13.453 -2.357 -12.836 1 98.19 50 VAL B C 1
ATOM 2274 O O . VAL B 1 50 ? -14.25 -1.835 -12.055 1 98.19 50 VAL B O 1
ATOM 2277 N N . SER B 1 51 ? -12.602 -3.236 -12.445 1 98.62 51 SER B N 1
ATOM 2278 C CA . SER B 1 51 ? -12.617 -3.713 -11.07 1 98.62 51 SER B CA 1
ATOM 2279 C C . SER B 1 51 ? -12.164 -2.619 -10.102 1 98.62 51 SER B C 1
ATOM 2281 O O . SER B 1 51 ? -12.75 -2.447 -9.031 1 98.62 51 SER B O 1
ATOM 2283 N N . ALA B 1 52 ? -11.102 -1.849 -10.469 1 98.62 52 ALA B N 1
ATOM 2284 C CA . ALA B 1 52 ? -10.648 -0.761 -9.609 1 98.62 52 ALA B CA 1
ATOM 2285 C C . ALA B 1 52 ? -11.742 0.289 -9.43 1 98.62 52 ALA B C 1
ATOM 2287 O O . ALA B 1 52 ? -11.938 0.812 -8.328 1 98.62 52 ALA B O 1
ATOM 2288 N N . THR B 1 53 ? -12.438 0.579 -10.516 1 98.62 53 THR B N 1
ATOM 2289 C CA . THR B 1 53 ? -13.508 1.565 -10.469 1 98.62 53 THR B CA 1
ATOM 2290 C C . THR B 1 53 ? -14.68 1.044 -9.641 1 98.62 53 THR B C 1
ATOM 2292 O O . THR B 1 53 ? -15.25 1.774 -8.82 1 98.62 53 THR B O 1
ATOM 2295 N N . ALA B 1 54 ? -15.047 -0.188 -9.852 1 98.88 54 ALA B N 1
ATOM 2296 C CA . ALA B 1 54 ? -16.109 -0.797 -9.062 1 98.88 54 ALA B CA 1
ATOM 2297 C C . ALA B 1 54 ? -15.742 -0.856 -7.586 1 98.88 54 ALA B C 1
ATOM 2299 O O . ALA B 1 54 ? -16.578 -0.593 -6.719 1 98.88 54 ALA B O 1
ATOM 2300 N N . ALA B 1 55 ? -14.531 -1.244 -7.301 1 98.88 55 ALA B N 1
ATOM 2301 C CA . ALA B 1 55 ? -14.055 -1.279 -5.918 1 98.88 55 ALA B CA 1
ATOM 2302 C C . ALA B 1 55 ? -14.117 0.106 -5.281 1 98.88 55 ALA B C 1
ATOM 2304 O O . ALA B 1 55 ? -14.523 0.247 -4.125 1 98.88 55 ALA B O 1
ATOM 2305 N N . THR B 1 56 ? -13.727 1.108 -6.043 1 98.75 56 THR B N 1
ATOM 2306 C CA . THR B 1 56 ? -13.766 2.479 -5.543 1 98.75 56 THR B CA 1
ATOM 2307 C C . THR B 1 56 ? -15.211 2.914 -5.285 1 98.75 56 THR B C 1
ATOM 2309 O O . THR B 1 56 ? -15.492 3.574 -4.285 1 98.75 56 THR B O 1
ATOM 2312 N N . ALA B 1 57 ? -16.109 2.543 -6.176 1 98.81 57 ALA B N 1
ATOM 2313 C CA . ALA B 1 57 ? -17.531 2.836 -5.977 1 98.81 57 ALA B CA 1
ATOM 2314 C C . ALA B 1 57 ? -18.047 2.191 -4.691 1 98.81 57 ALA B C 1
ATOM 2316 O O . ALA B 1 57 ? -18.781 2.822 -3.924 1 98.81 57 ALA B O 1
ATOM 2317 N N . LEU B 1 58 ? -17.672 0.995 -4.496 1 98.81 58 LEU B N 1
ATOM 2318 C CA . LEU B 1 58 ? -18.031 0.295 -3.27 1 98.81 58 LEU B CA 1
ATOM 2319 C C . LEU B 1 58 ? -17.484 1.014 -2.045 1 98.81 58 LEU B C 1
ATOM 2321 O O . LEU B 1 58 ? -18.172 1.16 -1.037 1 98.81 58 LEU B O 1
ATOM 2325 N N . CYS B 1 59 ? -16.234 1.452 -2.092 1 98.81 59 CYS B N 1
ATOM 2326 C CA . CYS B 1 59 ? -15.602 2.191 -1.003 1 98.81 59 CYS B CA 1
ATOM 2327 C C . CYS B 1 59 ? -16.344 3.502 -0.739 1 98.81 59 CYS B C 1
ATOM 2329 O O . CYS B 1 59 ? -16.469 3.92 0.412 1 98.81 59 CYS B O 1
ATOM 2331 N N . LEU B 1 60 ? -16.781 4.145 -1.82 1 98.62 60 LEU B N 1
ATOM 2332 C CA . LEU B 1 60 ? -17.516 5.398 -1.655 1 98.62 60 LEU B CA 1
ATOM 2333 C C . LEU B 1 60 ? -18.844 5.168 -0.942 1 98.62 60 LEU B C 1
ATOM 2335 O O . LEU B 1 60 ? -19.172 5.887 0.005 1 98.62 60 LEU B O 1
ATOM 2339 N N . VAL B 1 61 ? -19.547 4.18 -1.33 1 98.31 61 VAL B N 1
ATOM 2340 C CA . VAL B 1 61 ? -20.891 3.906 -0.812 1 98.31 61 VAL B CA 1
ATOM 2341 C C . VAL B 1 61 ? -20.797 3.469 0.648 1 98.31 61 VAL B C 1
ATOM 2343 O O . VAL B 1 61 ? -21.625 3.869 1.476 1 98.31 61 VAL B O 1
ATOM 2346 N N . LEU B 1 62 ? -19.781 2.727 1.006 1 98.62 62 LEU B N 1
ATOM 2347 C CA . LEU B 1 62 ? -19.703 2.156 2.346 1 98.62 62 LEU B CA 1
ATOM 2348 C C . LEU B 1 62 ? -18.734 2.963 3.219 1 98.62 62 LEU B C 1
ATOM 2350 O O . LEU B 1 62 ? -19 3.176 4.402 1 98.62 62 LEU B O 1
ATOM 2354 N N . GLY B 1 63 ? -17.656 3.426 2.637 1 98.5 63 GLY B N 1
ATOM 2355 C CA . GLY B 1 63 ? -16.594 4.062 3.393 1 98.5 63 GLY B CA 1
ATOM 2356 C C . GLY B 1 63 ? -16.938 5.473 3.834 1 98.5 63 GLY B C 1
ATOM 2357 O O . GLY B 1 63 ? -16.516 5.91 4.906 1 98.5 63 GLY B O 1
ATOM 2358 N N . VAL B 1 64 ? -17.641 6.219 2.986 1 97.81 64 VAL B N 1
ATOM 2359 C CA . VAL B 1 64 ? -18 7.59 3.342 1 97.81 64 VAL B CA 1
ATOM 2360 C C . VAL B 1 64 ? -18.906 7.586 4.562 1 97.81 64 VAL B C 1
ATOM 2362 O O . VAL B 1 64 ? -18.656 8.297 5.539 1 97.81 64 VAL B O 1
ATOM 2365 N N . PRO B 1 65 ? -19.984 6.758 4.578 1 97.06 65 PRO B N 1
ATOM 2366 C CA . PRO B 1 65 ? -20.797 6.668 5.789 1 97.06 65 PRO B CA 1
ATOM 2367 C C . PRO B 1 65 ? -19.984 6.234 7.012 1 97.06 65 PRO B C 1
ATOM 2369 O O . PRO B 1 65 ? -20.203 6.746 8.117 1 97.06 65 PRO B O 1
ATOM 2372 N N . LEU B 1 66 ? -19.062 5.301 6.84 1 97.81 66 LEU B N 1
ATOM 2373 C CA . LEU B 1 66 ? -18.219 4.863 7.957 1 97.81 66 LEU B CA 1
ATOM 2374 C C . LEU B 1 66 ? -17.375 6.016 8.484 1 97.81 66 LEU B C 1
ATOM 2376 O O . LEU B 1 66 ? -17.281 6.211 9.703 1 97.81 66 LEU B O 1
ATOM 2380 N N . ALA B 1 67 ? -16.781 6.75 7.562 1 97.19 67 ALA B N 1
ATOM 2381 C CA . ALA B 1 67 ? -15.992 7.914 7.961 1 97.19 67 ALA B CA 1
ATOM 2382 C C . ALA B 1 67 ? -16.844 8.914 8.727 1 97.19 67 ALA B C 1
ATOM 2384 O O . ALA B 1 67 ? -16.391 9.5 9.719 1 97.19 67 ALA B O 1
ATOM 2385 N N . TRP B 1 68 ? -18.016 9.141 8.281 1 94.5 68 TRP B N 1
ATOM 2386 C CA . TRP B 1 68 ? -18.938 10.047 8.953 1 94.5 68 TRP B CA 1
ATOM 2387 C C . TRP B 1 68 ? -19.234 9.57 10.367 1 94.5 68 TRP B C 1
ATOM 2389 O O . TRP B 1 68 ? -19.219 10.359 11.312 1 94.5 68 TRP B O 1
ATOM 2399 N N . LEU B 1 69 ? -19.516 8.297 10.477 1 94.25 69 LEU B N 1
ATOM 2400 C CA . LEU B 1 69 ? -19.812 7.727 11.789 1 94.25 69 LEU B CA 1
ATOM 2401 C C . LEU B 1 69 ? -18.625 7.93 12.742 1 94.25 69 LEU B C 1
ATOM 2403 O O . LEU B 1 69 ? -18.828 8.297 13.898 1 94.25 69 LEU B O 1
ATOM 2407 N N . LEU B 1 70 ? -17.5 7.77 12.281 1 94.62 70 LEU B N 1
ATOM 2408 C CA . LEU B 1 70 ? -16.312 7.871 13.117 1 94.62 70 LEU B CA 1
ATOM 2409 C C . LEU B 1 70 ? -16.016 9.32 13.469 1 94.62 70 LEU B C 1
ATOM 2411 O O . LEU B 1 70 ? -15.508 9.609 14.555 1 94.62 70 LEU B O 1
ATOM 2415 N N . ALA B 1 71 ? -16.391 10.219 12.594 1 93.06 71 ALA B N 1
ATOM 2416 C CA . ALA B 1 71 ? -16.047 11.625 12.789 1 93.06 71 ALA B CA 1
ATOM 2417 C C . ALA B 1 71 ? -17.109 12.352 13.586 1 93.06 71 ALA B C 1
ATOM 2419 O O . ALA B 1 71 ? -16.828 13.297 14.32 1 93.06 71 ALA B O 1
ATOM 2420 N N . ARG B 1 72 ? -18.375 11.93 13.484 1 89.69 72 ARG B N 1
ATOM 2421 C CA . ARG B 1 72 ? -19.453 12.773 13.977 1 89.69 72 ARG B CA 1
ATOM 2422 C C . ARG B 1 72 ? -20.203 12.086 15.117 1 89.69 72 ARG B C 1
ATOM 2424 O O . ARG B 1 72 ? -21.109 12.68 15.719 1 89.69 72 ARG B O 1
ATOM 2431 N N . THR B 1 73 ? -19.891 10.898 15.383 1 89.19 73 THR B N 1
ATOM 2432 C CA . THR B 1 73 ? -20.578 10.211 16.469 1 89.19 73 THR B CA 1
ATOM 2433 C C . THR B 1 73 ? -19.609 9.883 17.594 1 89.19 73 THR B C 1
ATOM 2435 O O . THR B 1 73 ? -18.453 9.539 17.359 1 89.19 73 THR B O 1
ATOM 2438 N N . ASP B 1 74 ? -20.141 10.117 18.797 1 89.38 74 ASP B N 1
ATOM 2439 C CA . ASP B 1 74 ? -19.359 9.742 19.984 1 89.38 74 ASP B CA 1
ATOM 2440 C C . ASP B 1 74 ? -19.922 8.477 20.641 1 89.38 74 ASP B C 1
ATOM 2442 O O . ASP B 1 74 ? -21.125 8.391 20.891 1 89.38 74 ASP B O 1
ATOM 2446 N N . PHE B 1 75 ? -19.156 7.418 20.641 1 91.38 75 PHE B N 1
ATOM 2447 C CA . PHE B 1 75 ? -19.578 6.176 21.281 1 91.38 75 PHE B CA 1
ATOM 2448 C C . PHE B 1 75 ? -18.391 5.484 21.938 1 91.38 75 PHE B C 1
ATOM 2450 O O . PHE B 1 75 ? -17.234 5.711 21.562 1 91.38 75 PHE B O 1
ATOM 2457 N N . PRO B 1 76 ? -18.75 4.742 23.047 1 92.88 76 PRO B N 1
ATOM 2458 C CA . PRO B 1 76 ? -17.672 4.004 23.703 1 92.88 76 PRO B CA 1
ATOM 2459 C C . PRO B 1 76 ? -16.969 3.035 22.75 1 92.88 76 PRO B C 1
ATOM 2461 O O . PRO B 1 76 ? -17.609 2.334 21.969 1 92.88 76 PRO B O 1
ATOM 2464 N N . GLY B 1 77 ? -15.57 3.029 22.703 1 93.19 77 GLY B N 1
ATOM 2465 C CA . GLY B 1 77 ? -14.789 2.125 21.875 1 93.19 77 GLY B CA 1
ATOM 2466 C C . GLY B 1 77 ? -14.43 2.711 20.516 1 93.19 77 GLY B C 1
ATOM 2467 O O . GLY B 1 77 ? -13.891 2.016 19.656 1 93.19 77 GLY B O 1
ATOM 2468 N N . ARG B 1 78 ? -14.758 3.904 20.312 1 93.31 78 ARG B N 1
ATOM 2469 C CA . ARG B 1 78 ? -14.516 4.574 19.047 1 93.31 78 ARG B CA 1
ATOM 2470 C C . ARG B 1 78 ? -13.039 4.496 18.656 1 93.31 78 ARG B C 1
ATOM 2472 O O . ARG B 1 78 ? -12.711 4.258 17.484 1 93.31 78 ARG B O 1
ATOM 2479 N N . ARG B 1 79 ? -12.18 4.641 19.594 1 90.69 79 ARG B N 1
ATOM 2480 C CA . ARG B 1 79 ? -10.75 4.57 19.328 1 90.69 79 ARG B CA 1
ATOM 2481 C C . ARG B 1 79 ? -10.352 3.188 18.828 1 90.69 79 ARG B C 1
ATOM 2483 O O . ARG B 1 79 ? -9.523 3.066 17.922 1 90.69 79 ARG B O 1
ATOM 2490 N N . LEU B 1 80 ? -10.945 2.207 19.438 1 93 80 LEU B N 1
ATOM 2491 C CA . LEU B 1 80 ? -10.672 0.837 19.016 1 93 80 LEU B CA 1
ATOM 2492 C C . LEU B 1 80 ? -11.195 0.585 17.609 1 93 80 LEU B C 1
ATOM 2494 O O . LEU B 1 80 ? -10.523 -0.057 16.797 1 93 80 LEU B O 1
ATOM 2498 N N . VAL B 1 81 ? -12.352 1.088 17.344 1 94.62 81 VAL B N 1
ATOM 2499 C CA . VAL B 1 81 ? -12.938 0.913 16.016 1 94.62 81 VAL B CA 1
ATOM 2500 C C . VAL B 1 81 ? -12.062 1.602 14.969 1 94.62 81 VAL B C 1
ATOM 2502 O O . VAL B 1 81 ? -11.812 1.043 13.898 1 94.62 81 VAL B O 1
ATOM 2505 N N . ARG B 1 82 ? -11.57 2.74 15.266 1 93.44 82 ARG B N 1
ATOM 2506 C CA . ARG B 1 82 ? -10.68 3.461 14.359 1 93.44 82 ARG B CA 1
ATOM 2507 C C . ARG B 1 82 ? -9.414 2.662 14.086 1 93.44 82 ARG B C 1
ATOM 2509 O O . ARG B 1 82 ? -8.961 2.58 12.938 1 93.44 82 ARG B O 1
ATOM 2516 N N . ALA B 1 83 ? -8.906 2.064 15.109 1 92.88 83 ALA B N 1
ATOM 2517 C CA . ALA B 1 83 ? -7.711 1.241 14.961 1 92.88 83 ALA B CA 1
ATOM 2518 C C . ALA B 1 83 ? -7.98 0.042 14.055 1 92.88 83 ALA B C 1
ATOM 2520 O O . ALA B 1 83 ? -7.172 -0.275 13.18 1 92.88 83 ALA B O 1
ATOM 2521 N N . LEU B 1 84 ? -9.102 -0.525 14.234 1 94.12 84 LEU B N 1
ATOM 2522 C CA . LEU B 1 84 ? -9.453 -1.721 13.477 1 94.12 84 LEU B CA 1
ATOM 2523 C C . LEU B 1 84 ? -9.695 -1.381 12.008 1 94.12 84 LEU B C 1
ATOM 2525 O O . LEU B 1 84 ? -9.375 -2.176 11.125 1 94.12 84 LEU B O 1
ATOM 2529 N N . VAL B 1 85 ? -10.25 -0.238 11.789 1 95.56 85 VAL B N 1
ATOM 2530 C CA . VAL B 1 85 ? -10.523 0.221 10.43 1 95.56 85 VAL B CA 1
ATOM 2531 C C . VAL B 1 85 ? -9.211 0.475 9.688 1 95.56 85 VAL B C 1
ATOM 2533 O O . VAL B 1 85 ? -9.133 0.275 8.477 1 95.56 85 VAL B O 1
ATOM 2536 N N . THR B 1 86 ? -8.156 0.799 10.414 1 93.12 86 THR B N 1
ATOM 2537 C CA . THR B 1 86 ? -6.875 1.123 9.797 1 93.12 86 THR B CA 1
ATOM 2538 C C . THR B 1 86 ? -5.98 -0.11 9.727 1 93.12 86 THR B C 1
ATOM 2540 O O . THR B 1 86 ? -4.902 -0.069 9.125 1 93.12 86 THR B O 1
ATOM 2543 N N . LEU B 1 87 ? -6.414 -1.198 10.203 1 95.31 87 LEU B N 1
ATOM 2544 C CA . LEU B 1 87 ? -5.605 -2.41 10.273 1 95.31 87 LEU B CA 1
ATOM 2545 C C . LEU B 1 87 ? -5.227 -2.891 8.875 1 95.31 87 LEU B C 1
ATOM 2547 O O . LEU B 1 87 ? -4.078 -3.264 8.633 1 95.31 87 LEU B O 1
ATOM 2551 N N . PRO B 1 88 ? -6.133 -2.85 7.855 1 95.06 88 PRO B N 1
ATOM 2552 C CA . PRO B 1 88 ? -5.758 -3.307 6.516 1 95.06 88 PRO B CA 1
ATOM 2553 C C . PRO B 1 88 ? -4.652 -2.457 5.895 1 95.06 88 PRO B C 1
ATOM 2555 O O . PRO B 1 88 ? -3.988 -2.896 4.949 1 95.06 88 PRO B O 1
ATOM 2558 N N . LEU B 1 89 ? -4.426 -1.207 6.41 1 92.19 89 LEU B N 1
ATOM 2559 C CA . LEU B 1 89 ? -3.354 -0.356 5.902 1 92.19 89 LEU B CA 1
ATOM 2560 C C . LEU B 1 89 ? -1.987 -0.93 6.266 1 92.19 89 LEU B C 1
ATOM 2562 O O . LEU B 1 89 ? -1.014 -0.733 5.535 1 92.19 89 LEU B O 1
ATOM 2566 N N . VAL B 1 90 ? -1.921 -1.613 7.41 1 93.44 90 VAL B N 1
ATOM 2567 C CA . VAL B 1 90 ? -0.654 -2.121 7.93 1 93.44 90 VAL B CA 1
ATOM 2568 C C . VAL B 1 90 ? -0.537 -3.613 7.637 1 93.44 90 VAL B C 1
ATOM 2570 O O . VAL B 1 90 ? 0.566 -4.164 7.625 1 93.44 90 VAL B O 1
ATOM 2573 N N . LEU B 1 91 ? -1.696 -4.242 7.395 1 96.88 91 LEU B N 1
ATOM 2574 C CA . LEU B 1 91 ? -1.756 -5.672 7.125 1 96.88 91 LEU B CA 1
ATOM 2575 C C . LEU B 1 91 ? -1.223 -5.984 5.73 1 96.88 91 LEU B C 1
ATOM 2577 O O . LEU B 1 91 ? -1.656 -5.379 4.746 1 96.88 91 LEU B O 1
ATOM 2581 N N . PRO B 1 92 ? -0.23 -6.91 5.656 1 97.44 92 PRO B N 1
ATOM 2582 C CA . PRO B 1 92 ? 0.184 -7.316 4.309 1 97.44 92 PRO B CA 1
ATOM 2583 C C . PRO B 1 92 ? -0.987 -7.785 3.449 1 97.44 92 PRO B C 1
ATOM 2585 O O . PRO B 1 92 ? -1.822 -8.57 3.91 1 97.44 92 PRO B O 1
ATOM 2588 N N . PRO B 1 93 ? -1.053 -7.344 2.246 1 97.75 93 PRO B N 1
ATOM 2589 C CA . PRO B 1 93 ? -2.201 -7.672 1.397 1 97.75 93 PRO B CA 1
ATOM 2590 C C . PRO B 1 93 ? -2.393 -9.18 1.225 1 97.75 93 PRO B C 1
ATOM 2592 O O . PRO B 1 93 ? -3.529 -9.656 1.133 1 97.75 93 PRO B O 1
ATOM 2595 N N . VAL B 1 94 ? -1.332 -9.953 1.203 1 97.88 94 VAL B N 1
ATOM 2596 C CA . VAL B 1 94 ? -1.437 -11.398 1.06 1 97.88 94 VAL B CA 1
ATOM 2597 C C . VAL B 1 94 ? -2.223 -11.977 2.232 1 97.88 94 VAL B C 1
ATOM 2599 O O . VAL B 1 94 ? -3.01 -12.914 2.061 1 97.88 94 VAL B O 1
ATOM 2602 N N . VAL B 1 95 ? -1.998 -11.422 3.387 1 97.88 95 VAL B N 1
ATOM 2603 C CA . VAL B 1 95 ? -2.723 -11.859 4.574 1 97.88 95 VAL B CA 1
ATOM 2604 C C . VAL B 1 95 ? -4.195 -11.461 4.457 1 97.88 95 VAL B C 1
ATOM 2606 O O . VAL B 1 95 ? -5.082 -12.227 4.852 1 97.88 95 VAL B O 1
ATOM 2609 N N . GLY B 1 96 ? -4.426 -10.273 3.953 1 98.25 96 GLY B N 1
ATOM 2610 C CA . GLY B 1 96 ? -5.793 -9.867 3.674 1 98.25 96 GLY B CA 1
ATOM 2611 C C . GLY B 1 96 ? -6.52 -10.828 2.752 1 98.25 96 GLY B C 1
ATOM 2612 O O . GLY B 1 96 ? -7.691 -11.148 2.975 1 98.25 96 GLY B O 1
ATOM 2613 N N . GLY B 1 97 ? -5.812 -11.312 1.741 1 98.31 97 GLY B N 1
ATOM 2614 C CA . GLY B 1 97 ? -6.395 -12.281 0.831 1 98.31 97 GLY B CA 1
ATOM 2615 C C . GLY B 1 97 ? -6.742 -13.602 1.505 1 98.31 97 GLY B C 1
ATOM 2616 O O . GLY B 1 97 ? -7.809 -14.164 1.258 1 98.31 97 GLY B O 1
ATOM 2617 N N . VAL B 1 98 ? -5.828 -14.07 2.326 1 97.94 98 VAL B N 1
ATOM 2618 C CA . VAL B 1 98 ? -6.082 -15.297 3.072 1 97.94 98 VAL B CA 1
ATOM 2619 C C . VAL B 1 98 ? -7.301 -15.109 3.975 1 97.94 98 VAL B C 1
ATOM 2621 O O . VAL B 1 98 ? -8.172 -15.984 4.035 1 97.94 98 VAL B O 1
ATOM 2624 N N . ALA B 1 99 ? -7.336 -14.016 4.652 1 98.44 99 ALA B N 1
ATOM 2625 C CA . ALA B 1 99 ? -8.453 -13.711 5.543 1 98.44 99 ALA B CA 1
ATOM 2626 C C . ALA B 1 99 ? -9.766 -13.656 4.773 1 98.44 99 ALA B C 1
ATOM 2628 O O . ALA B 1 99 ? -10.781 -14.188 5.234 1 98.44 99 ALA B O 1
ATOM 2629 N N . LEU B 1 100 ? -9.766 -13.031 3.629 1 98.56 100 LEU B N 1
ATOM 2630 C CA . LEU B 1 100 ? -10.953 -12.961 2.793 1 98.56 100 LEU B CA 1
ATOM 2631 C C . LEU B 1 100 ? -11.406 -14.352 2.367 1 98.56 100 LEU B C 1
ATOM 2633 O O . LEU B 1 100 ? -12.602 -14.641 2.342 1 98.56 100 LEU B O 1
ATOM 2637 N N . LEU B 1 101 ? -10.406 -15.203 2.02 1 97.81 101 LEU B N 1
ATOM 2638 C CA . LEU B 1 101 ? -10.727 -16.578 1.628 1 97.81 101 LEU B CA 1
ATOM 2639 C C . LEU B 1 101 ? -11.438 -17.312 2.756 1 97.81 101 LEU B C 1
ATOM 2641 O O . LEU B 1 101 ? -12.438 -18 2.523 1 97.81 101 LEU B O 1
ATOM 2645 N N . LEU B 1 102 ? -10.977 -17.109 3.939 1 97.75 102 LEU B N 1
ATOM 2646 C CA . LEU B 1 102 ? -11.531 -17.812 5.098 1 97.75 102 LEU B CA 1
ATOM 2647 C C . LEU B 1 102 ? -12.898 -17.234 5.461 1 97.75 102 LEU B C 1
ATOM 2649 O O . LEU B 1 102 ? -13.727 -17.938 6.055 1 97.75 102 LEU B O 1
ATOM 2653 N N . ALA B 1 103 ? -13.172 -16.047 5.094 1 98.38 103 ALA B N 1
ATOM 2654 C CA . ALA B 1 103 ? -14.445 -15.398 5.414 1 98.38 103 ALA B CA 1
ATOM 2655 C C . ALA B 1 103 ? -15.469 -15.648 4.316 1 98.38 103 ALA B C 1
ATOM 2657 O O . ALA B 1 103 ? -16.609 -16.031 4.598 1 98.38 103 ALA B O 1
ATOM 2658 N N . LEU B 1 104 ? -15 -15.492 3.072 1 98.31 104 LEU B N 1
ATOM 2659 C CA . LEU B 1 104 ? -15.969 -15.367 1.989 1 98.31 104 LEU B CA 1
ATOM 2660 C C . LEU B 1 104 ? -15.789 -16.484 0.966 1 98.31 104 LEU B C 1
ATOM 2662 O O . LEU B 1 104 ? -16.531 -16.562 -0.01 1 98.31 104 LEU B O 1
ATOM 2666 N N . GLY B 1 105 ? -14.766 -17.312 1.139 1 97.12 105 GLY B N 1
ATOM 2667 C CA . GLY B 1 105 ? -14.664 -18.484 0.29 1 97.12 105 GLY B CA 1
ATOM 2668 C C . GLY B 1 105 ? -15.867 -19.406 0.399 1 97.12 105 GLY B C 1
ATOM 2669 O O . GLY B 1 105 ? -16.719 -19.203 1.264 1 97.12 105 GLY B O 1
ATOM 2670 N N . ARG B 1 106 ? -15.891 -20.359 -0.511 1 95.12 106 ARG B N 1
ATOM 2671 C CA . ARG B 1 106 ? -17.047 -21.25 -0.582 1 95.12 106 ARG B CA 1
ATOM 2672 C C . ARG B 1 106 ? -17.312 -21.906 0.766 1 95.12 106 ARG B C 1
ATOM 2674 O O . ARG B 1 106 ? -18.453 -22.094 1.158 1 95.12 106 ARG B O 1
ATOM 2681 N N . ASN B 1 107 ? -16.281 -22.266 1.479 1 94.12 107 ASN B N 1
ATOM 2682 C CA . ASN B 1 107 ? -16.422 -22.906 2.785 1 94.12 107 ASN B CA 1
ATOM 2683 C C . ASN B 1 107 ? -16.062 -21.938 3.918 1 94.12 107 ASN B C 1
ATOM 2685 O O . ASN B 1 107 ? -15.75 -22.375 5.027 1 94.12 107 ASN B O 1
ATOM 2689 N N . GLY B 1 108 ? -16.016 -20.641 3.605 1 96.44 108 GLY B N 1
ATOM 2690 C CA . GLY B 1 108 ? -15.664 -19.641 4.605 1 96.44 108 GLY B CA 1
ATOM 2691 C C . GLY B 1 108 ? -16.781 -19.391 5.609 1 96.44 108 GLY B C 1
ATOM 2692 O O . GLY B 1 108 ? -17.875 -19.922 5.473 1 96.44 108 GLY B O 1
ATOM 2693 N N . VAL B 1 109 ? -16.516 -18.594 6.566 1 96.31 109 VAL B N 1
ATOM 2694 C CA . VAL B 1 109 ? -17.422 -18.312 7.684 1 96.31 109 VAL B CA 1
ATOM 2695 C C . VAL B 1 109 ? -18.75 -17.766 7.156 1 96.31 109 VAL B C 1
ATOM 2697 O O . VAL B 1 109 ? -19.812 -18.234 7.539 1 96.31 109 VAL B O 1
ATOM 2700 N N . VAL B 1 110 ? -18.656 -16.859 6.242 1 96.94 110 VAL B N 1
ATOM 2701 C CA . VAL B 1 110 ? -19.844 -16.25 5.668 1 96.94 110 VAL B CA 1
ATOM 2702 C C . VAL B 1 110 ? -20.094 -16.812 4.27 1 96.94 110 VAL B C 1
ATOM 2704 O O . VAL B 1 110 ? -21.25 -16.938 3.838 1 96.94 110 VAL B O 1
ATOM 2707 N N . GLY B 1 111 ? -19.031 -17.188 3.609 1 96.81 111 GLY B N 1
ATOM 2708 C CA . GLY B 1 111 ? -19.141 -17.703 2.248 1 96.81 111 GLY B CA 1
ATOM 2709 C C . GLY B 1 111 ? -19.984 -18.953 2.141 1 96.81 111 GLY B C 1
ATOM 2710 O O . GLY B 1 111 ? -20.703 -19.141 1.157 1 96.81 111 GLY B O 1
ATOM 2711 N N . ALA B 1 112 ? -19.922 -19.75 3.154 1 96.12 112 ALA B N 1
ATOM 2712 C CA . ALA B 1 112 ? -20.719 -20.984 3.158 1 96.12 112 ALA B CA 1
ATOM 2713 C C . ALA B 1 112 ? -22.203 -20.672 3.129 1 96.12 112 ALA B C 1
ATOM 2715 O O . ALA B 1 112 ? -22.984 -21.375 2.453 1 96.12 112 ALA B O 1
ATOM 2716 N N . TRP B 1 113 ? -22.562 -19.688 3.846 1 96.25 113 TRP B N 1
ATOM 2717 C CA . TRP B 1 113 ? -23.969 -19.297 3.871 1 96.25 113 TRP B CA 1
ATOM 2718 C C . TRP B 1 113 ? -24.375 -18.625 2.557 1 96.25 113 TRP B C 1
ATOM 2720 O O . TRP B 1 113 ? -25.469 -18.859 2.047 1 96.25 113 TRP B O 1
ATOM 2730 N N . LEU B 1 114 ? -23.516 -17.844 2.018 1 96.06 114 LEU B N 1
ATOM 2731 C CA . LEU B 1 114 ? -23.781 -17.203 0.732 1 96.06 114 LEU B CA 1
ATOM 2732 C C . LEU B 1 114 ? -24 -18.25 -0.356 1 96.06 114 LEU B C 1
ATOM 2734 O O . LEU B 1 114 ? -24.906 -18.125 -1.181 1 96.06 114 LEU B O 1
ATOM 2738 N N . ASP B 1 115 ? -23.125 -19.234 -0.308 1 95.56 115 ASP B N 1
ATOM 2739 C CA . ASP B 1 115 ? -23.234 -20.312 -1.297 1 95.56 115 ASP B CA 1
ATOM 2740 C C . ASP B 1 115 ? -24.5 -21.125 -1.1 1 95.56 115 ASP B C 1
ATOM 2742 O O . ASP B 1 115 ? -25.25 -21.359 -2.055 1 95.56 115 ASP B O 1
ATOM 2746 N N . SER B 1 116 ? -24.828 -21.484 0.128 1 96.31 116 SER B N 1
ATOM 2747 C CA . SER B 1 116 ? -25.953 -22.359 0.425 1 96.31 116 SER B CA 1
ATOM 2748 C C . SER B 1 116 ? -27.281 -21.641 0.163 1 96.31 116 SER B C 1
ATOM 2750 O O . SER B 1 116 ? -28.234 -22.25 -0.342 1 96.31 116 SER B O 1
ATOM 2752 N N . TRP B 1 117 ? -27.312 -20.359 0.472 1 96.88 117 TRP B N 1
ATOM 2753 C CA . TRP B 1 117 ? -28.578 -19.656 0.402 1 96.88 117 TRP B CA 1
ATOM 2754 C C . TRP B 1 117 ? -28.797 -19.062 -0.984 1 96.88 117 TRP B C 1
ATOM 2756 O O . TRP B 1 117 ? -29.922 -19 -1.471 1 96.88 117 TRP B O 1
ATOM 2766 N N . PHE B 1 118 ? -27.703 -18.672 -1.653 1 96.31 118 PHE B N 1
ATOM 2767 C CA . PHE B 1 118 ? -27.891 -17.875 -2.871 1 96.31 118 PHE B CA 1
ATOM 2768 C C . PHE B 1 118 ? -27.078 -18.484 -4.02 1 96.31 118 PHE B C 1
ATOM 2770 O O . PHE B 1 118 ? -27.203 -18.031 -5.164 1 96.31 118 PHE B O 1
ATOM 2777 N N . GLY B 1 119 ? -26.219 -19.438 -3.738 1 95 119 GLY B N 1
ATOM 2778 C CA . GLY B 1 119 ? -25.359 -20.031 -4.758 1 95 119 GLY B CA 1
ATOM 2779 C C . GLY B 1 119 ? -24.234 -19.109 -5.195 1 95 119 GLY B C 1
ATOM 2780 O O . GLY B 1 119 ? -23.719 -19.25 -6.309 1 95 119 GLY B O 1
ATOM 2781 N N . ILE B 1 120 ? -23.906 -18.188 -4.32 1 94.81 120 ILE B N 1
ATOM 2782 C CA . ILE B 1 120 ? -22.906 -17.188 -4.664 1 94.81 120 ILE B CA 1
ATOM 2783 C C . ILE B 1 120 ? -21.547 -17.594 -4.082 1 94.81 120 ILE B C 1
ATOM 2785 O O . ILE B 1 120 ? -21.438 -17.859 -2.883 1 94.81 120 ILE B O 1
ATOM 2789 N N . THR B 1 121 ? -20.516 -17.75 -4.961 1 96.38 121 THR B N 1
ATOM 2790 C CA . THR B 1 121 ? -19.109 -17.953 -4.574 1 96.38 121 THR B CA 1
ATOM 2791 C C . THR B 1 121 ? -18.234 -16.859 -5.156 1 96.38 121 THR B C 1
ATOM 2793 O O . THR B 1 121 ? -18.25 -16.594 -6.359 1 96.38 121 THR B O 1
ATOM 2796 N N . LEU B 1 122 ? -17.422 -16.25 -4.355 1 96.81 122 LEU B N 1
ATOM 2797 C CA . LEU B 1 122 ? -16.719 -15.047 -4.762 1 96.81 122 LEU B CA 1
ATOM 2798 C C . LEU B 1 122 ? -15.32 -15.375 -5.285 1 96.81 122 LEU B C 1
ATOM 2800 O O . LEU B 1 122 ? -14.875 -14.812 -6.293 1 96.81 122 LEU B O 1
ATOM 2804 N N . PRO B 1 123 ? -14.531 -16.328 -4.672 1 95.12 123 PRO B N 1
ATOM 2805 C CA . PRO B 1 123 ? -13.188 -16.625 -5.188 1 95.12 123 PRO B CA 1
ATOM 2806 C C . PRO B 1 123 ? -13.195 -16.969 -6.676 1 95.12 123 PRO B C 1
ATOM 2808 O O . PRO B 1 123 ? -14.141 -17.594 -7.16 1 95.12 123 PRO B O 1
ATOM 2811 N N . PHE B 1 124 ? -12.203 -16.469 -7.43 1 95.88 124 PHE B N 1
ATOM 2812 C CA . PHE B 1 124 ? -11.93 -16.75 -8.828 1 95.88 124 PHE B CA 1
ATOM 2813 C C . PHE B 1 124 ? -12.938 -16.047 -9.734 1 95.88 124 PHE B C 1
ATOM 2815 O O . PHE B 1 124 ? -13.078 -16.406 -10.906 1 95.88 124 PHE B O 1
ATOM 2822 N N . THR B 1 125 ? -13.648 -15.078 -9.18 1 98.06 125 THR B N 1
ATOM 2823 C CA . THR B 1 125 ? -14.57 -14.273 -9.977 1 98.06 125 THR B CA 1
ATOM 2824 C C . THR B 1 125 ? -14.125 -12.812 -10.008 1 98.06 125 THR B C 1
ATOM 2826 O O . THR B 1 125 ? -13.328 -12.383 -9.172 1 98.06 125 THR B O 1
ATOM 2829 N N . THR B 1 126 ? -14.695 -12.102 -11.008 1 98.31 126 THR B N 1
ATOM 2830 C CA . THR B 1 126 ? -14.445 -10.664 -11.086 1 98.31 126 THR B CA 1
ATOM 2831 C C . THR B 1 126 ? -14.969 -9.953 -9.844 1 98.31 126 THR B C 1
ATOM 2833 O O . THR B 1 126 ? -14.352 -9 -9.359 1 98.31 126 THR B O 1
ATOM 2836 N N . ALA B 1 127 ? -16.062 -10.422 -9.32 1 98.44 127 ALA B N 1
ATOM 2837 C CA . ALA B 1 127 ? -16.578 -9.859 -8.078 1 98.44 127 ALA B CA 1
ATOM 2838 C C . ALA B 1 127 ? -15.609 -10.07 -6.922 1 98.44 127 ALA B C 1
ATOM 2840 O O . ALA B 1 127 ? -15.484 -9.219 -6.039 1 98.44 127 ALA B O 1
ATOM 2841 N N . GLY B 1 128 ? -14.953 -11.258 -6.914 1 98.62 128 GLY B N 1
ATOM 2842 C CA . GLY B 1 128 ? -13.914 -11.5 -5.926 1 98.62 128 GLY B CA 1
ATOM 2843 C C . GLY B 1 128 ? -12.773 -10.508 -5.996 1 98.62 128 GLY B C 1
ATOM 2844 O O . GLY B 1 128 ? -12.25 -10.078 -4.969 1 98.62 128 GLY B O 1
ATOM 2845 N N . VAL B 1 129 ? -12.383 -10.148 -7.273 1 98.81 129 VAL B N 1
ATOM 2846 C CA . VAL B 1 129 ? -11.344 -9.148 -7.484 1 98.81 129 VAL B CA 1
ATOM 2847 C C . VAL B 1 129 ? -11.781 -7.812 -6.883 1 98.81 129 VAL B C 1
ATOM 2849 O O . VAL B 1 129 ? -11.016 -7.172 -6.156 1 98.81 129 VAL B O 1
ATOM 2852 N N . VAL B 1 130 ? -13.008 -7.434 -7.109 1 98.88 130 VAL B N 1
ATOM 2853 C CA . VAL B 1 130 ? -13.555 -6.172 -6.625 1 98.88 130 VAL B CA 1
ATOM 2854 C C . VAL B 1 130 ? -13.539 -6.152 -5.098 1 98.88 130 VAL B C 1
ATOM 2856 O O . VAL B 1 130 ? -13.141 -5.156 -4.488 1 98.88 130 VAL B O 1
ATOM 2859 N N . VAL B 1 131 ? -13.906 -7.234 -4.496 1 98.81 131 VAL B N 1
ATOM 2860 C CA . VAL B 1 131 ? -13.977 -7.344 -3.043 1 98.81 131 VAL B CA 1
ATOM 2861 C C . VAL B 1 131 ? -12.578 -7.234 -2.445 1 98.81 131 VAL B C 1
ATOM 2863 O O . VAL B 1 131 ? -12.367 -6.508 -1.474 1 98.81 131 VAL B O 1
ATOM 2866 N N . ALA B 1 132 ? -11.633 -7.965 -3.039 1 98.75 132 ALA B N 1
ATOM 2867 C CA . ALA B 1 132 ? -10.25 -7.91 -2.561 1 98.75 132 ALA B CA 1
ATOM 2868 C C . ALA B 1 132 ? -9.688 -6.496 -2.662 1 98.75 132 ALA B C 1
ATOM 2870 O O . ALA B 1 132 ? -9.078 -5.996 -1.715 1 98.75 132 ALA B O 1
ATOM 2871 N N . GLU B 1 133 ? -9.93 -5.828 -3.785 1 98.81 133 GLU B N 1
ATOM 2872 C CA . GLU B 1 133 ? -9.453 -4.469 -4.012 1 98.81 133 GLU B CA 1
ATOM 2873 C C . GLU B 1 133 ? -10.102 -3.486 -3.037 1 98.81 133 GLU B C 1
ATOM 2875 O O . GLU B 1 133 ? -9.422 -2.613 -2.488 1 98.81 133 GLU B O 1
ATOM 2880 N N . ALA B 1 134 ? -11.367 -3.641 -2.814 1 98.88 134 ALA B N 1
ATOM 2881 C CA . ALA B 1 134 ? -12.078 -2.75 -1.902 1 98.88 134 ALA B CA 1
ATOM 2882 C C . ALA B 1 134 ? -11.562 -2.9 -0.474 1 98.88 134 ALA B C 1
ATOM 2884 O O . ALA B 1 134 ? -11.445 -1.914 0.256 1 98.88 134 ALA B O 1
ATOM 2885 N N . PHE B 1 135 ? -11.305 -4.094 -0.054 1 98.75 135 PHE B N 1
ATOM 2886 C CA . PHE B 1 135 ? -10.828 -4.371 1.294 1 98.75 135 PHE B CA 1
ATOM 2887 C C . PHE B 1 135 ? -9.531 -3.625 1.569 1 98.75 135 PHE B C 1
ATOM 2889 O O . PHE B 1 135 ? -9.359 -3.041 2.641 1 98.75 135 PHE B O 1
ATOM 2896 N N . VAL B 1 136 ? -8.68 -3.629 0.56 1 97.88 136 VAL B N 1
ATOM 2897 C CA . VAL B 1 136 ? -7.359 -3.033 0.738 1 97.88 136 VAL B CA 1
ATOM 2898 C C . VAL B 1 136 ? -7.449 -1.52 0.565 1 97.88 136 VAL B C 1
ATOM 2900 O O . VAL B 1 136 ? -6.73 -0.77 1.229 1 97.88 136 VAL B O 1
ATOM 2903 N N . ALA B 1 137 ? -8.359 -1.031 -0.209 1 98.25 137 ALA B N 1
ATOM 2904 C CA . ALA B 1 137 ? -8.406 0.373 -0.609 1 98.25 137 ALA B CA 1
ATOM 2905 C C . ALA B 1 137 ? -9.273 1.185 0.35 1 98.25 137 ALA B C 1
ATOM 2907 O O . ALA B 1 137 ? -9.047 2.381 0.543 1 98.25 137 ALA B O 1
ATOM 2908 N N . MET B 1 138 ? -10.195 0.604 1.027 1 98.62 138 MET B N 1
ATOM 2909 C CA . MET B 1 138 ? -11.25 1.328 1.739 1 98.62 138 MET B CA 1
ATOM 2910 C C . MET B 1 138 ? -10.656 2.168 2.867 1 98.62 138 MET B C 1
ATOM 2912 O O . MET B 1 138 ? -11.055 3.318 3.061 1 98.62 138 MET B O 1
ATOM 2916 N N . PRO B 1 139 ? -9.688 1.623 3.611 1 97.38 139 PRO B N 1
ATOM 2917 C CA . PRO B 1 139 ? -9.156 2.438 4.703 1 97.38 139 PRO B CA 1
ATOM 2918 C C . PRO B 1 139 ? -8.555 3.758 4.219 1 97.38 139 PRO B C 1
ATOM 2920 O O . PRO B 1 139 ? -8.625 4.766 4.926 1 97.38 139 PRO B O 1
ATOM 2923 N N . PHE B 1 140 ? -8.008 3.82 3.016 1 95 140 PHE B N 1
ATOM 2924 C CA . PHE B 1 140 ? -7.449 5.047 2.463 1 95 140 PHE B CA 1
ATOM 2925 C C . PHE B 1 140 ? -8.531 6.105 2.285 1 95 140 PHE B C 1
ATOM 2927 O O . PHE B 1 140 ? -8.328 7.27 2.639 1 95 140 PHE B O 1
ATOM 2934 N N . LEU B 1 141 ? -9.625 5.656 1.773 1 97.56 141 LEU B N 1
ATOM 2935 C CA . LEU B 1 141 ? -10.742 6.582 1.609 1 97.56 141 LEU B CA 1
ATOM 2936 C C . LEU B 1 141 ? -11.273 7.035 2.965 1 97.56 141 LEU B C 1
ATOM 2938 O O . LEU B 1 141 ? -11.531 8.227 3.17 1 97.56 141 LEU B O 1
ATOM 2942 N N . VAL B 1 142 ? -11.414 6.109 3.891 1 97.81 142 VAL B N 1
ATOM 2943 C CA . VAL B 1 142 ? -12.023 6.398 5.184 1 97.81 142 VAL B CA 1
ATOM 2944 C C . VAL B 1 142 ? -11.164 7.406 5.949 1 97.81 142 VAL B C 1
ATOM 2946 O O . VAL B 1 142 ? -11.68 8.375 6.504 1 97.81 142 VAL B O 1
ATOM 2949 N N . ILE B 1 143 ? -9.898 7.211 5.926 1 93.94 143 ILE B N 1
ATOM 2950 C CA . ILE B 1 143 ? -9.008 8.102 6.664 1 93.94 143 ILE B CA 1
ATOM 2951 C C . ILE B 1 143 ? -9.023 9.492 6.035 1 93.94 143 ILE B C 1
ATOM 2953 O O . ILE B 1 143 ? -9.07 10.5 6.742 1 93.94 143 ILE B O 1
ATOM 2957 N N . SER B 1 144 ? -8.977 9.555 4.734 1 93.62 144 SER B N 1
ATOM 2958 C CA . SER B 1 144 ? -9.016 10.836 4.031 1 93.62 144 SER B CA 1
ATOM 2959 C C . SER B 1 144 ? -10.305 11.594 4.336 1 93.62 144 SER B C 1
ATOM 2961 O O . SER B 1 144 ? -10.266 12.766 4.699 1 93.62 144 SER B O 1
ATOM 2963 N N . VAL B 1 145 ? -11.438 10.93 4.285 1 96.44 145 VAL B N 1
ATOM 2964 C CA . VAL B 1 145 ? -12.742 11.547 4.492 1 96.44 145 VAL B CA 1
ATOM 2965 C C . VAL B 1 145 ? -12.914 11.914 5.965 1 96.44 145 VAL B C 1
ATOM 2967 O O . VAL B 1 145 ? -13.398 13 6.285 1 96.44 145 VAL B O 1
ATOM 2970 N N . GLU B 1 146 ? -12.547 10.992 6.828 1 95.44 146 GLU B N 1
ATOM 2971 C CA . GLU B 1 146 ? -12.641 11.273 8.258 1 95.44 146 GLU B CA 1
ATOM 2972 C C . GLU B 1 146 ? -11.82 12.5 8.633 1 95.44 146 GLU B C 1
ATOM 2974 O O . GLU B 1 146 ? -12.273 13.352 9.398 1 95.44 146 GLU B O 1
ATOM 2979 N N . GLY B 1 147 ? -10.602 12.609 8.078 1 92.19 147 GLY B N 1
ATOM 2980 C CA . GLY B 1 147 ? -9.773 13.781 8.32 1 92.19 147 GLY B CA 1
ATOM 2981 C C . GLY B 1 147 ? -10.414 15.07 7.855 1 92.19 147 GLY B C 1
ATOM 2982 O O . GLY B 1 147 ? -10.375 16.078 8.562 1 92.19 147 GLY B O 1
ATOM 2983 N N . THR B 1 148 ? -10.969 15.07 6.734 1 93.69 148 THR B N 1
ATOM 2984 C CA . THR B 1 148 ? -11.633 16.25 6.18 1 93.69 148 THR B CA 1
ATOM 2985 C C . THR B 1 148 ? -12.859 16.609 7.012 1 93.69 148 THR B C 1
ATOM 2987 O O . THR B 1 148 ? -13.141 17.797 7.227 1 93.69 148 THR B O 1
ATOM 2990 N N . LEU B 1 149 ? -13.617 15.656 7.453 1 94 149 LEU B N 1
ATOM 2991 C CA . LEU B 1 149 ? -14.789 15.883 8.297 1 94 149 LEU B CA 1
ATOM 2992 C C . LEU B 1 149 ? -14.391 16.531 9.617 1 94 149 LEU B C 1
ATOM 2994 O O . LEU B 1 149 ? -15.062 17.453 10.086 1 94 149 LEU B O 1
ATOM 2998 N N . ARG B 1 150 ? -13.32 16.109 10.109 1 91.44 150 ARG B N 1
ATOM 2999 C CA . ARG B 1 150 ? -12.859 16.625 11.391 1 91.44 150 ARG B CA 1
ATOM 3000 C C . ARG B 1 150 ? -12.328 18.047 11.25 1 91.44 150 ARG B C 1
ATOM 3002 O O . ARG B 1 150 ? -12.445 18.859 12.172 1 91.44 150 ARG B O 1
ATOM 3009 N N . ALA B 1 151 ? -11.805 18.281 10.125 1 88.94 151 ALA B N 1
ATOM 3010 C CA . ALA B 1 151 ? -11.289 19.625 9.867 1 88.94 151 ALA B CA 1
ATOM 3011 C C . ALA B 1 151 ? -12.422 20.594 9.586 1 88.94 151 ALA B C 1
ATOM 3013 O O . ALA B 1 151 ? -12.258 21.812 9.75 1 88.94 151 ALA B O 1
ATOM 3014 N N . ALA B 1 152 ? -13.5 20.078 9.156 1 87.5 152 ALA B N 1
ATOM 3015 C CA . ALA B 1 152 ? -14.656 20.922 8.836 1 87.5 152 ALA B CA 1
ATOM 3016 C C . ALA B 1 152 ? -15.414 21.312 10.102 1 87.5 152 ALA B C 1
ATOM 3018 O O . ALA B 1 152 ? -15.609 20.484 10.992 1 87.5 152 ALA B O 1
ATOM 3019 N N . ASP B 1 153 ? -15.797 22.516 10.25 1 81.44 153 ASP B N 1
ATOM 3020 C CA . ASP B 1 153 ? -16.516 23.047 11.391 1 81.44 153 ASP B CA 1
ATOM 3021 C C . ASP B 1 153 ? -17.906 22.422 11.516 1 81.44 153 ASP B C 1
ATOM 3023 O O . ASP B 1 153 ? -18.734 22.562 10.602 1 81.44 153 ASP B O 1
ATOM 3027 N N . PRO B 1 154 ? -18.047 21.812 12.594 1 81.38 154 PRO B N 1
ATOM 3028 C CA . PRO B 1 154 ? -19.359 21.188 12.766 1 81.38 154 PRO B CA 1
ATOM 3029 C C . PRO B 1 154 ? -20.5 22.188 12.891 1 81.38 154 PRO B C 1
ATOM 3031 O O . PRO B 1 154 ? -21.672 21.828 12.797 1 81.38 154 PRO B O 1
ATOM 3034 N N . ARG B 1 155 ? -20.234 23.391 12.984 1 83.88 155 ARG B N 1
ATOM 3035 C CA . ARG B 1 155 ? -21.234 24.422 13.203 1 83.88 155 ARG B CA 1
ATOM 3036 C C . ARG B 1 155 ? -22.188 24.531 12.016 1 83.88 155 ARG B C 1
ATOM 3038 O O . ARG B 1 155 ? -23.359 24.859 12.188 1 83.88 155 ARG B O 1
ATOM 3045 N N . PHE B 1 156 ? -21.656 24.281 10.906 1 82.31 156 PHE B N 1
ATOM 3046 C CA . PHE B 1 156 ? -22.5 24.359 9.727 1 82.31 156 PHE B CA 1
ATOM 3047 C C . PHE B 1 156 ? -23.594 23.297 9.758 1 82.31 156 PHE B C 1
ATOM 3049 O O . PHE B 1 156 ? -24.75 23.562 9.43 1 82.31 156 PHE B O 1
ATOM 3056 N N . GLU B 1 157 ? -23.172 22.109 10.156 1 82.12 157 GLU B N 1
ATOM 3057 C CA . GLU B 1 157 ? -24.125 21 10.289 1 82.12 157 GLU B CA 1
ATOM 3058 C C . GLU B 1 157 ? -25.125 21.266 11.414 1 82.12 157 GLU B C 1
ATOM 3060 O O . GLU B 1 157 ? -26.312 20.969 11.281 1 82.12 157 GLU B O 1
ATOM 3065 N N . GLU B 1 158 ? -24.672 21.828 12.438 1 84.12 158 GLU B N 1
ATOM 3066 C CA . GLU B 1 158 ? -25.516 22.141 13.594 1 84.12 158 GLU B CA 1
ATOM 3067 C C . GLU B 1 158 ? -26.531 23.219 13.242 1 84.12 158 GLU B C 1
ATOM 3069 O O . GLU B 1 158 ? -27.688 23.141 13.656 1 84.12 158 GLU B O 1
ATOM 3074 N N . ALA B 1 159 ? -26.078 24.156 12.523 1 85.75 159 ALA B N 1
ATOM 3075 C CA . ALA B 1 159 ? -26.984 25.219 12.094 1 85.75 159 ALA B CA 1
ATOM 3076 C C . ALA B 1 159 ? -28.125 24.672 11.25 1 85.75 159 ALA B C 1
ATOM 3078 O O . ALA B 1 159 ? -29.297 25.047 11.422 1 85.75 159 ALA B O 1
ATOM 3079 N N . ALA B 1 160 ? -27.828 23.781 10.391 1 86.69 160 ALA B N 1
ATOM 3080 C CA . ALA B 1 160 ? -28.844 23.188 9.539 1 86.69 160 ALA B CA 1
ATOM 3081 C C . ALA B 1 160 ? -29.859 22.391 10.359 1 86.69 160 ALA B C 1
ATOM 3083 O O . ALA B 1 160 ? -31.062 22.453 10.102 1 86.69 160 ALA B O 1
ATOM 3084 N N . THR B 1 161 ? -29.391 21.766 11.367 1 84.94 161 THR B N 1
ATOM 3085 C CA . THR B 1 161 ? -30.266 20.969 12.219 1 84.94 161 THR B CA 1
ATOM 3086 C C . THR B 1 161 ? -31.125 21.891 13.102 1 84.94 161 THR B C 1
ATOM 3088 O O . THR B 1 161 ? -32.281 21.578 13.375 1 84.94 161 THR B O 1
ATOM 3091 N N . THR B 1 162 ? -30.516 22.906 13.469 1 87.06 162 THR B N 1
ATOM 3092 C CA . THR B 1 162 ? -31.266 23.891 14.25 1 87.06 162 THR B CA 1
ATOM 3093 C C . THR B 1 162 ? -32.375 24.5 13.414 1 87.06 162 THR B C 1
ATOM 3095 O O . THR B 1 162 ? -33.438 24.828 13.938 1 87.06 162 THR B O 1
ATOM 3098 N N . LEU B 1 163 ? -32.188 24.578 12.141 1 90.94 163 LEU B N 1
ATOM 3099 C CA . LEU B 1 163 ? -33.156 25.141 11.219 1 90.94 163 LEU B CA 1
ATOM 3100 C C . LEU B 1 163 ? -34.188 24.094 10.797 1 90.94 163 LEU B C 1
ATOM 3102 O O . LEU B 1 163 ? -35.062 24.375 9.984 1 90.94 163 LEU B O 1
ATOM 3106 N N . GLY B 1 164 ? -34.094 22.875 11.359 1 90.06 164 GLY B N 1
ATOM 3107 C CA . GLY B 1 164 ? -35.125 21.875 11.188 1 90.06 164 GLY B CA 1
ATOM 3108 C C . GLY B 1 164 ? -34.75 20.766 10.227 1 90.06 164 GLY B C 1
ATOM 3109 O O . GLY B 1 164 ? -35.531 19.844 9.977 1 90.06 164 GLY B O 1
ATOM 3110 N N . ALA B 1 165 ? -33.625 20.875 9.68 1 88.25 165 ALA B N 1
ATOM 3111 C CA . ALA B 1 165 ? -33.188 19.828 8.75 1 88.25 165 ALA B CA 1
ATOM 3112 C C . ALA B 1 165 ? -32.875 18.531 9.5 1 88.25 165 ALA B C 1
ATOM 3114 O O . ALA B 1 165 ? -32.406 18.562 10.633 1 88.25 165 ALA B O 1
ATOM 3115 N N . SER B 1 166 ? -33.25 17.406 8.852 1 89.56 166 SER B N 1
ATOM 3116 C CA . SER B 1 166 ? -32.812 16.125 9.414 1 89.56 166 SER B CA 1
ATOM 3117 C C . SER B 1 166 ? -31.297 15.961 9.312 1 89.56 166 SER B C 1
ATOM 3119 O O . SER B 1 166 ? -30.641 16.672 8.539 1 89.56 166 SER B O 1
ATOM 3121 N N . ARG B 1 167 ? -30.781 15.07 10.055 1 84.94 167 ARG B N 1
ATOM 3122 C CA . ARG B 1 167 ? -29.344 14.836 10.031 1 84.94 167 ARG B CA 1
ATOM 3123 C C . ARG B 1 167 ? -28.891 14.367 8.656 1 84.94 167 ARG B C 1
ATOM 3125 O O . ARG B 1 167 ? -27.797 14.711 8.203 1 84.94 167 ARG B O 1
ATOM 3132 N N . PHE B 1 168 ? -29.688 13.57 8.055 1 90.5 168 PHE B N 1
ATOM 3133 C CA . PHE B 1 168 ? -29.344 13.094 6.719 1 90.5 168 PHE B CA 1
ATOM 3134 C C . PHE B 1 168 ? -29.406 14.227 5.703 1 90.5 168 PHE B C 1
ATOM 3136 O O . PHE B 1 168 ? -28.578 14.297 4.793 1 90.5 168 PHE B O 1
ATOM 3143 N N . THR B 1 169 ? -30.406 15.047 5.871 1 90.19 169 THR B N 1
ATOM 3144 C CA . THR B 1 169 ? -30.516 16.219 4.992 1 90.19 169 THR B CA 1
ATOM 3145 C C . THR B 1 169 ? -29.312 17.141 5.188 1 90.19 169 THR B C 1
ATOM 3147 O O . THR B 1 169 ? -28.766 17.656 4.215 1 90.19 169 THR B O 1
ATOM 3150 N N . ALA B 1 170 ? -28.984 17.328 6.445 1 90.69 170 ALA B N 1
ATOM 3151 C CA . ALA B 1 170 ? -27.812 18.141 6.738 1 90.69 170 ALA B CA 1
ATOM 3152 C C . ALA B 1 170 ? -26.547 17.531 6.133 1 90.69 170 ALA B C 1
ATOM 3154 O O . ALA B 1 170 ? -25.719 18.25 5.582 1 90.69 170 ALA B O 1
ATOM 3155 N N . PHE B 1 171 ? -26.422 16.203 6.219 1 91.56 171 PHE B N 1
ATOM 3156 C CA . PHE B 1 171 ? -25.281 15.516 5.621 1 91.56 171 PHE B CA 1
ATOM 3157 C C . PHE B 1 171 ? -25.266 15.703 4.109 1 91.56 171 PHE B C 1
ATOM 3159 O O . PHE B 1 171 ? -24.234 16.078 3.537 1 91.56 171 PHE B O 1
ATOM 3166 N N . ARG B 1 172 ? -26.312 15.5 3.455 1 92 172 ARG B N 1
ATOM 3167 C CA . ARG B 1 172 ? -26.406 15.477 1.999 1 92 172 ARG B CA 1
ATOM 3168 C C . ARG B 1 172 ? -26.25 16.875 1.413 1 92 172 ARG B C 1
ATOM 3170 O O . ARG B 1 172 ? -25.625 17.047 0.373 1 92 172 ARG B O 1
ATOM 3177 N N . ARG B 1 173 ? -26.719 17.906 2.121 1 92.12 173 ARG B N 1
ATOM 3178 C CA . ARG B 1 173 ? -26.828 19.219 1.51 1 92.12 173 ARG B CA 1
ATOM 3179 C C . ARG B 1 173 ? -25.734 20.156 2.039 1 92.12 173 ARG B C 1
ATOM 3181 O O . ARG B 1 173 ? -25.422 21.172 1.403 1 92.12 173 ARG B O 1
ATOM 3188 N N . VAL B 1 174 ? -25.25 19.875 3.172 1 90.56 174 VAL B N 1
ATOM 3189 C CA . VAL B 1 174 ? -24.281 20.766 3.771 1 90.56 174 VAL B CA 1
ATOM 3190 C C . VAL B 1 174 ? -22.922 20.062 3.877 1 90.56 174 VAL B C 1
ATOM 3192 O O . VAL B 1 174 ? -21.938 20.516 3.273 1 90.56 174 VAL B O 1
ATOM 3195 N N . THR B 1 175 ? -22.891 18.938 4.539 1 91.62 175 THR B N 1
ATOM 3196 C CA . THR B 1 175 ? -21.641 18.25 4.844 1 91.62 175 THR B CA 1
ATOM 3197 C C . THR B 1 175 ? -20.984 17.719 3.568 1 91.62 175 THR B C 1
ATOM 3199 O O . THR B 1 175 ? -19.812 17.984 3.316 1 91.62 175 THR B O 1
ATOM 3202 N N . LEU B 1 176 ? -21.75 17.031 2.773 1 93.56 176 LEU B N 1
ATOM 3203 C CA . LEU B 1 176 ? -21.219 16.359 1.594 1 93.56 176 LEU B CA 1
ATOM 3204 C C . LEU B 1 176 ? -20.578 17.359 0.639 1 93.56 176 LEU B C 1
ATOM 3206 O O . LEU B 1 176 ? -19.453 17.156 0.186 1 93.56 176 LEU B O 1
ATOM 3210 N N . PRO B 1 177 ? -21.297 18.453 0.331 1 93.12 177 PRO B N 1
ATOM 3211 C CA . PRO B 1 177 ? -20.656 19.438 -0.534 1 93.12 177 PRO B CA 1
ATOM 3212 C C . PRO B 1 177 ? -19.391 20.047 0.089 1 93.12 177 PRO B C 1
ATOM 3214 O O . PRO B 1 177 ? -18.422 20.328 -0.62 1 93.12 177 PRO B O 1
ATOM 3217 N N . LEU B 1 178 ? -19.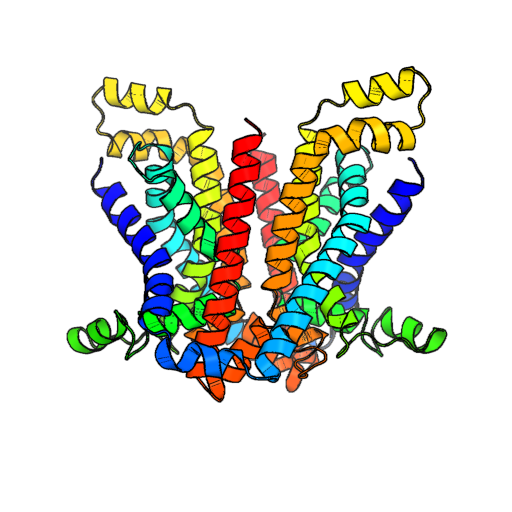406 20.219 1.382 1 91.19 178 LEU B N 1
ATOM 3218 C CA . LEU B 1 178 ? -18.281 20.828 2.088 1 91.19 178 LEU B CA 1
ATOM 3219 C C . LEU B 1 178 ? -17.062 19.922 2.053 1 91.19 178 LEU B C 1
ATOM 3221 O O . LEU B 1 178 ? -15.922 20.391 1.976 1 91.19 178 LEU B O 1
ATOM 3225 N N . ILE B 1 179 ? -17.234 18.625 2.061 1 94.38 179 ILE B N 1
ATOM 3226 C CA . ILE B 1 179 ? -16.094 17.719 2.176 1 94.38 179 ILE B CA 1
ATOM 3227 C C . ILE B 1 179 ? -15.82 17.062 0.826 1 94.38 179 ILE B C 1
ATOM 3229 O O . ILE B 1 179 ? -14.992 16.156 0.728 1 94.38 179 ILE B O 1
ATOM 3233 N N . ALA B 1 180 ? -16.484 17.484 -0.215 1 95.5 180 ALA B N 1
ATOM 3234 C CA . ALA B 1 180 ? -16.391 16.891 -1.548 1 95.5 180 ALA B CA 1
ATOM 3235 C C . ALA B 1 180 ? -14.93 16.828 -2.014 1 95.5 180 ALA B C 1
ATOM 3237 O O . ALA B 1 180 ? -14.5 15.82 -2.588 1 95.5 180 ALA B O 1
ATOM 3238 N N . PRO B 1 181 ? -14.117 17.844 -1.746 1 91.88 181 PRO B N 1
ATOM 3239 C CA . PRO B 1 181 ? -12.719 17.75 -2.158 1 91.88 181 PRO B CA 1
ATOM 3240 C C . PRO B 1 181 ? -11.969 16.625 -1.442 1 91.88 181 PRO B C 1
ATOM 3242 O O . PRO B 1 181 ? -11.141 15.953 -2.053 1 91.88 181 PRO B O 1
ATOM 3245 N N . GLY B 1 182 ? -12.305 16.484 -0.174 1 93 182 GLY B N 1
ATOM 3246 C CA . GLY B 1 182 ? -11.703 15.398 0.578 1 93 182 GLY B CA 1
ATOM 3247 C C . GLY B 1 182 ? -12.141 14.031 0.094 1 93 182 GLY B C 1
ATOM 3248 O O . GLY B 1 182 ? -11.336 13.102 0.039 1 93 182 GLY B O 1
ATOM 3249 N N . ILE B 1 183 ? -13.391 13.875 -0.274 1 97.06 183 ILE B N 1
ATOM 3250 C CA . ILE B 1 183 ? -13.914 12.625 -0.817 1 97.06 183 ILE B CA 1
ATOM 3251 C C . ILE B 1 183 ? -13.242 12.32 -2.15 1 97.06 183 ILE B C 1
ATOM 3253 O O . ILE B 1 183 ? -12.82 11.188 -2.393 1 97.06 183 ILE B O 1
ATOM 3257 N N . ALA B 1 184 ? -13.094 13.359 -2.975 1 95.31 184 ALA B N 1
ATOM 3258 C CA . ALA B 1 184 ? -12.461 13.18 -4.277 1 95.31 184 ALA B CA 1
ATOM 3259 C C . ALA B 1 184 ? -11.008 12.734 -4.121 1 95.31 184 ALA B C 1
ATOM 3261 O O . ALA B 1 184 ? -10.562 11.805 -4.805 1 95.31 184 ALA B O 1
ATOM 3262 N N . ALA B 1 185 ? -10.281 13.383 -3.221 1 92.12 185 ALA B N 1
ATOM 3263 C CA . ALA B 1 185 ? -8.898 13.008 -2.967 1 92.12 185 ALA B CA 1
ATOM 3264 C C . ALA B 1 185 ? -8.797 11.57 -2.465 1 92.12 185 ALA B C 1
ATOM 3266 O O . ALA B 1 185 ? -7.969 10.789 -2.939 1 92.12 185 ALA B O 1
ATOM 3267 N N . GLY B 1 186 ? -9.68 11.242 -1.516 1 94.88 186 GLY B N 1
ATOM 3268 C CA . GLY B 1 186 ? -9.719 9.883 -1.004 1 94.88 186 GLY B CA 1
ATOM 3269 C C . GLY B 1 186 ? -10.086 8.859 -2.062 1 94.88 186 GLY B C 1
ATOM 3270 O O . GLY B 1 186 ? -9.523 7.762 -2.086 1 94.88 186 GLY B O 1
ATOM 3271 N N . ALA B 1 187 ? -10.984 9.219 -2.922 1 97.12 187 ALA B N 1
ATOM 3272 C CA . ALA B 1 187 ? -11.43 8.32 -3.984 1 97.12 187 ALA B CA 1
ATOM 3273 C C . ALA B 1 187 ? -10.305 8.039 -4.973 1 97.12 187 ALA B C 1
ATOM 3275 O O . ALA B 1 187 ? -10.133 6.902 -5.422 1 97.12 187 ALA B O 1
ATOM 3276 N N . VAL B 1 188 ? -9.562 9.039 -5.309 1 94.25 188 VAL B N 1
ATOM 3277 C CA . VAL B 1 188 ? -8.445 8.883 -6.242 1 94.25 188 VAL B CA 1
ATOM 3278 C C . VAL B 1 188 ? -7.383 7.98 -5.625 1 94.25 188 VAL B C 1
ATOM 3280 O O . VAL B 1 188 ? -6.848 7.094 -6.297 1 94.25 188 VAL B O 1
ATOM 3283 N N . LEU B 1 189 ? -7.105 8.211 -4.344 1 91.94 189 LEU B N 1
ATOM 3284 C CA . LEU B 1 189 ? -6.125 7.383 -3.654 1 91.94 189 LEU B CA 1
ATOM 3285 C C . LEU B 1 189 ? -6.602 5.938 -3.566 1 91.94 189 LEU B C 1
ATOM 3287 O O . LEU B 1 189 ? -5.824 5.004 -3.781 1 91.94 189 LEU B O 1
ATOM 3291 N N . ALA B 1 190 ? -7.875 5.773 -3.25 1 97.06 190 ALA B N 1
ATOM 3292 C CA . ALA B 1 190 ? -8.445 4.43 -3.178 1 97.06 190 ALA B CA 1
ATOM 3293 C C . ALA B 1 190 ? -8.398 3.742 -4.539 1 97.06 190 ALA B C 1
ATOM 3295 O O . ALA B 1 190 ? -8.109 2.547 -4.625 1 97.06 190 ALA B O 1
ATOM 3296 N N . TRP B 1 191 ? -8.703 4.48 -5.57 1 97.38 191 TRP B N 1
ATOM 3297 C CA . TRP B 1 191 ? -8.688 3.924 -6.918 1 97.38 191 TRP B CA 1
ATOM 3298 C C . TRP B 1 191 ? -7.277 3.5 -7.312 1 97.38 191 TRP B C 1
ATOM 3300 O O . TRP B 1 191 ? -7.078 2.414 -7.859 1 97.38 191 TRP B O 1
ATOM 3310 N N . ALA B 1 192 ? -6.328 4.34 -7.062 1 95 192 ALA B N 1
ATOM 3311 C CA . ALA B 1 192 ? -4.934 4.016 -7.355 1 95 192 ALA B CA 1
ATOM 3312 C C . ALA B 1 192 ? -4.488 2.775 -6.582 1 95 192 ALA B C 1
ATOM 3314 O O . ALA B 1 192 ? -3.807 1.906 -7.133 1 95 192 ALA B O 1
ATOM 3315 N N . ARG B 1 193 ? -4.895 2.738 -5.293 1 95.94 193 ARG B N 1
ATOM 3316 C CA . ARG B 1 193 ? -4.551 1.587 -4.465 1 95.94 193 ARG B CA 1
ATOM 3317 C C . ARG B 1 193 ? -5.188 0.313 -5.008 1 95.94 193 ARG B C 1
ATOM 3319 O O . ARG B 1 193 ? -4.562 -0.749 -5.012 1 95.94 193 ARG B O 1
ATOM 3326 N N . ALA B 1 194 ? -6.398 0.433 -5.445 1 98.38 194 ALA B N 1
ATOM 3327 C CA . ALA B 1 194 ? -7.113 -0.708 -6.008 1 98.38 194 ALA B CA 1
ATOM 3328 C C . ALA B 1 194 ? -6.473 -1.168 -7.312 1 98.38 194 ALA B C 1
ATOM 3330 O O . ALA B 1 194 ? -6.305 -2.369 -7.539 1 98.38 194 ALA B O 1
ATOM 3331 N N . LEU B 1 195 ? -6.109 -0.249 -8.125 1 97.38 195 LEU B N 1
ATOM 3332 C CA . LEU B 1 195 ? -5.508 -0.556 -9.414 1 97.38 195 LEU B CA 1
ATOM 3333 C C . LEU B 1 195 ? -4.195 -1.315 -9.242 1 97.38 195 LEU B C 1
ATOM 3335 O O . LEU B 1 195 ? -3.877 -2.205 -10.031 1 97.38 195 LEU B O 1
ATOM 3339 N N . GLY B 1 196 ? -3.48 -0.974 -8.25 1 97 196 GLY B N 1
ATOM 3340 C CA . GLY B 1 196 ? -2.162 -1.555 -8.047 1 97 196 GLY B CA 1
ATOM 3341 C C . GLY B 1 196 ? -2.184 -2.785 -7.156 1 97 196 GLY B C 1
ATOM 3342 O O . GLY B 1 196 ? -1.134 -3.348 -6.844 1 97 196 GLY B O 1
ATOM 3343 N N . GLU B 1 197 ? -3.408 -3.176 -6.719 1 98 197 GLU B N 1
ATOM 3344 C CA . GLU B 1 197 ? -3.518 -4.305 -5.801 1 98 197 GLU B CA 1
ATOM 3345 C C . GLU B 1 197 ? -3.064 -5.602 -6.465 1 98 197 GLU B C 1
ATOM 3347 O O . GLU B 1 197 ? -3.404 -5.867 -7.621 1 98 197 GLU B O 1
ATOM 3352 N N . PHE B 1 198 ? -2.244 -6.426 -5.762 1 98.31 198 PHE B N 1
ATOM 3353 C CA . PHE B 1 198 ? -1.653 -7.656 -6.273 1 98.31 198 PHE B CA 1
ATOM 3354 C C . PHE B 1 198 ? -1.837 -8.797 -5.281 1 98.31 198 PHE B C 1
ATOM 3356 O O . PHE B 1 198 ? -2.447 -9.82 -5.609 1 98.31 198 PHE B O 1
ATOM 3363 N N . GLY B 1 199 ? -1.443 -8.609 -4.059 1 97.62 199 GLY B N 1
ATOM 3364 C CA . GLY B 1 199 ? -1.347 -9.672 -3.076 1 97.62 199 GLY B CA 1
ATOM 3365 C C . GLY B 1 199 ? -2.697 -10.234 -2.668 1 97.62 199 GLY B C 1
ATOM 3366 O O . GLY B 1 199 ? -2.906 -11.453 -2.701 1 97.62 199 GLY B O 1
ATOM 3367 N N . ALA B 1 200 ? -3.596 -9.344 -2.283 1 98.38 200 ALA B N 1
ATOM 3368 C CA . ALA B 1 200 ? -4.922 -9.797 -1.873 1 98.38 200 ALA B CA 1
ATOM 3369 C C . ALA B 1 200 ? -5.68 -10.414 -3.047 1 98.38 200 ALA B C 1
ATOM 3371 O O . ALA B 1 200 ? -6.395 -11.398 -2.881 1 98.38 200 ALA B O 1
ATOM 3372 N N . THR B 1 201 ? -5.473 -9.867 -4.215 1 98.38 201 THR B N 1
ATOM 3373 C CA . THR B 1 201 ? -6.184 -10.32 -5.406 1 98.38 201 THR B CA 1
ATOM 3374 C C . THR B 1 201 ? -5.73 -11.727 -5.805 1 98.38 201 THR B C 1
ATOM 3376 O O . THR B 1 201 ? -6.555 -12.609 -6.02 1 98.38 201 THR B O 1
ATOM 3379 N N . ILE B 1 202 ? -4.418 -11.891 -5.84 1 97.69 202 ILE B N 1
ATOM 3380 C CA . ILE B 1 202 ? -3.92 -13.18 -6.316 1 97.69 202 ILE B CA 1
ATOM 3381 C C . ILE B 1 202 ? -4.273 -14.273 -5.312 1 97.69 202 ILE B C 1
ATOM 3383 O O . ILE B 1 202 ? -4.555 -15.414 -5.699 1 97.69 202 ILE B O 1
ATOM 3387 N N . THR B 1 203 ? -4.316 -13.969 -4.027 1 96.94 203 THR B N 1
ATOM 3388 C CA . THR B 1 203 ? -4.551 -14.984 -3.01 1 96.94 203 THR B CA 1
ATOM 3389 C C . THR B 1 203 ? -6.043 -15.266 -2.855 1 96.94 203 THR B C 1
ATOM 3391 O O . THR B 1 203 ? -6.445 -16.406 -2.594 1 96.94 203 THR B O 1
ATOM 3394 N N . PHE B 1 204 ? -6.887 -14.297 -3.102 1 98.06 204 PHE B N 1
ATOM 3395 C CA . PHE B 1 204 ? -8.32 -14.469 -2.877 1 98.06 204 PHE B CA 1
ATOM 3396 C C . PHE B 1 204 ? -9.031 -14.805 -4.18 1 98.06 204 PHE B C 1
ATOM 3398 O O . PHE B 1 204 ? -9.891 -15.695 -4.215 1 98.06 204 PHE B O 1
ATOM 3405 N N . ALA B 1 205 ? -8.641 -14.102 -5.285 1 97.56 205 ALA B N 1
ATOM 3406 C CA . ALA B 1 205 ? -9.422 -14.203 -6.52 1 97.56 205 ALA B CA 1
ATOM 3407 C C . ALA B 1 205 ? -8.688 -15.039 -7.562 1 97.56 205 ALA B C 1
ATOM 3409 O O . ALA B 1 205 ? -9.281 -15.438 -8.57 1 97.56 205 ALA B O 1
ATOM 3410 N N . GLY B 1 206 ? -7.461 -15.32 -7.406 1 96.5 206 GLY B N 1
ATOM 3411 C CA . GLY B 1 206 ? -6.703 -16.094 -8.367 1 96.5 206 GLY B CA 1
ATOM 3412 C C . GLY B 1 206 ? -6.207 -15.273 -9.547 1 96.5 206 GLY B C 1
ATOM 3413 O O . GLY B 1 206 ? -6.203 -14.039 -9.484 1 96.5 206 GLY B O 1
ATOM 3414 N N . ASN B 1 207 ? -5.672 -15.945 -10.492 1 96.5 207 ASN B N 1
ATOM 3415 C CA . ASN B 1 207 ? -5.047 -15.336 -11.656 1 96.5 207 ASN B CA 1
ATOM 3416 C C . ASN B 1 207 ? -5.516 -15.992 -12.953 1 96.5 207 ASN B C 1
ATOM 3418 O O . ASN B 1 207 ? -4.746 -16.688 -13.617 1 96.5 207 ASN B O 1
ATOM 3422 N N . PHE B 1 208 ? -6.742 -15.734 -13.336 1 96.06 208 PHE B N 1
ATOM 3423 C CA . PHE B 1 208 ? -7.355 -16.344 -14.516 1 96.06 208 PHE B CA 1
ATOM 3424 C C . PHE B 1 208 ? -7.594 -15.289 -15.594 1 96.06 208 PHE B C 1
ATOM 3426 O O . PHE B 1 208 ? -8.367 -14.352 -15.398 1 96.06 208 PHE B O 1
ATOM 3433 N N . PRO B 1 209 ? -7.004 -15.484 -16.75 1 93.56 209 PRO B N 1
ATOM 3434 C CA . PRO B 1 209 ? -7.184 -14.516 -17.844 1 93.56 209 PRO B CA 1
ATOM 3435 C C . PRO B 1 209 ? -8.648 -14.266 -18.172 1 93.56 209 PRO B C 1
ATOM 3437 O O . PRO B 1 209 ? -9.438 -15.219 -18.25 1 93.56 209 PRO B O 1
ATOM 3440 N N . GLY B 1 210 ? -9.008 -13.047 -18.266 1 92.19 210 GLY B N 1
ATOM 3441 C CA . GLY B 1 210 ? -10.359 -12.672 -18.656 1 92.19 210 GLY B CA 1
ATOM 3442 C C . GLY B 1 210 ? -11.32 -12.633 -17.484 1 92.19 210 GLY B C 1
ATOM 3443 O O . GLY B 1 210 ? -12.438 -12.117 -17.609 1 92.19 210 GLY B O 1
ATOM 3444 N N . ARG B 1 211 ? -10.82 -13.109 -16.391 1 96.19 211 ARG B N 1
ATOM 3445 C CA . ARG B 1 211 ? -11.75 -13.195 -15.266 1 96.19 211 ARG B CA 1
ATOM 3446 C C . ARG B 1 211 ? -11.164 -12.539 -14.016 1 96.19 211 ARG B C 1
ATOM 3448 O O . ARG B 1 211 ? -11.828 -11.719 -13.375 1 96.19 211 ARG B O 1
ATOM 3455 N N . THR B 1 212 ? -9.977 -12.867 -13.648 1 98.25 212 THR B N 1
ATOM 3456 C CA . THR B 1 212 ? -9.414 -12.328 -12.414 1 98.25 212 THR B CA 1
ATOM 3457 C C . THR B 1 212 ? -8 -11.797 -12.648 1 98.25 212 THR B C 1
ATOM 3459 O O . THR B 1 212 ? -7.402 -11.203 -11.75 1 98.25 212 THR B O 1
ATOM 3462 N N . GLN B 1 213 ? -7.457 -11.945 -13.859 1 98.25 213 GLN B N 1
ATOM 3463 C CA . GLN B 1 213 ? -6.098 -11.492 -14.148 1 98.25 213 GLN B CA 1
ATOM 3464 C C . GLN B 1 213 ? -6.062 -9.992 -14.422 1 98.25 213 GLN B C 1
ATOM 3466 O O . GLN B 1 213 ? -6.145 -9.562 -15.57 1 98.25 213 GLN B O 1
ATOM 3471 N N . THR B 1 214 ? -5.785 -9.266 -13.359 1 98.31 214 THR B N 1
ATOM 3472 C CA . THR B 1 214 ? -5.609 -7.824 -13.492 1 98.31 214 THR B CA 1
ATOM 3473 C C . THR B 1 214 ? -4.23 -7.496 -14.062 1 98.31 214 THR B C 1
ATOM 3475 O O . THR B 1 214 ? -3.395 -8.391 -14.227 1 98.31 214 THR B O 1
ATOM 3478 N N . MET B 1 215 ? -3.98 -6.234 -14.391 1 97.62 215 MET B N 1
ATOM 3479 C CA . MET B 1 215 ? -2.729 -5.812 -15.008 1 97.62 215 MET B CA 1
ATOM 3480 C C . MET B 1 215 ? -1.536 -6.188 -14.133 1 97.62 215 MET B C 1
ATOM 3482 O O . MET B 1 215 ? -0.554 -6.746 -14.625 1 97.62 215 MET B O 1
ATOM 3486 N N . PRO B 1 216 ? -1.551 -5.969 -12.789 1 98.06 216 PRO B N 1
ATOM 3487 C CA . PRO B 1 216 ? -0.41 -6.391 -11.977 1 98.06 216 PRO B CA 1
ATOM 3488 C C . PRO B 1 216 ? -0.157 -7.895 -12.055 1 98.06 216 PRO B C 1
ATOM 3490 O O . PRO B 1 216 ? 0.995 -8.328 -12.141 1 98.06 216 PRO B O 1
ATOM 3493 N N . LEU B 1 217 ? -1.219 -8.695 -12.047 1 98.12 217 LEU B N 1
ATOM 3494 C CA . LEU B 1 217 ? -1.08 -10.141 -12.164 1 98.12 217 LEU B CA 1
ATOM 3495 C C . LEU B 1 217 ? -0.514 -10.523 -13.523 1 98.12 217 LEU B C 1
ATOM 3497 O O . LEU B 1 217 ? 0.292 -11.453 -13.625 1 98.12 217 LEU B O 1
ATOM 3501 N N . ALA B 1 218 ? -0.946 -9.812 -14.578 1 97.44 218 ALA B N 1
ATOM 3502 C CA . ALA B 1 218 ? -0.444 -10.055 -15.922 1 97.44 218 ALA B CA 1
ATOM 3503 C C . ALA B 1 218 ? 1.041 -9.727 -16.031 1 97.44 218 ALA B C 1
ATOM 3505 O O . ALA B 1 218 ? 1.796 -10.422 -16.703 1 97.44 218 ALA B O 1
ATOM 3506 N N . VAL B 1 219 ? 1.485 -8.641 -15.414 1 97.12 219 VAL B N 1
ATOM 3507 C CA . VAL B 1 219 ? 2.896 -8.266 -15.398 1 97.12 219 VAL B CA 1
ATOM 3508 C C . VAL B 1 219 ? 3.721 -9.391 -14.766 1 97.12 219 VAL B C 1
ATOM 3510 O O . VAL B 1 219 ? 4.75 -9.789 -15.312 1 97.12 219 VAL B O 1
ATOM 3513 N N . TYR B 1 220 ? 3.221 -9.883 -13.664 1 96.38 220 TYR B N 1
ATOM 3514 C CA . TYR B 1 220 ? 3.918 -10.938 -12.945 1 96.38 220 TYR B CA 1
ATOM 3515 C C . TYR B 1 220 ? 4.039 -12.195 -13.797 1 96.38 220 TYR B C 1
ATOM 3517 O O . TYR B 1 220 ? 5.117 -12.789 -13.891 1 96.38 220 TYR B O 1
ATOM 3525 N N . LEU B 1 221 ? 2.967 -12.578 -14.391 1 94.69 221 LEU B N 1
ATOM 3526 C CA . LEU B 1 221 ? 2.986 -13.758 -15.258 1 94.69 221 LEU B CA 1
ATOM 3527 C C . LEU B 1 221 ? 3.906 -13.539 -16.453 1 94.69 221 LEU B C 1
ATOM 3529 O O . LEU B 1 221 ? 4.664 -14.438 -16.828 1 94.69 221 LEU B O 1
ATOM 3533 N N . ALA B 1 222 ? 3.881 -12.367 -17.031 1 94.19 222 ALA B N 1
ATOM 3534 C CA . ALA B 1 222 ? 4.668 -12.047 -18.219 1 94.19 222 ALA B CA 1
ATOM 3535 C C . ALA B 1 222 ? 6.16 -12.039 -17.906 1 94.19 222 ALA B C 1
ATOM 3537 O O . ALA B 1 222 ? 6.984 -12.359 -18.766 1 94.19 222 ALA B O 1
ATOM 3538 N N . LEU B 1 223 ? 6.535 -11.664 -16.703 1 92.69 223 LEU B N 1
ATOM 3539 C CA . LEU B 1 223 ? 7.941 -11.656 -16.328 1 92.69 223 LEU B CA 1
ATOM 3540 C C . LEU B 1 223 ? 8.555 -13.047 -16.484 1 92.69 223 LEU B C 1
ATOM 3542 O O . LEU B 1 223 ? 9.742 -13.172 -16.797 1 92.69 223 LEU B O 1
ATOM 3546 N N . GLN B 1 224 ? 7.777 -14.039 -16.328 1 89.19 224 GLN B N 1
ATOM 3547 C CA . GLN B 1 224 ? 8.25 -15.414 -16.406 1 89.19 224 GLN B CA 1
ATOM 3548 C C . GLN B 1 224 ? 8.211 -15.922 -17.844 1 89.19 224 GLN B C 1
ATOM 3550 O O . GLN B 1 224 ? 9.062 -16.719 -18.25 1 89.19 224 GLN B O 1
ATOM 3555 N N . ASN B 1 225 ? 7.324 -15.422 -18.656 1 90.75 225 ASN B N 1
ATOM 3556 C CA . ASN B 1 225 ? 7.059 -16.016 -19.969 1 90.75 225 ASN B CA 1
ATOM 3557 C C . ASN B 1 225 ? 7.535 -15.125 -21.109 1 90.75 225 ASN B C 1
ATOM 3559 O O . ASN B 1 225 ? 7.996 -15.609 -22.141 1 90.75 225 ASN B O 1
ATOM 3563 N N . ASP B 1 226 ? 7.375 -13.859 -20.922 1 92.31 226 ASP B N 1
ATOM 3564 C CA . ASP B 1 226 ? 7.66 -12.859 -21.938 1 92.31 226 ASP B CA 1
ATOM 3565 C C . ASP B 1 226 ? 8.062 -11.523 -21.312 1 92.31 226 ASP B C 1
ATOM 3567 O O . ASP B 1 226 ? 7.242 -10.609 -21.219 1 92.31 226 ASP B O 1
ATOM 3571 N N . PRO B 1 227 ? 9.344 -11.359 -21.141 1 92.12 227 PRO B N 1
ATOM 3572 C CA . PRO B 1 227 ? 9.812 -10.172 -20.422 1 92.12 227 PRO B CA 1
ATOM 3573 C C . PRO B 1 227 ? 9.492 -8.875 -21.156 1 92.12 227 PRO B C 1
ATOM 3575 O O . PRO B 1 227 ? 9.266 -7.84 -20.531 1 92.12 227 PRO B O 1
ATOM 3578 N N . GLU B 1 228 ? 9.445 -8.938 -22.438 1 92.38 228 GLU B N 1
ATOM 3579 C CA . GLU B 1 228 ? 9.102 -7.734 -23.203 1 92.38 228 GLU B CA 1
ATOM 3580 C C . GLU B 1 228 ? 7.652 -7.32 -22.938 1 92.38 228 GLU B C 1
ATOM 3582 O O . GLU B 1 228 ? 7.352 -6.133 -22.812 1 92.38 228 GLU B O 1
ATOM 3587 N N . ALA B 1 229 ? 6.812 -8.328 -22.906 1 92.38 229 ALA B N 1
ATOM 3588 C CA . ALA B 1 229 ? 5.41 -8.055 -22.594 1 92.38 229 ALA B CA 1
ATOM 3589 C C . ALA B 1 229 ? 5.262 -7.477 -21.188 1 92.38 229 ALA B C 1
ATOM 3591 O O . ALA B 1 229 ? 4.438 -6.59 -20.953 1 92.38 229 ALA B O 1
ATOM 3592 N N . ALA B 1 230 ? 6.051 -7.988 -20.266 1 95.31 230 ALA B N 1
ATOM 3593 C CA . ALA B 1 230 ? 6.023 -7.496 -18.891 1 95.31 230 ALA B CA 1
ATOM 3594 C C . ALA B 1 230 ? 6.395 -6.02 -18.828 1 95.31 230 ALA B C 1
ATOM 3596 O O . ALA B 1 230 ? 5.75 -5.238 -18.109 1 95.31 230 ALA B O 1
ATOM 3597 N N . ILE B 1 231 ? 7.387 -5.637 -19.547 1 96.31 231 ILE B N 1
ATOM 3598 C CA . ILE B 1 231 ? 7.84 -4.25 -19.562 1 96.31 231 ILE B CA 1
ATOM 3599 C C . ILE B 1 231 ? 6.758 -3.369 -20.188 1 96.31 231 ILE B C 1
ATOM 3601 O O . ILE B 1 231 ? 6.457 -2.287 -19.688 1 96.31 231 ILE B O 1
ATOM 3605 N N . ALA B 1 232 ? 6.172 -3.861 -21.266 1 94.56 232 ALA B N 1
ATOM 3606 C CA . ALA B 1 232 ? 5.117 -3.104 -21.938 1 94.56 232 ALA B CA 1
ATOM 3607 C C . ALA B 1 232 ? 3.938 -2.857 -21 1 94.56 232 ALA B C 1
ATOM 3609 O O . ALA B 1 232 ? 3.447 -1.73 -20.891 1 94.56 232 ALA B O 1
ATOM 3610 N N . LEU B 1 233 ? 3.5 -3.939 -20.344 1 95.12 233 LEU B N 1
ATOM 3611 C CA . LEU B 1 233 ? 2.4 -3.826 -19.391 1 95.12 233 LEU B CA 1
ATOM 3612 C C . LEU B 1 233 ? 2.76 -2.865 -18.266 1 95.12 233 LEU B C 1
ATOM 3614 O O . LEU B 1 233 ? 1.922 -2.07 -17.828 1 95.12 233 LEU B O 1
ATOM 3618 N N . SER B 1 234 ? 3.971 -2.9 -17.781 1 97.62 234 SER B N 1
ATOM 3619 C CA . SER B 1 234 ? 4.445 -2.018 -16.719 1 97.62 234 SER B CA 1
ATOM 3620 C C . SER B 1 234 ? 4.43 -0.559 -17.172 1 97.62 234 SER B C 1
ATOM 3622 O O . SER B 1 234 ? 4.102 0.331 -16.375 1 97.62 234 SER B O 1
ATOM 3624 N N . LEU B 1 235 ? 4.754 -0.332 -18.422 1 96.75 235 LEU B N 1
ATOM 3625 C CA . LEU B 1 235 ? 4.75 1.025 -18.953 1 96.75 235 LEU B CA 1
ATOM 3626 C C . LEU B 1 235 ? 3.338 1.599 -18.969 1 96.75 235 LEU B C 1
ATOM 3628 O O . LEU B 1 235 ? 3.143 2.789 -18.719 1 96.75 235 LEU B O 1
ATOM 3632 N N . VAL B 1 236 ? 2.398 0.757 -19.312 1 95.25 236 VAL B N 1
ATOM 3633 C CA . VAL B 1 236 ? 1.006 1.192 -19.312 1 95.25 236 VAL B CA 1
ATOM 3634 C C . VAL B 1 236 ? 0.592 1.597 -17.906 1 95.25 236 VAL B C 1
ATOM 3636 O O . VAL B 1 236 ? -0.001 2.66 -17.703 1 95.25 236 VAL B O 1
ATOM 3639 N N . LEU B 1 237 ? 0.936 0.794 -16.953 1 96.56 237 LEU B N 1
ATOM 3640 C CA . LEU B 1 237 ? 0.589 1.078 -15.57 1 96.56 237 LEU B CA 1
ATOM 3641 C C . LEU B 1 237 ? 1.328 2.314 -15.062 1 96.56 237 LEU B C 1
ATOM 3643 O O . LEU B 1 237 ? 0.783 3.092 -14.281 1 96.56 237 LEU B O 1
ATOM 3647 N N . LEU B 1 238 ? 2.578 2.504 -15.492 1 96.75 238 LEU B N 1
ATOM 3648 C CA . LEU B 1 238 ? 3.316 3.715 -15.148 1 96.75 238 LEU B CA 1
ATOM 3649 C C . LEU B 1 238 ? 2.619 4.953 -15.703 1 96.75 238 LEU B C 1
ATOM 3651 O O . LEU B 1 238 ? 2.451 5.945 -14.992 1 96.75 238 LEU B O 1
ATOM 3655 N N . ALA B 1 239 ? 2.184 4.879 -16.938 1 95.5 239 ALA B N 1
ATOM 3656 C CA . ALA B 1 239 ? 1.473 5.988 -17.578 1 95.5 239 ALA B CA 1
ATOM 3657 C C . ALA B 1 239 ? 0.186 6.316 -16.812 1 95.5 239 ALA B C 1
ATOM 3659 O O . ALA B 1 239 ? -0.124 7.484 -16.578 1 95.5 239 ALA B O 1
ATOM 3660 N N . VAL B 1 240 ? -0.507 5.285 -16.422 1 93.75 240 VAL B N 1
ATOM 3661 C CA . VAL B 1 240 ? -1.742 5.477 -15.672 1 93.75 240 VAL B CA 1
ATOM 3662 C C . VAL B 1 240 ? -1.429 6.113 -14.32 1 93.75 240 VAL B C 1
ATOM 3664 O O . VAL B 1 240 ? -2.125 7.031 -13.883 1 93.75 240 VAL B O 1
ATOM 3667 N N . SER B 1 241 ? -0.371 5.625 -13.633 1 95 241 SER B N 1
ATOM 3668 C CA . SER B 1 241 ? 0.036 6.176 -12.344 1 95 241 SER B CA 1
ATOM 3669 C C . SER B 1 241 ? 0.389 7.656 -12.461 1 95 241 SER B C 1
ATOM 3671 O O . SER B 1 241 ? -0.001 8.461 -11.609 1 95 241 SER B O 1
ATOM 3673 N N . ILE B 1 242 ? 1.071 8.031 -13.508 1 94.5 242 ILE B N 1
ATOM 3674 C CA . ILE B 1 242 ? 1.438 9.422 -13.758 1 94.5 242 ILE B CA 1
ATOM 3675 C C . ILE B 1 242 ? 0.179 10.258 -14 1 94.5 242 ILE B C 1
ATOM 3677 O O . ILE B 1 242 ? 0.053 11.367 -13.492 1 94.5 242 ILE B O 1
ATOM 3681 N N . ALA B 1 243 ? -0.728 9.727 -14.742 1 92.75 243 ALA B N 1
ATOM 3682 C CA . ALA B 1 243 ? -1.982 10.422 -15.016 1 92.75 243 ALA B CA 1
ATOM 3683 C C . ALA B 1 243 ? -2.775 10.656 -13.734 1 92.75 243 ALA B C 1
ATOM 3685 O O . ALA B 1 243 ? -3.359 11.727 -13.547 1 92.75 243 ALA B O 1
ATOM 3686 N N . VAL B 1 244 ? -2.779 9.672 -12.875 1 88.88 244 VAL B N 1
ATOM 3687 C CA . VAL B 1 244 ? -3.467 9.781 -11.594 1 88.88 244 VAL B CA 1
ATOM 3688 C C . VAL B 1 244 ? -2.828 10.891 -10.758 1 88.88 244 VAL B C 1
ATOM 3690 O O . VAL B 1 244 ? -3.529 11.742 -10.203 1 88.88 244 VAL B O 1
ATOM 3693 N N . LEU B 1 245 ? -1.526 10.922 -10.68 1 89.62 245 LEU B N 1
ATOM 3694 C CA . LEU B 1 245 ? -0.811 11.93 -9.906 1 89.62 245 LEU B CA 1
ATOM 3695 C C . LEU B 1 245 ? -1.069 13.328 -10.469 1 89.62 245 LEU B C 1
ATOM 3697 O O . LEU B 1 245 ? -1.258 14.281 -9.711 1 89.62 245 LEU B O 1
ATOM 3701 N N . ALA B 1 246 ? -1.065 13.445 -11.781 1 87.75 246 ALA B N 1
ATOM 3702 C CA . ALA B 1 246 ? -1.34 14.719 -12.43 1 87.75 246 ALA B CA 1
ATOM 3703 C C . ALA B 1 246 ? -2.752 15.211 -12.117 1 87.75 246 ALA B C 1
ATOM 3705 O O . ALA B 1 246 ? -2.971 16.406 -11.906 1 87.75 246 ALA B O 1
ATOM 3706 N N . GLY B 1 247 ? -3.65 14.32 -12.062 1 82.06 247 GLY B N 1
ATOM 3707 C CA . GLY B 1 247 ? -5.02 14.672 -11.719 1 82.06 247 GLY B CA 1
ATOM 3708 C C . GLY B 1 247 ? -5.184 15.117 -10.273 1 82.06 247 GLY B C 1
ATOM 3709 O O . GLY B 1 247 ? -5.973 16.016 -9.984 1 82.06 247 GLY B O 1
ATOM 3710 N N . LEU B 1 248 ? -4.453 14.516 -9.383 1 80.06 248 LEU B N 1
ATOM 3711 C CA . LEU B 1 248 ? -4.488 14.867 -7.969 1 80.06 248 LEU B CA 1
ATOM 3712 C C . LEU B 1 248 ? -3.896 16.25 -7.738 1 80.06 248 LEU B C 1
ATOM 3714 O O . LEU B 1 248 ? -4.379 17 -6.891 1 80.06 248 LEU B O 1
ATOM 3718 N N . ARG B 1 249 ? -2.852 16.562 -8.398 1 74.62 249 ARG B N 1
ATOM 3719 C CA . ARG B 1 249 ? -2.193 17.859 -8.281 1 74.62 249 ARG B CA 1
ATOM 3720 C C . ARG B 1 249 ? -3.127 18.984 -8.695 1 74.62 249 ARG B C 1
ATOM 3722 O O . ARG B 1 249 ? -3.164 20.031 -8.055 1 74.62 249 ARG B O 1
ATOM 3729 N N . ASP B 1 250 ? -3.73 18.828 -9.797 1 64.62 250 ASP B N 1
ATOM 3730 C CA . ASP B 1 250 ? -4.629 19.875 -10.289 1 64.62 250 ASP B CA 1
ATOM 3731 C C . ASP B 1 250 ? -5.77 20.125 -9.312 1 64.62 250 ASP B C 1
ATOM 3733 O O . ASP B 1 250 ? -6.191 21.266 -9.117 1 64.62 250 ASP B O 1
ATOM 3737 N N . ARG B 1 251 ? -6.18 19.078 -8.742 1 58.28 251 ARG B N 1
ATOM 3738 C CA . ARG B 1 251 ? -7.238 19.266 -7.754 1 58.28 251 ARG B CA 1
ATOM 3739 C C . ARG B 1 251 ? -6.703 19.953 -6.5 1 58.28 251 ARG B C 1
ATOM 3741 O O . ARG B 1 251 ? -7.41 20.75 -5.871 1 58.28 251 ARG B O 1
ATOM 3748 N N . TRP B 1 252 ? -5.5 19.5 -6.098 1 50.91 252 TRP B N 1
ATOM 3749 C CA . TRP B 1 252 ? -4.895 20.172 -4.957 1 50.91 252 TRP B CA 1
ATOM 3750 C C . TRP B 1 252 ? -4.535 21.609 -5.312 1 50.91 252 TRP B C 1
ATOM 3752 O O . TRP B 1 252 ? -4.57 22.5 -4.449 1 50.91 252 TRP B O 1
ATOM 3762 N N . LEU B 1 253 ? -4.113 21.797 -6.453 1 43.34 253 LEU B N 1
ATOM 3763 C CA . LEU B 1 253 ? -3.797 23.172 -6.84 1 43.34 253 LEU B CA 1
ATOM 3764 C C . LEU B 1 253 ? -5.07 24 -7.004 1 43.34 253 LEU B C 1
ATOM 3766 O O . LEU B 1 253 ? -5.059 25.219 -6.785 1 43.34 253 LEU B O 1
ATOM 3770 N N . THR B 1 254 ? -6.027 23.375 -7.488 1 41.47 254 THR B N 1
ATOM 3771 C CA . THR B 1 254 ? -7.168 24.266 -7.684 1 41.47 254 THR B CA 1
ATOM 3772 C C . THR B 1 254 ? -7.879 24.547 -6.359 1 41.47 254 THR B C 1
ATOM 3774 O O . THR B 1 254 ? -8.781 25.375 -6.293 1 41.47 254 THR B O 1
ATOM 3777 N N . GLY B 1 255 ? -7.664 23.75 -5.312 1 37.59 255 GLY B N 1
ATOM 3778 C CA . GLY B 1 255 ? -8.297 24.188 -4.082 1 37.59 255 GLY B CA 1
ATOM 3779 C C . GLY B 1 255 ? -7.555 25.328 -3.402 1 37.59 255 GLY B C 1
ATOM 3780 O O . GLY B 1 255 ? -7.793 25.609 -2.227 1 37.59 255 GLY B O 1
ATOM 3781 N N . SER B 1 256 ? -6.465 25.844 -3.754 1 29.75 256 SER B N 1
ATOM 3782 C CA . SER B 1 256 ? -6.176 27.172 -3.236 1 29.75 256 SER B CA 1
ATOM 3783 C C . SER B 1 256 ? -7.188 28.203 -3.752 1 29.75 256 SER B C 1
ATOM 3785 O O . SER B 1 256 ? -7.711 28.062 -4.859 1 29.75 256 SER B O 1
#

Sequence (512 aa):
MPLPLLVPGLVALAFLLLPLVALLVRAPWRSLPEQLAGAEVWQALRLSLVSATAATALCLVLGVPLAWLLARTDFPGRRLVRALVTLPLVLPPVVGGVALLLALGRNGVVGAWLDSWFGITLPFTTAGVVVAEAFVAMPFLVISVEGTLRAADPRFEEAATTLGASRFTAFRRVTLPLIAPGIAAGAVLAWARALGEFGATITFAGNFPGRTQTMPLAVYLALQNDPEAAIALSLVLLAVSIAVLAGLRDRWLTGSMPLPLLVPGLVALAFLLLPLVALLVRAPWRSLPEQLAGAEVWQALRLSLVSATAATALCLVLGVPLAWLLARTDFPGRRLVRALVTLPLVLPPVVGGVALLLALGRNGVVGAWLDSWFGITLPFTTAGVVVAEAFVAMPFLVISVEGTLRAADPRFEEAATTLGASRFTAFRRVTLPLIAPGIAAGAVLAWARALGEFGATITFAGNFPGRTQTMPLAVYLALQNDPEAAIALSLVLLAVSIAVLAGLRDRWLTGS

Foldseek 3Di:
DPPVVVVVVVVVVCVVCVVVVVLVVPAPPVCLVVLCPDPLNVLQAVLLLVLLLLLLVVLLVPQLVVLCCLQPDDDPCSVVVLVVLCVLVVDDLLVVLVVCCQCQACPHPCVVVCCVPPVDGQAQFSNVLSVSLNSNLNSLLSVLQSVLLNVDDCVQLVVCVVVPDDSVRSCVPPVCVSSVLSNVLSSLSSSLSSSQDDNNQCSRHNDDGSGRNHLNNVLVVCVVPPPNSNSSSVVVNVVVVVVSVVVNVVSVVVVD/DPPVVVVVVVVVVCVVCVVVVVLVVPAPPVCLVVLCPDPLNVLQAVLLLVLLLLLLVVLLVPQLVVLCCLQPDDDPCSVVVLVVLCVLVVDDLLVVLVVCCQCQACPHPCVVVCCVPPVDGQAQFSNVLSVSLNSNLNSLLSVLLSVLLNVDDCVQLVVCVVVPDDSVRSCVPPVCVSSVLSNVLSSLSSSLSSSQDDNSQCSRHNDDGNGRNHLNNVLVVCVVVPPNSNSSSVVVNVVVVVVSVVVNVVSVVVVD

Secondary structure (DSSP, 8-state):
--HHHHHHHHHHHHHHHHHHHHHHHTS-TTTHHHHHTSHHHHHHHHHHHHHHHHHHHHHHHHHHHHHHHHHH---TTHHHHHHHHHHHHHS-HHHHHHHHHHHHSTTSTTHHHHHHHH----TTSHHHHHHHHHHHHHHHHHHHHHHHHHHS-HHHHHHHHHTT--HHHHIIIIIHHHHHHHHHHHHHHHHHHHHT--HHHHHHT---TTTT--HHHHHHHHHHH-HHHHHHHHHHHHHHHHHHHHHHHHHHHHT-/--HHHHHHHHHHHHHHHHHHHHHHHTS-TTTHHHHHTSHHHHHHHHHHHHHHHHHHHHHHHHHHHHHHHHHH---TTHHHHHHHHHHHHHS-HHHHHHHHHHHHSTTSTTHHHHHHHH----TTSHHHHHHHHHHHHHHHHHHHHHHHHHHS-HHHHHHHHHTT--HHHHIIIIIHHHHHHHHHHHHHHHHHHHHT--HHHHHHT---TTTT--HHHHHHHHHHH-HHHHHHHHHHHHHHHHHHHHHHHHHHHHT-

pLDDT: mean 93.01, std 9.13, range [29.36, 98.88]

Radius of gyration: 23.08 Å; Cα contacts (8 Å, |Δi|>4): 850; chains: 2; bounding box: 68×61×56 Å

Solvent-accessible surface area (backbone atoms only — not comparable to full-atom values): 24331 Å² total; per-residue (Å²): 127,46,60,85,37,48,54,36,15,52,49,36,49,46,65,64,44,44,20,57,50,24,41,62,72,68,40,57,71,87,52,36,67,63,55,58,63,34,67,66,48,46,40,13,46,51,47,27,55,51,32,16,49,51,14,34,51,51,27,52,62,18,23,49,28,29,16,48,48,68,54,73,49,89,58,92,61,49,68,57,50,53,52,58,54,45,38,50,76,44,35,30,39,41,42,51,7,50,16,39,35,37,16,40,18,61,84,12,74,52,9,33,53,38,28,72,76,71,66,45,63,34,54,58,25,50,66,21,34,20,50,35,26,23,58,57,13,25,40,51,28,23,52,38,32,24,50,38,52,62,69,44,68,63,59,61,48,49,50,37,41,72,74,65,41,50,67,52,53,21,38,64,69,47,47,45,67,71,36,40,68,31,44,51,53,11,44,51,52,16,26,35,44,20,49,31,47,44,45,18,28,47,60,31,7,33,77,38,83,81,44,30,24,27,46,48,52,46,28,57,54,21,55,78,76,34,54,68,52,16,46,49,51,34,50,53,51,50,53,50,33,51,51,51,54,54,53,52,47,52,52,58,57,59,68,104,127,46,59,84,36,49,53,36,14,52,49,37,50,46,63,64,44,45,20,59,49,24,41,64,71,68,40,57,71,87,52,36,66,64,56,58,63,34,68,67,48,48,40,12,47,50,47,26,54,50,32,17,50,50,13,33,50,50,26,53,63,18,24,49,28,31,17,47,48,66,56,73,48,88,58,94,61,50,70,57,51,53,52,58,54,44,40,52,76,42,36,31,39,41,43,51,7,49,14,38,34,38,16,40,17,60,86,12,74,52,9,33,53,38,28,74,74,69,66,46,62,34,54,59,25,51,67,20,32,20,51,35,24,24,58,57,14,26,42,53,28,22,52,38,32,23,53,37,52,62,70,43,69,62,60,62,49,50,50,36,41,72,74,66,40,49,67,54,52,22,37,64,69,47,47,44,66,70,35,40,67,32,44,52,54,11,45,52,52,16,26,36,45,20,49,32,47,44,45,18,28,48,62,32,8,33,77,39,83,80,44,29,22,26,45,47,52,45,29,58,54,20,56,77,76,34,54,68,52,16,45,50,49,33,50,53,51,48,53,49,33,51,50,52,53,54,53,52,48,54,53,59,56,59,68,104

Nearest PDB structures (foldseek):
  3d31-assembly1_C  TM=9.182E-01  e=3.107E-13  unclassified
  2onk-assembly2_I  TM=9.212E-01  e=5.795E-13  Archaeoglobus fulgidus
  7cad-assembly1_B  TM=7.369E-01  e=4.873E-09  Mycolicibacterium smegmatis MC2 155
  8ja7-assembly1_A  TM=7.186E-01  e=1.502E-07  Mycobacterium tuberculosis H37Rv
  4jbw-assembly2_I  TM=8.093E-01  e=4.570E-07  Escherichia coli K-12

Organism: Streptomyces collinus (strain DSM 40733 / Tue 365) (NCBI:txid1214242)

InterPro domains:
  IPR000515 ABC transporter type 1, transmembrane domain MetI-like [PF00528] (63-252)
  IPR000515 ABC transporter type 1, transmembrane domain MetI-like [PS50928] (45-246)
  IPR000515 ABC transporter type 1, transmembrane domain MetI-like [cd06261] (45-242)
  IPR006469 NifC-like ABC-type porter [TIGR01581] (24-243)
  IPR011867 Molybdenum transport system permease protein ModB [TIGR02141] (47-249)
  IPR035906 MetI-like superfamily [G3DSA:1.10.3720.10] (3-252)
  IPR035906 MetI-like superfamily [SSF161098] (5-247)